Protein AF-0000000084664837 (afdb_homodimer)

Structure (mmCIF, N/CA/C/O backbone):
data_AF-0000000084664837-model_v1
#
loop_
_entity.id
_entity.type
_entity.pdbx_description
1 polymer 'Alpha/beta hydrolase fold-3 domain-containing protein'
#
loop_
_atom_site.group_PDB
_atom_site.id
_atom_site.type_symbol
_atom_site.label_atom_id
_atom_site.label_alt_id
_atom_site.label_comp_id
_atom_site.label_asym_id
_atom_site.label_entity_id
_atom_site.label_seq_id
_atom_site.pdbx_PDB_ins_code
_atom_site.Cartn_x
_atom_site.Cartn_y
_atom_site.Cartn_z
_atom_site.occupancy
_atom_site.B_iso_or_equiv
_atom_site.auth_seq_id
_atom_site.auth_comp_id
_atom_site.auth_asym_id
_atom_site.auth_atom_id
_atom_site.pdbx_PDB_model_num
ATOM 1 N N . MET A 1 1 ? -11.562 -1.416 -1.604 1 79.56 1 MET A N 1
ATOM 2 C CA . MET A 1 1 ? -10.641 -0.364 -1.179 1 79.56 1 MET A CA 1
ATOM 3 C C . MET A 1 1 ? -9.305 -0.483 -1.905 1 79.56 1 MET A C 1
ATOM 5 O O . MET A 1 1 ? -9.07 -1.454 -2.627 1 79.56 1 MET A O 1
ATOM 9 N N . ALA A 1 2 ? -8.406 0.578 -1.707 1 84.81 2 ALA A N 1
ATOM 10 C CA . ALA A 1 2 ? -7.18 0.646 -2.506 1 84.81 2 ALA A CA 1
ATOM 11 C C . ALA A 1 2 ? -6.316 -0.592 -2.291 1 84.81 2 ALA A C 1
ATOM 13 O O . ALA A 1 2 ? -5.957 -1.278 -3.25 1 84.81 2 ALA A O 1
ATOM 14 N N . HIS A 1 3 ? -6.07 -1 -1.095 1 93.5 3 HIS A N 1
ATOM 15 C CA . HIS A 1 3 ? -5.176 -2.115 -0.813 1 93.5 3 HIS A CA 1
ATOM 16 C C . HIS A 1 3 ? -5.625 -2.885 0.425 1 93.5 3 HIS A C 1
ATOM 18 O O . HIS A 1 3 ? -4.941 -3.809 0.87 1 93.5 3 HIS A O 1
ATOM 24 N N . LEU A 1 4 ? -6.758 -2.492 1.017 1 95.62 4 LEU A N 1
ATOM 25 C CA . LEU A 1 4 ? -7.348 -3.129 2.188 1 95.62 4 LEU A CA 1
ATOM 26 C C . LEU A 1 4 ? -8.68 -3.777 1.839 1 95.62 4 LEU A C 1
ATOM 28 O O . LEU A 1 4 ? -9.438 -3.248 1.022 1 95.62 4 LEU A O 1
ATOM 32 N N . THR A 1 5 ? -9 -4.887 2.523 1 95.56 5 THR A N 1
ATOM 33 C CA . THR A 1 5 ? -10.359 -5.402 2.451 1 95.56 5 THR A CA 1
ATOM 34 C C . THR A 1 5 ? -11.312 -4.539 3.277 1 95.56 5 THR A C 1
ATOM 36 O O . THR A 1 5 ? -10.875 -3.809 4.172 1 95.56 5 THR A O 1
ATOM 39 N N . ARG A 1 6 ? -12.594 -4.625 2.959 1 94.75 6 ARG A N 1
ATOM 40 C CA . ARG A 1 6 ? -13.609 -3.926 3.742 1 94.75 6 ARG A CA 1
ATOM 41 C C . ARG A 1 6 ? -13.57 -4.363 5.203 1 94.75 6 ARG A C 1
ATOM 43 O O . ARG A 1 6 ? -13.68 -3.531 6.105 1 94.75 6 ARG A O 1
ATOM 50 N N . ASP A 1 7 ? -13.359 -5.625 5.41 1 95.12 7 ASP A N 1
ATOM 51 C CA . ASP A 1 7 ? -13.312 -6.172 6.762 1 95.12 7 ASP A CA 1
ATOM 52 C C . ASP A 1 7 ? -12.141 -5.586 7.547 1 95.12 7 ASP A C 1
ATOM 54 O O . ASP A 1 7 ? -12.273 -5.277 8.734 1 95.12 7 ASP A O 1
ATOM 58 N N . GLU A 1 8 ? -11.008 -5.516 6.898 1 96.56 8 GLU A N 1
ATOM 59 C CA . GLU A 1 8 ? -9.844 -4.93 7.555 1 96.56 8 GLU A CA 1
ATOM 60 C C . GLU A 1 8 ? -10.125 -3.492 7.988 1 96.56 8 GLU A C 1
ATOM 62 O O . GLU A 1 8 ? -9.75 -3.09 9.094 1 96.56 8 GLU A O 1
ATOM 67 N N . VAL A 1 9 ? -10.789 -2.682 7.117 1 96.94 9 VAL A N 1
ATOM 68 C CA . VAL A 1 9 ? -11.109 -1.29 7.418 1 96.94 9 VAL A CA 1
ATOM 69 C C . VAL A 1 9 ? -12.062 -1.225 8.609 1 96.94 9 VAL A C 1
ATOM 71 O O . VAL A 1 9 ? -11.797 -0.515 9.586 1 96.94 9 VAL A O 1
ATOM 74 N N . LEU A 1 10 ? -13.102 -2.023 8.617 1 96.12 10 LEU A N 1
ATOM 75 C CA . LEU A 1 10 ? -14.117 -1.981 9.664 1 96.12 10 LEU A CA 1
ATOM 76 C C . LEU A 1 10 ? -13.547 -2.469 10.992 1 96.12 10 LEU A C 1
ATOM 78 O O . LEU A 1 10 ? -13.781 -1.854 12.031 1 96.12 10 LEU A O 1
ATOM 82 N N . LYS A 1 11 ? -12.75 -3.504 10.945 1 96.88 11 LYS A N 1
ATOM 83 C CA . LYS A 1 11 ? -12.172 -4.078 12.156 1 96.88 11 LYS A CA 1
ATOM 84 C C . LYS A 1 11 ? -11.18 -3.113 12.797 1 96.88 11 LYS A C 1
ATOM 86 O O . LYS A 1 11 ? -10.945 -3.172 14.008 1 96.88 11 LYS A O 1
ATOM 91 N N . SER A 1 12 ? -10.602 -2.211 11.984 1 97.75 12 SER A N 1
ATOM 92 C CA . SER A 1 12 ? -9.625 -1.259 12.508 1 97.75 12 SER A CA 1
ATOM 93 C C . SER A 1 12 ? -10.281 -0.284 13.484 1 97.75 12 SER A C 1
ATOM 95 O O . SER A 1 12 ? -9.594 0.411 14.234 1 97.75 12 SER A O 1
ATOM 97 N N . GLY A 1 13 ? -11.617 -0.186 13.508 1 97.19 13 GLY A N 1
ATOM 98 C CA . GLY A 1 13 ? -12.352 0.715 14.383 1 97.19 13 GLY A CA 1
ATOM 99 C C . GLY A 1 13 ? -12.57 0.148 15.773 1 97.19 13 GLY A C 1
ATOM 100 O O . GLY A 1 13 ? -13.125 0.821 16.641 1 97.19 13 GLY A O 1
ATOM 101 N N . GLU A 1 14 ? -12.156 -1.113 15.992 1 96.81 14 GLU A N 1
ATOM 102 C CA . GLU A 1 14 ? -12.242 -1.712 17.312 1 96.81 14 GLU A CA 1
ATOM 103 C C . GLU A 1 14 ? -11.141 -1.183 18.234 1 96.81 14 GLU A C 1
ATOM 105 O O . GLU A 1 14 ? -9.953 -1.329 17.938 1 96.81 14 GLU A O 1
ATOM 110 N N . VAL A 1 15 ? -11.508 -0.624 19.344 1 97.06 15 VAL A N 1
ATOM 111 C CA . VAL A 1 15 ? -10.578 0.088 20.219 1 97.06 15 VAL A CA 1
ATOM 112 C C . VAL A 1 15 ? -9.523 -0.877 20.75 1 97.06 15 VAL A C 1
ATOM 114 O O . VAL A 1 15 ? -9.844 -1.974 21.203 1 97.06 15 VAL A O 1
ATOM 117 N N . ALA A 1 16 ? -8.273 -0.553 20.625 1 97.81 16 ALA A N 1
ATOM 118 C CA . ALA A 1 16 ? -7.188 -1.319 21.234 1 97.81 16 ALA A CA 1
ATOM 119 C C . ALA A 1 16 ? -7.258 -1.252 22.75 1 97.81 16 ALA A C 1
ATOM 121 O O . ALA A 1 16 ? -7.441 -0.176 23.328 1 97.81 16 ALA A O 1
ATOM 122 N N . PRO A 1 17 ? -7.055 -2.346 23.391 1 97.56 17 PRO A N 1
ATOM 123 C CA . PRO A 1 17 ? -7.16 -2.357 24.844 1 97.56 17 PRO A CA 1
ATOM 124 C C . PRO A 1 17 ? -6.203 -1.373 25.516 1 97.56 17 PRO A C 1
ATOM 126 O O . PRO A 1 17 ? -6.586 -0.694 26.469 1 97.56 17 PRO A O 1
ATOM 129 N N . GLU A 1 18 ? -4.992 -1.292 25.031 1 97.88 18 GLU A N 1
ATOM 130 C CA . GLU A 1 18 ? -4.02 -0.384 25.625 1 97.88 18 GLU A CA 1
ATOM 131 C C . GLU A 1 18 ? -4.43 1.073 25.422 1 97.88 18 GLU A C 1
ATOM 133 O O . GLU A 1 18 ? -4.156 1.921 26.281 1 97.88 18 GLU A O 1
ATOM 138 N N . TYR A 1 19 ? -5.062 1.367 24.344 1 97.81 19 TYR A N 1
ATOM 139 C CA . TYR A 1 19 ? -5.535 2.723 24.094 1 97.81 19 TYR A CA 1
ATOM 140 C C . TYR A 1 19 ? -6.711 3.072 25 1 97.81 19 TYR A C 1
ATOM 142 O O . TYR A 1 19 ? -6.758 4.164 25.562 1 97.81 19 TYR A O 1
ATOM 150 N N . ARG A 1 20 ? -7.664 2.166 25.109 1 96.88 20 ARG A N 1
ATOM 151 C CA . ARG A 1 20 ? -8.797 2.367 26.016 1 96.88 20 ARG A CA 1
ATOM 152 C C . ARG A 1 20 ? -8.328 2.701 27.422 1 96.88 20 ARG A C 1
ATOM 154 O O . ARG A 1 20 ? -8.805 3.658 28.031 1 96.88 20 ARG A O 1
ATOM 161 N N . LYS A 1 21 ? -7.387 1.913 27.891 1 97.62 21 LYS A N 1
ATOM 162 C CA . LYS A 1 21 ? -6.852 2.143 29.219 1 97.62 21 LYS A CA 1
ATOM 163 C C . LYS A 1 21 ? -6.254 3.541 29.344 1 97.62 21 LYS A C 1
ATOM 165 O O . LYS A 1 21 ? -6.453 4.223 30.344 1 97.62 21 LYS A O 1
ATOM 170 N N . ALA A 1 22 ? -5.555 3.971 28.328 1 97.19 22 ALA A N 1
ATOM 171 C CA . ALA A 1 22 ? -4.859 5.254 28.359 1 97.19 22 ALA A CA 1
ATOM 172 C C . ALA A 1 22 ? -5.852 6.414 28.422 1 97.19 22 ALA A C 1
ATOM 174 O O . ALA A 1 22 ? -5.73 7.297 29.266 1 97.19 22 ALA A O 1
ATOM 175 N N . PHE A 1 23 ? -6.883 6.438 27.5 1 95 23 PHE A N 1
ATOM 176 C CA . PHE A 1 23 ? -7.746 7.609 27.438 1 95 23 PHE A CA 1
ATOM 177 C C . PHE A 1 23 ? -8.789 7.582 28.547 1 95 23 PHE A C 1
ATOM 179 O O . PHE A 1 23 ? -9.414 8.602 28.844 1 95 23 PHE A O 1
ATOM 186 N N . GLU A 1 24 ? -9.039 6.426 29.141 1 95 24 GLU A N 1
ATOM 187 C CA . GLU A 1 24 ? -9.883 6.383 30.328 1 95 24 GLU A CA 1
ATOM 188 C C . GLU A 1 24 ? -9.125 6.898 31.547 1 95 24 GLU A C 1
ATOM 190 O O . GLU A 1 24 ? -9.719 7.535 32.438 1 95 24 GLU A O 1
ATOM 195 N N . SER A 1 25 ? -7.844 6.648 31.656 1 95.62 25 SER A N 1
ATOM 196 C CA . SER A 1 25 ? -7.012 7.102 32.781 1 95.62 25 SER A CA 1
ATOM 197 C C . SER A 1 25 ? -6.738 8.594 32.688 1 95.62 25 SER A C 1
ATOM 199 O O . SER A 1 25 ? -6.684 9.289 33.688 1 95.62 25 SER A O 1
ATOM 201 N N . ARG A 1 26 ? -6.469 9.094 31.469 1 93.38 26 ARG A N 1
ATOM 202 C CA . ARG A 1 26 ? -6.238 10.516 31.219 1 93.38 26 ARG A CA 1
ATOM 203 C C . ARG A 1 26 ? -7.121 11.016 30.078 1 93.38 26 ARG A C 1
ATOM 205 O O . ARG A 1 26 ? -6.648 11.18 28.953 1 93.38 26 ARG A O 1
ATOM 212 N N . PRO A 1 27 ? -8.336 11.305 30.469 1 89.5 27 PRO A N 1
ATOM 213 C CA . PRO A 1 27 ? -9.258 11.758 29.422 1 89.5 27 PRO A CA 1
ATOM 214 C C . PRO A 1 27 ? -8.836 13.094 28.812 1 89.5 27 PRO A C 1
ATOM 216 O O . PRO A 1 27 ? -8.227 13.922 29.484 1 89.5 27 PRO A O 1
ATOM 219 N N . PHE A 1 28 ? -9.07 13.203 27.531 1 86.31 28 PHE A N 1
ATOM 220 C CA . PHE A 1 28 ? -8.883 14.453 26.812 1 86.31 28 PHE A CA 1
ATOM 221 C C . PHE A 1 28 ? -9.992 15.445 27.156 1 86.31 28 PHE A C 1
ATOM 223 O O . PHE A 1 28 ? -11.18 15.133 26.984 1 86.31 28 PHE A O 1
ATOM 230 N N . GLU A 1 29 ? -9.672 16.5 27.703 1 78.25 29 GLU A N 1
ATOM 231 C CA . GLU A 1 29 ? -10.68 17.516 28.047 1 78.25 29 GLU A CA 1
ATOM 232 C C . GLU A 1 29 ? -10.219 18.906 27.625 1 78.25 29 GLU A C 1
ATOM 234 O O . GLU A 1 29 ? -9.148 19.359 28.031 1 78.25 29 GLU A O 1
ATOM 239 N N . ILE A 1 30 ? -10.875 19.375 26.641 1 75.44 30 ILE A N 1
ATOM 240 C CA . ILE A 1 30 ? -10.68 20.781 26.312 1 75.44 30 ILE A CA 1
ATOM 241 C C . ILE A 1 30 ? -11.867 21.594 26.812 1 75.44 30 ILE A C 1
ATOM 243 O O . ILE A 1 30 ? -13.016 21.344 26.422 1 75.44 30 ILE A O 1
ATOM 247 N N . LYS A 1 31 ? -11.648 22.359 27.922 1 76.25 31 LYS A N 1
ATOM 248 C CA . LYS A 1 31 ? -12.703 23.156 28.547 1 76.25 31 LYS A CA 1
ATOM 249 C C . LYS A 1 31 ? -12.555 24.641 28.188 1 76.25 31 LYS A C 1
ATOM 251 O O . LYS A 1 31 ? -11.438 25.109 27.938 1 76.25 31 LYS A O 1
ATOM 256 N N . GLY A 1 32 ? -13.5 25.188 27.734 1 75.88 32 GLY A N 1
ATOM 257 C CA . GLY A 1 32 ? -13.484 26.625 27.531 1 75.88 32 GLY A CA 1
ATOM 258 C C . GLY A 1 32 ? -14.852 27.188 27.203 1 75.88 32 GLY A C 1
ATOM 259 O O . GLY A 1 32 ? -15.672 26.531 26.562 1 75.88 32 GLY A O 1
ATOM 260 N N . SER A 1 33 ? -15.117 28.344 27.75 1 80.69 33 SER A N 1
ATOM 261 C CA . SER A 1 33 ? -16.406 29.016 27.547 1 80.69 33 SER A CA 1
ATOM 262 C C . SER A 1 33 ? -16.453 29.703 26.188 1 80.69 33 SER A C 1
ATOM 264 O O . SER A 1 33 ? -17.547 30.047 25.719 1 80.69 33 SER A O 1
ATOM 266 N N . ASP A 1 34 ? -15.359 29.922 25.609 1 85.94 34 ASP A N 1
ATOM 267 C CA . ASP A 1 34 ? -15.281 30.5 24.281 1 85.94 34 ASP A CA 1
ATOM 268 C C . ASP A 1 34 ? -14.039 30 23.531 1 85.94 34 ASP A C 1
ATOM 270 O O . ASP A 1 34 ? -13.305 29.156 24.047 1 85.94 34 ASP A O 1
ATOM 274 N N . ILE A 1 35 ? -13.852 30.5 22.328 1 88.19 35 ILE A N 1
ATOM 275 C CA . ILE A 1 35 ? -12.82 30 21.438 1 88.19 35 ILE A CA 1
ATOM 276 C C . ILE A 1 35 ? -11.438 30.328 22 1 88.19 35 ILE A C 1
ATOM 278 O O . ILE A 1 35 ? -10.5 29.547 21.859 1 88.19 35 ILE A O 1
ATOM 282 N N . HIS A 1 36 ? -11.266 31.453 22.625 1 89.69 36 HIS A N 1
ATOM 283 C CA . HIS A 1 36 ? -9.977 31.859 23.172 1 89.69 36 HIS A CA 1
ATOM 284 C C . HIS A 1 36 ? -9.562 30.969 24.328 1 89.69 36 HIS A C 1
ATOM 286 O O . HIS A 1 36 ? -8.406 30.562 24.438 1 89.69 36 HIS A O 1
ATOM 292 N N . GLU A 1 37 ? -10.531 30.734 25.141 1 90.69 37 GLU A N 1
ATOM 293 C CA . GLU A 1 37 ? -10.266 29.844 26.25 1 90.69 37 GLU A CA 1
ATOM 294 C C . GLU A 1 37 ? -9.977 28.422 25.766 1 90.69 37 GLU A C 1
ATOM 296 O O . GLU A 1 37 ? -9.125 27.734 26.328 1 90.69 37 GLU A O 1
ATOM 301 N N . ALA A 1 38 ? -10.703 28.047 24.781 1 88.19 38 ALA A N 1
ATOM 302 C CA . ALA A 1 38 ? -10.469 26.719 24.203 1 88.19 38 ALA A CA 1
ATOM 303 C C . ALA A 1 38 ? -9.055 26.609 23.641 1 88.19 38 ALA A C 1
ATOM 305 O O . ALA A 1 38 ? -8.391 25.594 23.828 1 88.19 38 ALA A O 1
ATOM 306 N N . ARG A 1 39 ? -8.594 27.641 22.969 1 92.12 39 ARG A N 1
ATOM 307 C CA . ARG A 1 39 ? -7.242 27.688 22.406 1 92.12 39 ARG A CA 1
ATOM 308 C C . ARG A 1 39 ? -6.191 27.594 23.516 1 92.12 39 ARG A C 1
ATOM 310 O O . ARG A 1 39 ? -5.234 26.812 23.391 1 92.12 39 ARG A O 1
ATOM 317 N N . ALA A 1 40 ? -6.453 28.312 24.547 1 91.44 40 ALA A N 1
ATOM 318 C CA . ALA A 1 40 ? -5.5 28.344 25.656 1 91.44 40 ALA A CA 1
ATOM 319 C C . ALA A 1 40 ? -5.449 27 26.375 1 91.44 40 ALA A C 1
ATOM 321 O O . ALA A 1 40 ? -4.371 26.516 26.734 1 91.44 40 ALA A O 1
ATOM 322 N N . THR A 1 41 ? -6.602 26.469 26.625 1 91.19 41 THR A N 1
ATOM 323 C CA . THR A 1 41 ? -6.672 25.219 27.344 1 91.19 41 THR A CA 1
ATOM 324 C C . THR A 1 41 ? -6.059 24.078 26.531 1 91.19 41 THR A C 1
ATOM 326 O O . THR A 1 41 ? -5.363 23.219 27.062 1 91.19 41 THR A O 1
ATOM 329 N N . ARG A 1 42 ? -6.332 24.094 25.266 1 90.94 42 ARG A N 1
ATOM 330 C CA . ARG A 1 42 ? -5.73 23.078 24.391 1 90.94 42 ARG A CA 1
ATOM 331 C C . ARG A 1 42 ? -4.211 23.203 24.375 1 90.94 42 ARG A C 1
ATOM 333 O O . ARG A 1 42 ? -3.502 22.203 24.484 1 90.94 42 ARG A O 1
ATOM 340 N N . ALA A 1 43 ? -3.725 24.391 24.234 1 91.81 43 ALA A N 1
ATOM 341 C CA . ALA A 1 43 ? -2.285 24.641 24.219 1 91.81 43 ALA A CA 1
ATOM 342 C C . ALA A 1 43 ? -1.638 24.172 25.531 1 91.81 43 ALA A C 1
ATOM 344 O O . ALA A 1 43 ? -0.562 23.578 25.516 1 91.81 43 ALA A O 1
ATOM 345 N N . ALA A 1 44 ? -2.311 24.484 26.609 1 92.5 44 ALA A N 1
ATOM 346 C CA . ALA A 1 44 ? -1.793 24.094 27.922 1 92.5 44 ALA A CA 1
ATOM 347 C C . ALA A 1 44 ? -1.764 22.578 28.078 1 92.5 44 ALA A C 1
ATOM 349 O O . ALA A 1 44 ? -0.827 22.031 28.656 1 92.5 44 ALA A O 1
ATOM 350 N N . HIS A 1 45 ? -2.795 22.016 27.625 1 92.75 45 HIS A N 1
ATOM 351 C CA . HIS A 1 45 ? -2.869 20.547 27.672 1 92.75 45 HIS A CA 1
ATOM 352 C C . HIS A 1 45 ? -1.688 19.922 26.938 1 92.75 45 HIS A C 1
ATOM 354 O O . HIS A 1 45 ? -1.012 19.047 27.484 1 92.75 45 HIS A O 1
ATOM 360 N N . LEU A 1 46 ? -1.404 20.344 25.734 1 93.75 46 LEU A N 1
ATOM 361 C CA . LEU A 1 46 ? -0.322 19.781 24.938 1 93.75 46 LEU A CA 1
ATOM 362 C C . LEU A 1 46 ? 1.036 20.141 25.531 1 93.75 46 LEU A C 1
ATOM 364 O O . LEU A 1 46 ? 1.967 19.328 25.484 1 93.75 46 LEU A O 1
ATOM 368 N N . GLU A 1 47 ? 1.12 21.328 26.062 1 94.19 47 GLU A N 1
ATOM 369 C CA . GLU A 1 47 ? 2.365 21.734 26.703 1 94.19 47 GLU A CA 1
ATOM 370 C C . GLU A 1 47 ? 2.748 20.781 27.844 1 94.19 47 GLU A C 1
ATOM 372 O O . GLU A 1 47 ? 3.922 20.438 28 1 94.19 47 GLU A O 1
ATOM 377 N N . ARG A 1 48 ? 1.779 20.359 28.578 1 94.69 48 ARG A N 1
ATOM 378 C CA . ARG A 1 48 ? 2.018 19.469 29.719 1 94.69 48 ARG A CA 1
ATOM 379 C C . ARG A 1 48 ? 2.518 18.109 29.25 1 94.69 48 ARG A C 1
ATOM 381 O O . ARG A 1 48 ? 3.123 17.359 30.016 1 94.69 48 ARG A O 1
ATOM 388 N N . LEU A 1 49 ? 2.271 17.797 28 1 95.81 49 LEU A N 1
ATOM 389 C CA . LEU A 1 49 ? 2.615 16.469 27.484 1 95.81 49 LEU A CA 1
ATOM 390 C C . LEU A 1 49 ? 3.916 16.531 26.688 1 95.81 49 LEU A C 1
ATOM 392 O O . LEU A 1 49 ? 4.5 15.484 26.375 1 95.81 49 LEU A O 1
ATOM 396 N N . ARG A 1 50 ? 4.445 17.703 26.406 1 95.56 50 ARG A N 1
ATOM 397 C CA . ARG A 1 50 ? 5.547 17.891 25.469 1 95.56 50 ARG A CA 1
ATOM 398 C C . ARG A 1 50 ? 6.797 17.156 25.938 1 95.56 50 ARG A C 1
ATOM 400 O O . ARG A 1 50 ? 7.57 16.656 25.109 1 95.56 50 ARG A O 1
ATOM 407 N N . HIS A 1 51 ? 7.004 17.062 27.219 1 96.19 51 HIS A N 1
ATOM 408 C CA . HIS A 1 51 ? 8.195 16.422 27.75 1 96.19 51 HIS A CA 1
ATOM 409 C C . HIS A 1 51 ? 8.227 14.945 27.406 1 96.19 51 HIS A C 1
ATOM 411 O O . HIS A 1 51 ? 9.281 14.305 27.484 1 96.19 51 HIS A O 1
ATOM 417 N N . LEU A 1 52 ? 7.098 14.352 27 1 96.69 52 LEU A N 1
ATOM 418 C CA . LEU A 1 52 ? 7 12.938 26.672 1 96.69 52 LEU A CA 1
ATOM 419 C C . LEU A 1 52 ? 7.227 12.695 25.188 1 96.69 52 LEU A C 1
ATOM 421 O O . LEU A 1 52 ? 7.309 11.547 24.75 1 96.69 52 LEU A O 1
ATOM 425 N N . TYR A 1 53 ? 7.324 13.805 24.406 1 97 53 TYR A N 1
ATOM 426 C CA . TYR A 1 53 ? 7.566 13.664 22.984 1 97 53 TYR A CA 1
ATOM 427 C C . TYR A 1 53 ? 9 13.227 22.703 1 97 53 TYR A C 1
ATOM 429 O O . TYR A 1 53 ? 9.898 13.484 23.516 1 97 53 TYR A O 1
ATOM 437 N N . PRO A 1 54 ? 9.266 12.586 21.562 1 96.62 54 PRO A N 1
ATOM 438 C CA . PRO A 1 54 ? 10.633 12.188 21.219 1 96.62 54 PRO A CA 1
ATOM 439 C C . PRO A 1 54 ? 11.594 13.375 21.141 1 96.62 54 PRO A C 1
ATOM 441 O O . PRO A 1 54 ? 12.758 13.25 21.516 1 96.62 54 PRO A O 1
ATOM 444 N N . ILE A 1 55 ? 11.102 14.516 20.656 1 97.62 55 ILE A N 1
ATOM 445 C CA . ILE A 1 55 ? 11.844 15.766 20.672 1 97.62 55 ILE A CA 1
ATOM 446 C C . ILE A 1 55 ? 11.055 16.828 21.422 1 97.62 55 ILE A C 1
ATOM 448 O O . ILE A 1 55 ? 10.281 17.578 20.828 1 97.62 55 ILE A O 1
ATOM 452 N N . PRO A 1 56 ? 11.266 16.969 22.656 1 96.19 56 PRO A N 1
ATOM 453 C CA . PRO A 1 56 ? 10.391 17.734 23.547 1 96.19 56 PRO A CA 1
ATOM 454 C C . PRO A 1 56 ? 10.633 19.234 23.438 1 96.19 56 PRO A C 1
ATOM 456 O O . PRO A 1 56 ? 9.82 20.031 23.922 1 96.19 56 PRO A O 1
ATOM 459 N N . GLY A 1 57 ? 11.781 19.641 22.859 1 97.06 57 GLY A N 1
ATOM 460 C CA . GLY A 1 57 ? 12.133 21.047 22.766 1 97.06 57 GLY A CA 1
ATOM 461 C C . GLY A 1 57 ? 13.188 21.328 21.719 1 97.06 57 GLY A C 1
ATOM 462 O O . GLY A 1 57 ? 13.531 20.453 20.922 1 97.06 57 GLY A O 1
ATOM 463 N N . PRO A 1 58 ? 13.656 22.562 21.75 1 98 58 PRO A N 1
ATOM 464 C CA . PRO A 1 58 ? 14.672 22.938 20.766 1 98 58 PRO A CA 1
ATOM 465 C C . PRO A 1 58 ? 15.953 22.109 20.891 1 98 58 PRO A C 1
ATOM 467 O O . PRO A 1 58 ? 16.359 21.766 22.016 1 98 58 PRO A O 1
ATOM 470 N N . ILE A 1 59 ? 16.5 21.75 19.859 1 98.44 59 ILE A N 1
ATOM 471 C CA . ILE A 1 59 ? 17.766 21.047 19.766 1 98.44 59 ILE A CA 1
ATOM 472 C C . ILE A 1 59 ? 18.766 21.891 18.953 1 98.44 59 ILE A C 1
ATOM 474 O O . ILE A 1 59 ? 19.172 21.469 17.859 1 98.44 59 ILE A O 1
ATOM 478 N N . PRO A 1 60 ? 19.266 22.953 19.5 1 98.06 60 PRO A N 1
ATOM 479 C CA . PRO A 1 60 ? 20.031 23.969 18.75 1 98.06 60 PRO A CA 1
ATOM 480 C C . PRO A 1 60 ? 21.312 23.406 18.156 1 98.06 60 PRO A C 1
ATOM 482 O O . PRO A 1 60 ? 21.859 23.969 17.219 1 98.06 60 PRO A O 1
ATOM 485 N N . GLU A 1 61 ? 21.812 22.344 18.688 1 98 61 GLU A N 1
ATOM 486 C CA . GLU A 1 61 ? 23.016 21.719 18.125 1 98 61 GLU A CA 1
ATOM 487 C C . GLU A 1 61 ? 22.734 21.109 16.766 1 98 61 GLU A C 1
ATOM 489 O O . GLU A 1 61 ? 23.656 20.875 15.977 1 98 61 GLU A O 1
ATOM 494 N N . HIS A 1 62 ? 21.453 20.844 16.484 1 98.25 62 HIS A N 1
ATOM 495 C CA . HIS A 1 62 ? 21.109 20.141 15.25 1 98.25 62 HIS A CA 1
ATOM 496 C C . HIS A 1 62 ? 20.25 21 14.336 1 98.25 62 HIS A C 1
ATOM 498 O O . HIS A 1 62 ? 20.266 20.828 13.117 1 98.25 62 HIS A O 1
ATOM 504 N N . VAL A 1 63 ? 19.469 21.906 14.992 1 98.75 63 VAL A N 1
ATOM 505 C CA . VAL A 1 63 ? 18.453 22.625 14.227 1 98.75 63 VAL A CA 1
ATOM 506 C C . VAL A 1 63 ? 18.438 24.094 14.656 1 98.75 63 VAL A C 1
ATOM 508 O O . VAL A 1 63 ? 18.25 24.391 15.836 1 98.75 63 VAL A O 1
ATOM 511 N N . LYS A 1 64 ? 18.609 24.969 13.695 1 98.69 64 LYS A N 1
ATOM 512 C CA . LYS A 1 64 ? 18.422 26.406 13.906 1 98.69 64 LYS A CA 1
ATOM 513 C C . LYS A 1 64 ? 16.969 26.797 13.68 1 98.69 64 LYS A C 1
ATOM 515 O O . LYS A 1 64 ? 16.375 26.453 12.656 1 98.69 64 LYS A O 1
ATOM 520 N N . GLU A 1 65 ? 16.406 27.469 14.609 1 98.75 65 GLU A N 1
ATOM 521 C CA . GLU A 1 65 ? 15.016 27.906 14.516 1 98.75 65 GLU A CA 1
ATOM 522 C C . GLU A 1 65 ? 14.914 29.422 14.477 1 98.75 65 GLU A C 1
ATOM 524 O O . GLU A 1 65 ? 15.484 30.109 15.328 1 98.75 65 GLU A O 1
ATOM 529 N N . THR A 1 66 ? 14.242 29.984 13.492 1 98.69 66 THR A N 1
ATOM 530 C CA . THR A 1 66 ? 14.086 31.438 13.359 1 98.69 66 THR A CA 1
ATOM 531 C C . THR A 1 66 ? 12.641 31.797 13.008 1 98.69 66 THR A C 1
ATOM 533 O O . THR A 1 66 ? 11.938 31 12.383 1 98.69 66 THR A O 1
ATOM 536 N N . MET A 1 67 ? 12.234 32.969 13.43 1 98.69 67 MET A N 1
ATOM 537 C CA . MET A 1 67 ? 10.914 33.5 13.117 1 98.69 67 MET A CA 1
ATOM 538 C C . MET A 1 67 ? 10.969 34.438 11.922 1 98.69 67 MET A C 1
ATOM 540 O O . MET A 1 67 ? 11.914 35.219 11.789 1 98.69 67 MET A O 1
ATOM 544 N N . HIS A 1 68 ? 9.992 34.312 11.047 1 98.69 68 HIS A N 1
ATOM 545 C CA . HIS A 1 68 ? 9.867 35.219 9.898 1 98.69 68 HIS A CA 1
ATOM 546 C C . HIS A 1 68 ? 8.43 35.719 9.742 1 98.69 68 HIS A C 1
ATOM 548 O O . HIS A 1 68 ? 7.492 35.062 10.211 1 98.69 68 HIS A O 1
ATOM 554 N N . GLU A 1 69 ? 8.266 36.844 9.117 1 98.44 69 GLU A N 1
ATOM 555 C CA . GLU A 1 69 ? 6.973 37.406 8.719 1 98.44 69 GLU A CA 1
ATOM 556 C C . GLU A 1 69 ? 6.734 37.219 7.223 1 98.44 69 GLU A C 1
ATOM 558 O O . GLU A 1 69 ? 7.617 37.5 6.41 1 98.44 69 GLU A O 1
ATOM 563 N N . VAL A 1 70 ? 5.594 36.719 6.891 1 98.62 70 VAL A N 1
ATOM 564 C CA . VAL A 1 70 ? 5.23 36.438 5.508 1 98.62 70 VAL A CA 1
ATOM 565 C C . VAL A 1 70 ? 4.043 37.281 5.094 1 98.62 70 VAL A C 1
ATOM 567 O O . VAL A 1 70 ? 2.996 37.281 5.742 1 98.62 70 VAL A O 1
ATOM 570 N N . PRO A 1 71 ? 4.188 38.062 4.027 1 98.56 71 PRO A N 1
ATOM 571 C CA . PRO A 1 71 ? 3.029 38.812 3.533 1 98.56 71 PRO A CA 1
ATOM 572 C C . PRO A 1 71 ? 1.952 37.906 2.941 1 98.56 71 PRO A C 1
ATOM 574 O O . PRO A 1 71 ? 2.27 36.875 2.303 1 98.56 71 PRO A O 1
ATOM 577 N N . THR A 1 72 ? 0.691 38.219 3.115 1 98.31 72 THR A N 1
ATOM 578 C CA . THR A 1 72 ? -0.427 37.469 2.551 1 98.31 72 THR A CA 1
ATOM 579 C C . THR A 1 72 ? -1.108 38.281 1.443 1 98.31 72 THR A C 1
ATOM 581 O O . THR A 1 72 ? -0.892 39.5 1.319 1 98.31 72 THR A O 1
ATOM 584 N N . GLN A 1 73 ? -1.843 37.594 0.687 1 97.62 73 GLN A N 1
ATOM 585 C CA . GLN A 1 73 ? -2.434 38.188 -0.511 1 97.62 73 GLN A CA 1
ATOM 586 C C . GLN A 1 73 ? -3.43 39.281 -0.15 1 97.62 73 GLN A C 1
ATOM 588 O O . GLN A 1 73 ? -3.732 40.156 -0.974 1 97.62 73 GLN A O 1
ATOM 593 N N . ASP A 1 74 ? -3.975 39.312 1.041 1 97.62 74 ASP A N 1
ATOM 594 C CA . ASP A 1 74 ? -4.957 40.312 1.421 1 97.62 74 ASP A CA 1
ATOM 595 C C . ASP A 1 74 ? -4.289 41.5 2.137 1 97.62 74 ASP A C 1
ATOM 597 O O . ASP A 1 74 ? -4.969 42.344 2.719 1 97.62 74 ASP A O 1
ATOM 601 N N . GLY A 1 75 ? -2.963 41.531 2.174 1 97.62 75 GLY A N 1
ATOM 602 C CA . GLY A 1 75 ? -2.227 42.656 2.684 1 97.62 75 GLY A CA 1
ATOM 603 C C . GLY A 1 75 ? -1.792 42.5 4.129 1 97.62 75 GLY A C 1
ATOM 604 O O . GLY A 1 75 ? -1.068 43.344 4.664 1 97.62 75 GLY A O 1
ATOM 605 N N . ALA A 1 76 ? -2.17 41.438 4.75 1 98 76 ALA A N 1
ATOM 606 C CA . ALA A 1 76 ? -1.746 41.156 6.121 1 98 76 ALA A CA 1
ATOM 607 C C . ALA A 1 76 ? -0.385 40.469 6.145 1 98 76 ALA A C 1
ATOM 609 O O . ALA A 1 76 ? 0.322 40.438 5.133 1 98 76 ALA A O 1
ATOM 610 N N . THR A 1 77 ? 0.018 40.156 7.371 1 98.31 77 THR A N 1
ATOM 611 C CA . THR A 1 77 ? 1.227 39.375 7.582 1 98.31 77 THR A CA 1
ATOM 612 C C . THR A 1 77 ? 0.959 38.219 8.547 1 98.31 77 THR A C 1
ATOM 614 O O . THR A 1 77 ? 0.161 38.344 9.477 1 98.31 77 THR A O 1
ATOM 617 N N . ILE A 1 78 ? 1.591 37.125 8.312 1 98.75 78 ILE A N 1
ATOM 618 C CA . ILE A 1 78 ? 1.524 36 9.242 1 98.75 78 ILE A CA 1
ATOM 619 C C . ILE A 1 78 ? 2.936 35.594 9.641 1 98.75 78 ILE A C 1
ATOM 621 O O . ILE A 1 78 ? 3.914 35.969 9 1 98.75 78 ILE A O 1
ATOM 625 N N . ARG A 1 79 ? 3.031 34.781 10.656 1 98.62 79 ARG A N 1
ATOM 626 C CA . ARG A 1 79 ? 4.32 34.312 11.148 1 98.62 79 ARG A CA 1
ATOM 627 C C . ARG A 1 79 ? 4.594 32.906 10.688 1 98.62 79 ARG A C 1
ATOM 629 O O . ARG A 1 79 ? 3.668 32.094 10.578 1 98.62 79 ARG A O 1
ATOM 636 N N . VAL A 1 80 ? 5.824 32.688 10.406 1 98.88 80 VAL A N 1
ATOM 637 C CA . VAL A 1 80 ? 6.289 31.328 10.211 1 98.88 80 VAL A CA 1
ATOM 638 C C . VAL A 1 80 ? 7.555 31.078 11.031 1 98.88 80 VAL A C 1
ATOM 640 O O . VAL A 1 80 ? 8.305 32.031 11.312 1 98.88 80 VAL A O 1
ATOM 643 N N . LYS A 1 81 ? 7.703 29.906 11.477 1 98.88 81 LYS A N 1
ATOM 644 C CA . LYS A 1 81 ? 8.953 29.469 12.086 1 98.88 81 LYS A CA 1
ATOM 645 C C . LYS A 1 81 ? 9.734 28.562 11.133 1 98.88 81 LYS A C 1
ATOM 647 O O . LYS A 1 81 ? 9.18 27.625 10.57 1 98.88 81 LYS A O 1
ATOM 652 N N . VAL A 1 82 ? 10.977 28.875 10.945 1 98.88 82 VAL A N 1
ATOM 653 C CA . VAL A 1 82 ? 11.812 28.141 10.008 1 98.88 82 VAL A CA 1
ATOM 654 C C . VAL A 1 82 ? 12.82 27.281 10.781 1 98.88 82 VAL A C 1
ATOM 656 O O . VAL A 1 82 ? 13.414 27.75 11.75 1 98.88 82 VAL A O 1
ATOM 659 N N . TYR A 1 83 ? 12.961 26.047 10.445 1 98.88 83 TYR A N 1
ATOM 660 C CA . TYR A 1 83 ? 13.898 25.078 11.008 1 98.88 83 TYR A CA 1
ATOM 661 C C . TYR A 1 83 ? 14.953 24.688 9.984 1 98.88 83 TYR A C 1
ATOM 663 O O . TYR A 1 83 ? 14.625 24.141 8.922 1 98.88 83 TYR A O 1
ATOM 671 N N . GLN A 1 84 ? 16.141 24.938 10.281 1 98.62 84 GLN A N 1
ATOM 672 C CA . GLN A 1 84 ? 17.25 24.672 9.375 1 98.62 84 GLN A CA 1
ATOM 673 C C . GLN A 1 84 ? 18.266 23.719 10.023 1 98.62 84 GLN A C 1
ATOM 675 O O . GLN A 1 84 ? 18.594 23.875 11.195 1 98.62 84 GLN A O 1
ATOM 680 N N . PRO A 1 85 ? 18.719 22.766 9.258 1 98.19 85 PRO A N 1
ATOM 681 C CA . PRO A 1 85 ? 19.766 21.906 9.82 1 98.19 85 PRO A CA 1
ATOM 682 C C . PRO A 1 85 ? 21.078 22.656 10.039 1 98.19 85 PRO A C 1
ATOM 684 O O . PRO A 1 85 ? 21.578 23.312 9.125 1 98.19 85 PRO A O 1
ATOM 687 N N . VAL A 1 86 ? 21.609 22.484 11.203 1 97.19 86 VAL A N 1
ATOM 688 C CA . VAL A 1 86 ? 22.859 23.156 11.539 1 97.19 86 VAL A CA 1
ATOM 689 C C . VAL A 1 86 ? 24 22.562 10.695 1 97.19 86 VAL A C 1
ATOM 691 O O . VAL A 1 86 ? 24.938 23.281 10.336 1 97.19 86 VAL A O 1
ATOM 694 N N . SER A 1 87 ? 23.891 21.297 10.344 1 93.38 87 SER A N 1
ATOM 695 C CA . SER A 1 87 ? 24.906 20.609 9.547 1 93.38 87 SER A CA 1
ATOM 696 C C . SER A 1 87 ? 25 21.188 8.141 1 93.38 87 SER A C 1
ATOM 698 O O . SER A 1 87 ? 25.969 20.922 7.414 1 93.38 87 SER A O 1
ATOM 700 N N . GLY A 1 88 ? 24.078 22.016 7.762 1 88.69 88 GLY A N 1
ATOM 701 C CA . GLY A 1 88 ? 24.047 22.578 6.422 1 88.69 88 GLY A CA 1
ATOM 702 C C . GLY A 1 88 ? 23.344 21.688 5.414 1 88.69 88 GLY A C 1
ATOM 703 O O . GLY A 1 88 ? 22.844 20.609 5.77 1 88.69 88 GLY A O 1
ATOM 704 N N . ALA A 1 89 ? 23.297 22.234 4.227 1 88.44 89 ALA A N 1
ATOM 705 C CA . ALA A 1 89 ? 22.625 21.5 3.16 1 88.44 89 ALA A CA 1
ATOM 706 C C . ALA A 1 89 ? 23.438 20.297 2.707 1 88.44 89 ALA A C 1
ATOM 708 O O . ALA A 1 89 ? 24.672 20.375 2.602 1 88.44 89 ALA A O 1
ATOM 709 N N . PRO A 1 90 ? 22.797 19.156 2.547 1 89.94 90 PRO A N 1
ATOM 710 C CA . PRO A 1 90 ? 23.5 18.031 1.945 1 89.94 90 PRO A CA 1
ATOM 711 C C . PRO A 1 90 ? 23.844 18.25 0.475 1 89.94 90 PRO A C 1
ATOM 713 O O . PRO A 1 90 ? 23.516 19.297 -0.083 1 89.94 90 PRO A O 1
ATOM 716 N N . GLU A 1 91 ? 24.578 17.203 -0.049 1 88.5 91 GLU A N 1
ATOM 717 C CA . GLU A 1 91 ? 24.812 17.25 -1.49 1 88.5 91 GLU A CA 1
ATOM 718 C C . GLU A 1 91 ? 23.5 17.297 -2.26 1 88.5 91 GLU A C 1
ATOM 720 O O . GLU A 1 91 ? 22.578 16.516 -1.982 1 88.5 91 GLU A O 1
ATOM 725 N N . GLY A 1 92 ? 23.328 18.266 -3.117 1 91.12 92 GLY A N 1
ATOM 726 C CA . GLY A 1 92 ? 22.109 18.438 -3.893 1 91.12 92 GLY A CA 1
ATOM 727 C C . GLY A 1 92 ? 21.141 19.422 -3.279 1 91.12 92 GLY A C 1
ATOM 728 O O . GLY A 1 92 ? 20.172 19.828 -3.924 1 91.12 92 GLY A O 1
ATOM 729 N N . GLY A 1 93 ? 21.422 19.797 -1.992 1 96.25 93 GLY A N 1
ATOM 730 C CA . GLY A 1 93 ? 20.609 20.828 -1.346 1 96.25 93 GLY A CA 1
ATOM 731 C C . GLY A 1 93 ? 19.594 20.25 -0.384 1 96.25 93 GLY A C 1
ATOM 732 O O . GLY A 1 93 ? 19.406 19.031 -0.316 1 96.25 93 GLY A O 1
ATOM 733 N N . SER A 1 94 ? 18.969 21.062 0.368 1 98.19 94 SER A N 1
ATOM 734 C CA . SER A 1 94 ? 17.953 20.672 1.35 1 98.19 94 SER A CA 1
ATOM 735 C C . SER A 1 94 ? 16.547 20.766 0.764 1 98.19 94 SER A C 1
ATOM 737 O O . SER A 1 94 ? 16.156 21.797 0.248 1 98.19 94 SER A O 1
ATOM 739 N N . PRO A 1 95 ? 15.836 19.656 0.834 1 98.44 95 PRO A N 1
ATOM 740 C CA . PRO A 1 95 ? 14.43 19.797 0.449 1 98.44 95 PRO A CA 1
ATOM 741 C C . PRO A 1 95 ? 13.672 20.766 1.347 1 98.44 95 PRO A C 1
ATOM 743 O O . PRO A 1 95 ? 14.164 21.141 2.416 1 98.44 95 PRO A O 1
ATOM 746 N N . LEU A 1 96 ? 12.555 21.266 0.889 1 98.88 96 LEU A N 1
ATOM 747 C CA . LEU A 1 96 ? 11.688 22.188 1.623 1 98.88 96 LEU A CA 1
ATOM 748 C C . LEU A 1 96 ? 10.406 21.484 2.068 1 98.88 96 LEU A C 1
ATOM 750 O O . LEU A 1 96 ? 9.695 20.906 1.249 1 98.88 96 LEU A O 1
ATOM 754 N N . ILE A 1 97 ? 10.148 21.5 3.371 1 98.94 97 ILE A N 1
ATOM 755 C CA . ILE A 1 97 ? 8.945 20.891 3.924 1 98.94 97 ILE A CA 1
ATOM 756 C C . ILE A 1 97 ? 8.094 21.953 4.613 1 98.94 97 ILE A C 1
ATOM 758 O O . ILE A 1 97 ? 8.555 22.594 5.559 1 98.94 97 ILE A O 1
ATOM 762 N N . MET A 1 98 ? 6.891 22.156 4.094 1 98.94 98 MET A N 1
ATOM 763 C CA . MET A 1 98 ? 5.902 23.016 4.73 1 98.94 98 MET A CA 1
ATOM 764 C C . MET A 1 98 ? 5.012 22.219 5.68 1 98.94 98 MET A C 1
ATOM 766 O O . MET A 1 98 ? 4.488 21.172 5.309 1 98.94 98 MET A O 1
ATOM 770 N N . MET A 1 99 ? 4.848 22.734 6.867 1 98.94 99 MET A N 1
ATOM 771 C CA . MET A 1 99 ? 3.979 22.047 7.816 1 98.94 99 MET A CA 1
ATOM 772 C C . MET A 1 99 ? 2.828 22.953 8.258 1 98.94 99 MET A C 1
ATOM 774 O O . MET A 1 99 ? 3.025 24.141 8.492 1 98.94 99 MET A O 1
ATOM 778 N N . TYR A 1 100 ? 1.656 22.359 8.297 1 98.94 100 TYR A N 1
ATOM 779 C CA . TYR A 1 100 ? 0.437 23.047 8.711 1 98.94 100 TYR A CA 1
ATOM 780 C C . TYR A 1 100 ? -0.199 22.359 9.914 1 98.94 100 TYR A C 1
ATOM 782 O O . TYR A 1 100 ? -0.44 21.141 9.891 1 98.94 100 TYR A O 1
ATOM 790 N N . HIS A 1 101 ? -0.434 23.125 10.914 1 98.12 101 HIS A N 1
ATOM 791 C CA . HIS A 1 101 ? -0.854 22.531 12.18 1 98.12 101 HIS A CA 1
ATOM 792 C C . HIS A 1 101 ? -2.322 22.109 12.133 1 98.12 101 HIS A C 1
ATOM 794 O O . HIS A 1 101 ? -3.082 22.609 11.297 1 98.12 101 HIS A O 1
ATOM 800 N N . GLU A 1 102 ? -2.637 21.219 13.023 1 96.19 102 GLU A N 1
ATOM 801 C CA . GLU A 1 102 ? -3.996 20.734 13.25 1 96.19 102 GLU A CA 1
ATOM 802 C C . GLU A 1 102 ? -4.836 21.781 13.984 1 96.19 102 GLU A C 1
ATOM 804 O O . GLU A 1 102 ? -4.395 22.906 14.18 1 96.19 102 GLU A O 1
ATOM 809 N N . GLY A 1 103 ? -6.16 21.359 14.297 1 93.88 103 GLY A N 1
ATOM 810 C CA . GLY A 1 103 ? -6.961 22.234 15.148 1 93.88 103 GLY A CA 1
ATOM 811 C C . GLY A 1 103 ? -8.258 22.672 14.5 1 93.88 103 GLY A C 1
ATOM 812 O O . GLY A 1 103 ? -8.867 23.656 14.922 1 93.88 103 GLY A O 1
ATOM 813 N N . GLY A 1 104 ? -8.68 22.016 13.484 1 94.31 104 GLY A N 1
ATOM 814 C CA . GLY A 1 104 ? -9.953 22.312 12.852 1 94.31 104 GLY A CA 1
ATOM 815 C C . GLY A 1 104 ? -10.047 23.75 12.359 1 94.31 104 GLY A C 1
ATOM 816 O O . GLY A 1 104 ? -11.109 24.375 12.453 1 94.31 104 GLY A O 1
ATOM 817 N N . TRP A 1 105 ? -8.93 24.328 12.047 1 96.56 105 TRP A N 1
ATOM 818 C CA . TRP A 1 105 ? -8.805 25.672 11.492 1 96.56 105 TRP A CA 1
ATOM 819 C C . TRP A 1 105 ? -9.172 26.719 12.539 1 96.56 105 TRP A C 1
ATOM 821 O O . TRP A 1 105 ? -9.242 27.922 12.234 1 96.56 105 TRP A O 1
ATOM 831 N N . CYS A 1 106 ? -9.422 26.312 13.836 1 94.62 106 CYS A N 1
ATOM 832 C CA . CYS A 1 106 ? -9.922 27.25 14.828 1 94.62 106 CYS A CA 1
ATOM 833 C C . CYS A 1 106 ? -8.984 27.312 16.031 1 94.62 106 CYS A C 1
ATOM 835 O O . CYS A 1 106 ? -9.07 28.25 16.828 1 94.62 106 CYS A O 1
ATOM 837 N N . VAL A 1 107 ? -8.195 26.312 16.172 1 92.75 107 VAL A N 1
ATOM 838 C CA . VAL A 1 107 ? -7.223 26.297 17.266 1 92.75 107 VAL A CA 1
ATOM 839 C C . VAL A 1 107 ? -5.871 25.812 16.734 1 92.75 107 VAL A C 1
ATOM 841 O O . VAL A 1 107 ? -5.785 25.234 15.656 1 92.75 107 VAL A O 1
ATOM 844 N N . GLY A 1 108 ? -4.77 26.047 17.531 1 94.69 108 GLY A N 1
ATOM 845 C CA . GLY A 1 108 ? -3.426 25.625 17.172 1 94.69 108 GLY A CA 1
ATOM 846 C C . GLY A 1 108 ? -2.461 26.781 17 1 94.69 108 GLY A C 1
ATOM 847 O O . GLY A 1 108 ? -2.881 27.938 16.922 1 94.69 108 GLY A O 1
ATOM 848 N N . ASP A 1 109 ? -1.263 26.438 16.984 1 95.69 109 ASP A N 1
ATOM 849 C CA . ASP A 1 109 ? -0.202 27.438 16.828 1 95.69 109 ASP A CA 1
ATOM 850 C C . ASP A 1 109 ? 1.107 26.781 16.406 1 95.69 109 ASP A C 1
ATOM 852 O O . ASP A 1 109 ? 1.114 25.625 15.969 1 95.69 109 ASP A O 1
ATOM 856 N N . LEU A 1 110 ? 2.152 27.484 16.453 1 96.06 110 LEU A N 1
ATOM 857 C CA . LEU A 1 110 ? 3.438 27.062 15.906 1 96.06 110 LEU A CA 1
ATOM 858 C C . LEU A 1 110 ? 4.02 25.906 16.719 1 96.06 110 LEU A C 1
ATOM 860 O O . LEU A 1 110 ? 4.941 25.219 16.266 1 96.06 110 LEU A O 1
ATOM 864 N N . THR A 1 111 ? 3.521 25.672 17.875 1 95.69 111 THR A N 1
ATOM 865 C CA . THR A 1 111 ? 4.098 24.625 18.703 1 95.69 111 THR A CA 1
ATOM 866 C C . THR A 1 111 ? 3.646 23.25 18.219 1 95.69 111 THR A C 1
ATOM 868 O O . THR A 1 111 ? 4.281 22.234 18.531 1 95.69 111 THR A O 1
ATOM 871 N N . ASP A 1 112 ? 2.57 23.172 17.469 1 96.06 112 ASP A N 1
ATOM 872 C CA . ASP A 1 112 ? 1.956 21.906 17.094 1 96.06 112 ASP A CA 1
ATOM 873 C C . ASP A 1 112 ? 2.889 21.094 16.203 1 96.06 112 ASP A C 1
ATOM 875 O O . ASP A 1 112 ? 2.941 19.859 16.312 1 96.06 112 ASP A O 1
ATOM 879 N N . GLU A 1 113 ? 3.652 21.75 15.367 1 97.38 113 GLU A N 1
ATOM 880 C CA . GLU A 1 113 ? 4.469 21.016 14.406 1 97.38 113 GLU A CA 1
ATOM 881 C C . GLU A 1 113 ? 5.953 21.109 14.75 1 97.38 113 GLU A C 1
ATOM 883 O O . GLU A 1 113 ? 6.809 20.719 13.953 1 97.38 113 GLU A O 1
ATOM 888 N N . ASP A 1 114 ? 6.285 21.625 15.945 1 97.88 114 ASP A N 1
ATOM 889 C CA . ASP A 1 114 ? 7.672 21.766 16.375 1 97.88 114 ASP A CA 1
ATOM 890 C C . ASP A 1 114 ? 8.422 20.438 16.266 1 97.88 114 ASP A C 1
ATOM 892 O O . ASP A 1 114 ? 9.508 20.391 15.688 1 97.88 114 ASP A O 1
ATOM 896 N N . GLN A 1 115 ? 7.84 19.484 16.828 1 97.69 115 GLN A N 1
ATOM 897 C CA . GLN A 1 115 ? 8.5 18.188 16.875 1 97.69 115 GLN A CA 1
ATOM 898 C C . GLN A 1 115 ? 8.781 17.656 15.469 1 97.69 115 GLN A C 1
ATOM 900 O O . GLN A 1 115 ? 9.883 17.188 15.18 1 97.69 115 GLN A O 1
ATOM 905 N N . ASN A 1 116 ? 7.777 17.703 14.609 1 98.69 116 ASN A N 1
ATOM 906 C CA . ASN A 1 116 ? 7.957 17.219 13.242 1 98.69 116 ASN A CA 1
ATOM 907 C C . ASN A 1 116 ? 9.031 18 12.5 1 98.69 116 ASN A C 1
ATOM 909 O O . ASN A 1 116 ? 9.906 17.422 11.859 1 98.69 116 ASN A O 1
ATOM 913 N N . CYS A 1 117 ? 8.953 19.312 12.594 1 98.88 117 CYS A N 1
ATOM 914 C CA . CYS A 1 117 ? 9.898 20.172 11.883 1 98.88 117 CYS A CA 1
ATOM 915 C C . CYS A 1 117 ? 11.32 19.922 12.375 1 98.88 117 CYS A C 1
ATOM 917 O O . CYS A 1 117 ? 12.25 19.828 11.57 1 98.88 117 CYS A O 1
ATOM 919 N N . ARG A 1 118 ? 11.5 19.828 13.711 1 98.81 118 ARG A N 1
ATOM 920 C CA . ARG A 1 118 ? 12.812 19.516 14.266 1 98.81 118 ARG A CA 1
ATOM 921 C C . ARG A 1 118 ? 13.312 18.156 13.789 1 98.81 118 ARG A C 1
ATOM 923 O O . ARG A 1 118 ? 14.477 18.016 13.406 1 98.81 118 ARG A O 1
ATOM 930 N N . MET A 1 119 ? 12.438 17.172 13.781 1 98.81 119 MET A N 1
ATOM 931 C CA . MET A 1 119 ? 12.766 15.812 13.383 1 98.81 119 MET A CA 1
ATOM 932 C C . MET A 1 119 ? 13.188 15.766 11.914 1 98.81 119 MET A C 1
ATOM 934 O O . MET A 1 119 ? 14.227 15.203 11.578 1 98.81 119 MET A O 1
ATOM 938 N N . PHE A 1 120 ? 12.43 16.422 11.039 1 98.81 120 PHE A N 1
ATOM 939 C CA . PHE A 1 120 ? 12.727 16.406 9.609 1 98.81 120 PHE A CA 1
ATOM 940 C C . PHE A 1 120 ? 14.016 17.172 9.312 1 98.81 120 PHE A C 1
ATOM 942 O O . PHE A 1 120 ? 14.812 16.75 8.477 1 98.81 120 PHE A O 1
ATOM 949 N N . ALA A 1 121 ? 14.188 18.312 9.969 1 98.81 121 ALA A N 1
ATOM 950 C CA . ALA A 1 121 ? 15.422 19.078 9.773 1 98.81 121 ALA A CA 1
ATOM 951 C C . ALA A 1 121 ? 16.641 18.281 10.219 1 98.81 121 ALA A C 1
ATOM 953 O O . ALA A 1 121 ? 17.641 18.219 9.508 1 98.81 121 ALA A O 1
ATOM 954 N N . ARG A 1 122 ? 16.516 17.625 11.359 1 98.38 122 ARG A N 1
ATOM 955 C CA . ARG A 1 122 ? 17.625 16.875 11.93 1 98.38 122 ARG A CA 1
ATOM 956 C C . ARG A 1 122 ? 17.922 15.625 11.109 1 98.38 122 ARG A C 1
ATOM 958 O O . ARG A 1 122 ? 19.062 15.383 10.711 1 98.38 122 ARG A O 1
ATOM 965 N N . ASP A 1 123 ? 16.922 14.867 10.805 1 98 123 ASP A N 1
ATOM 966 C CA . ASP A 1 123 ? 17.125 13.5 10.336 1 98 123 ASP A CA 1
ATOM 967 C C . ASP A 1 123 ? 17.109 13.438 8.812 1 98 123 ASP A C 1
ATOM 969 O O . ASP A 1 123 ? 17.656 12.5 8.219 1 98 123 ASP A O 1
ATOM 973 N N . LEU A 1 124 ? 16.5 14.477 8.117 1 97.56 124 LEU A N 1
ATOM 974 C CA . LEU A 1 124 ? 16.391 14.438 6.66 1 97.56 124 LEU A CA 1
ATOM 975 C C . LEU A 1 124 ? 17.141 15.609 6.027 1 97.56 124 LEU A C 1
ATOM 977 O O . LEU A 1 124 ? 17.094 15.789 4.809 1 97.56 124 LEU A O 1
ATOM 981 N N . SER A 1 125 ? 17.703 16.422 6.852 1 97.94 125 SER A N 1
ATOM 982 C CA . SER A 1 125 ? 18.422 17.625 6.402 1 97.94 125 SER A CA 1
ATOM 983 C C . SER A 1 125 ? 17.516 18.531 5.57 1 97.94 125 SER A C 1
ATOM 985 O O . SER A 1 125 ? 17.938 19.078 4.559 1 97.94 125 SER A O 1
ATOM 987 N N . ALA A 1 126 ? 16.312 18.609 5.984 1 98.62 126 ALA A N 1
ATOM 988 C CA . ALA A 1 126 ? 15.328 19.469 5.305 1 98.62 126 ALA A CA 1
ATOM 989 C C . ALA A 1 126 ? 15.25 20.844 5.961 1 98.62 126 ALA A C 1
ATOM 991 O O . ALA A 1 126 ? 15.586 20.984 7.137 1 98.62 126 ALA A O 1
ATOM 992 N N . VAL A 1 127 ? 14.883 21.797 5.184 1 98.88 127 VAL A N 1
ATOM 993 C CA . VAL A 1 127 ? 14.398 23.062 5.734 1 98.88 127 VAL A CA 1
ATOM 994 C C . VAL A 1 127 ? 12.883 23.016 5.891 1 98.88 127 VAL A C 1
ATOM 996 O O . VAL A 1 127 ? 12.164 22.703 4.934 1 98.88 127 VAL A O 1
ATOM 999 N N . CYS A 1 128 ? 12.484 23.234 7.117 1 98.94 128 CYS A N 1
ATOM 1000 C CA . CYS A 1 128 ? 11.055 23.156 7.379 1 98.94 128 CYS A CA 1
ATOM 1001 C C . CYS A 1 128 ? 10.484 24.531 7.691 1 98.94 128 CYS A C 1
ATOM 1003 O O . CYS A 1 128 ? 11.141 25.344 8.344 1 98.94 128 CYS A O 1
ATOM 1005 N N . VAL A 1 129 ? 9.32 24.797 7.191 1 98.94 129 VAL A N 1
ATOM 1006 C CA . VAL A 1 129 ? 8.586 26.016 7.496 1 98.94 129 VAL A CA 1
ATOM 1007 C C . VAL A 1 129 ? 7.254 25.672 8.164 1 98.94 129 VAL A C 1
ATOM 1009 O O . VAL A 1 129 ? 6.41 25 7.562 1 98.94 129 VAL A O 1
ATOM 1012 N N . ASN A 1 130 ? 7.152 26.016 9.367 1 98.88 130 ASN A N 1
ATOM 1013 C CA . ASN A 1 130 ? 5.977 25.875 10.219 1 98.88 130 ASN A CA 1
ATOM 1014 C C . ASN A 1 130 ? 5.094 27.125 10.172 1 98.88 130 ASN A C 1
ATOM 1016 O O . ASN A 1 130 ? 5.512 28.188 10.609 1 98.88 130 ASN A O 1
ATOM 1020 N N . VAL A 1 131 ? 3.846 26.969 9.727 1 98.94 131 VAL A N 1
ATOM 1021 C CA . VAL A 1 131 ? 3.051 28.125 9.352 1 98.94 131 VAL A CA 1
ATOM 1022 C C . VAL A 1 131 ? 2.006 28.406 10.43 1 98.94 131 VAL A C 1
ATOM 1024 O O . VAL A 1 131 ? 1.266 27.5 10.828 1 98.94 131 VAL A O 1
ATOM 1027 N N . GLU A 1 132 ? 1.945 29.609 10.883 1 98.62 132 GLU A N 1
ATOM 1028 C CA . GLU A 1 132 ? 0.899 30.062 11.789 1 98.62 132 GLU A CA 1
ATOM 1029 C C . GLU A 1 132 ? -0.222 30.766 11.023 1 98.62 132 GLU A C 1
ATOM 1031 O O . GLU A 1 132 ? -0.423 31.969 11.18 1 98.62 132 GLU A O 1
ATOM 1036 N N . TYR A 1 133 ? -0.965 29.953 10.32 1 98.81 133 TYR A N 1
ATOM 1037 C CA . TYR A 1 133 ? -2.033 30.547 9.516 1 98.81 133 TYR A CA 1
ATOM 1038 C C . TYR A 1 133 ? -3.141 31.109 10.398 1 98.81 133 TYR A C 1
ATOM 1040 O O . TYR A 1 133 ? -3.27 30.719 11.562 1 98.81 133 TYR A O 1
ATOM 1048 N N . ARG A 1 134 ? -3.918 32.062 9.914 1 98.56 134 ARG A N 1
ATOM 1049 C CA . ARG A 1 134 ? -4.969 32.75 10.68 1 98.56 134 ARG A CA 1
ATOM 1050 C C . ARG A 1 134 ? -6.156 31.797 10.898 1 98.56 134 ARG A C 1
ATOM 1052 O O . ARG A 1 134 ? -6.441 30.953 10.062 1 98.56 134 ARG A O 1
ATOM 1059 N N . LEU A 1 135 ? -6.855 31.984 11.992 1 97.94 135 LEU A N 1
ATOM 1060 C CA . LEU A 1 135 ? -7.844 31 12.445 1 97.94 135 LEU A CA 1
ATOM 1061 C C . LEU A 1 135 ? -9.242 31.609 12.438 1 97.94 135 LEU A C 1
ATOM 1063 O O . LEU A 1 135 ? -9.398 32.844 12.562 1 97.94 135 LEU A O 1
ATOM 1067 N N . ALA A 1 136 ? -10.164 30.781 12.227 1 97.12 136 ALA A N 1
ATOM 1068 C CA . ALA A 1 136 ? -11.562 31.125 12.477 1 97.12 136 ALA A CA 1
ATOM 1069 C C . ALA A 1 136 ? -11.867 31.109 13.977 1 97.12 136 ALA A C 1
ATOM 1071 O O . ALA A 1 136 ? -11.203 30.406 14.742 1 97.12 136 ALA A O 1
ATOM 1072 N N . PRO A 1 137 ? -12.82 31.922 14.453 1 95.88 137 PRO A N 1
ATOM 1073 C CA . PRO A 1 137 ? -13.82 32.625 13.656 1 95.88 137 PRO A CA 1
ATOM 1074 C C . PRO A 1 137 ? -13.336 34.031 13.211 1 95.88 137 PRO A C 1
ATOM 1076 O O . PRO A 1 137 ? -13.992 34.656 12.398 1 95.88 137 PRO A O 1
ATOM 1079 N N . GLU A 1 138 ? -12.18 34.5 13.734 1 97.25 138 GLU A N 1
ATOM 1080 C CA . GLU A 1 138 ? -11.695 35.812 13.352 1 97.25 138 GLU A CA 1
ATOM 1081 C C . GLU A 1 138 ? -11.445 35.906 11.844 1 97.25 138 GLU A C 1
ATOM 1083 O O . GLU A 1 138 ? -11.688 36.938 11.227 1 97.25 138 GLU A O 1
ATOM 1088 N N . HIS A 1 139 ? -10.945 34.906 11.273 1 97.88 139 HIS A N 1
ATOM 1089 C CA . HIS A 1 139 ? -10.672 34.75 9.852 1 97.88 139 HIS A CA 1
ATOM 1090 C C . HIS A 1 139 ? -11.281 33.469 9.297 1 97.88 139 HIS A C 1
ATOM 1092 O O . HIS A 1 139 ? -10.664 32.406 9.359 1 97.88 139 HIS A O 1
ATOM 1098 N N . ARG A 1 140 ? -12.32 33.594 8.688 1 97.94 140 ARG A N 1
ATOM 1099 C CA . ARG A 1 140 ? -13.086 32.438 8.219 1 97.94 140 ARG A CA 1
ATOM 1100 C C . ARG A 1 140 ? -12.555 31.922 6.891 1 97.94 140 ARG A C 1
ATOM 1102 O O . ARG A 1 140 ? -11.664 32.531 6.293 1 97.94 140 ARG A O 1
ATOM 1109 N N . PHE A 1 141 ? -13.07 30.797 6.441 1 97.62 141 PHE A N 1
ATOM 1110 C CA . PHE A 1 141 ? -12.734 30.188 5.16 1 97.62 141 PHE A CA 1
ATOM 1111 C C . PHE A 1 141 ? -12.867 31.188 4.027 1 97.62 141 PHE A C 1
ATOM 1113 O O . PHE A 1 141 ? -13.82 31.969 3.994 1 97.62 141 PHE A O 1
ATOM 1120 N N . PRO A 1 142 ? -11.859 31.125 3.252 1 98.19 142 PRO A N 1
ATOM 1121 C CA . PRO A 1 142 ? -10.695 30.25 3.094 1 98.19 142 PRO A CA 1
ATOM 1122 C C . PRO A 1 142 ? -9.391 30.938 3.506 1 98.19 142 PRO A C 1
ATOM 1124 O O . PRO A 1 142 ? -8.32 30.594 2.99 1 98.19 142 PRO A O 1
ATOM 1127 N N . VAL A 1 143 ? -9.43 31.859 4.375 1 98.62 143 VAL A N 1
ATOM 1128 C CA . VAL A 1 143 ? -8.312 32.75 4.695 1 98.62 143 VAL A CA 1
ATOM 1129 C C . VAL A 1 143 ? -7.109 31.906 5.137 1 98.62 143 VAL A C 1
ATOM 1131 O O . VAL A 1 143 ? -5.992 32.125 4.664 1 98.62 143 VAL A O 1
ATOM 1134 N N . GLY A 1 144 ? -7.34 30.984 6.062 1 98.5 144 GLY A N 1
ATOM 1135 C CA . GLY A 1 144 ? -6.254 30.141 6.543 1 98.5 144 GLY A CA 1
ATOM 1136 C C . GLY A 1 144 ? -5.562 29.375 5.434 1 98.5 144 GLY A C 1
ATOM 1137 O O . GLY A 1 144 ? -4.336 29.25 5.434 1 98.5 144 GLY A O 1
ATOM 1138 N N . ILE A 1 145 ? -6.348 28.859 4.473 1 98.69 145 ILE A N 1
ATOM 1139 C CA . ILE A 1 145 ? -5.797 28.125 3.346 1 98.69 145 ILE A CA 1
ATOM 1140 C C . ILE A 1 145 ? -4.977 29.047 2.463 1 98.69 145 ILE A C 1
ATOM 1142 O O . ILE A 1 145 ? -3.871 28.703 2.039 1 98.69 145 ILE A O 1
ATOM 1146 N N . ASN A 1 146 ? -5.516 30.234 2.195 1 98.75 146 ASN A N 1
ATOM 1147 C CA . ASN A 1 146 ? -4.789 31.234 1.422 1 98.75 146 ASN A CA 1
ATOM 1148 C C . ASN A 1 146 ? -3.471 31.609 2.096 1 98.75 146 ASN A C 1
ATOM 1150 O O . ASN A 1 146 ? -2.453 31.781 1.424 1 98.75 146 ASN A O 1
ATOM 1154 N N . ASP A 1 147 ? -3.527 31.75 3.451 1 98.94 147 ASP A N 1
ATOM 1155 C CA . ASP A 1 147 ? -2.309 32.031 4.211 1 98.94 147 ASP A CA 1
ATOM 1156 C C . ASP A 1 147 ? -1.254 30.953 3.953 1 98.94 147 ASP A C 1
ATOM 1158 O O . ASP A 1 147 ? -0.078 31.266 3.756 1 98.94 147 ASP A O 1
ATOM 1162 N N . CYS A 1 148 ? -1.69 29.75 3.986 1 98.94 148 CYS A N 1
ATOM 1163 C CA . CYS A 1 148 ? -0.782 28.609 3.803 1 98.94 148 CYS A CA 1
ATOM 1164 C C . CYS A 1 148 ? -0.192 28.609 2.398 1 98.94 148 CYS A C 1
ATOM 1166 O O . CYS A 1 148 ? 0.992 28.328 2.219 1 98.94 148 CYS A O 1
ATOM 1168 N N . TRP A 1 149 ? -0.976 28.891 1.383 1 98.88 149 TRP A N 1
ATOM 1169 C CA . TRP A 1 149 ? -0.474 29.016 0.02 1 98.88 149 TRP A CA 1
ATOM 1170 C C . TRP A 1 149 ? 0.552 30.141 -0.072 1 98.88 149 TRP A C 1
ATOM 1172 O O . TRP A 1 149 ? 1.621 29.969 -0.661 1 98.88 149 TRP A O 1
ATOM 1182 N N . ASP A 1 150 ? 0.202 31.297 0.507 1 98.88 150 ASP A N 1
ATOM 1183 C CA . ASP A 1 150 ? 1.103 32.438 0.476 1 98.88 150 ASP A CA 1
ATOM 1184 C C . ASP A 1 150 ? 2.436 32.125 1.142 1 98.88 150 ASP A C 1
ATOM 1186 O O . ASP A 1 150 ? 3.496 32.5 0.648 1 98.88 150 ASP A O 1
ATOM 1190 N N . ALA A 1 151 ? 2.363 31.438 2.262 1 98.94 151 ALA A N 1
ATOM 1191 C CA . ALA A 1 151 ? 3.584 31.031 2.951 1 98.94 151 ALA A CA 1
ATOM 1192 C C . ALA A 1 151 ? 4.418 30.094 2.078 1 98.94 151 ALA A C 1
ATOM 1194 O O . ALA A 1 151 ? 5.648 30.172 2.068 1 98.94 151 ALA A O 1
ATOM 1195 N N . LEU A 1 152 ? 3.764 29.172 1.398 1 98.94 152 LEU A N 1
ATOM 1196 C CA . LEU A 1 152 ? 4.445 28.266 0.485 1 98.94 152 LEU A CA 1
ATOM 1197 C C . LEU A 1 152 ? 5.16 29.031 -0.618 1 98.94 152 LEU A C 1
ATOM 1199 O O . LEU A 1 152 ? 6.355 28.828 -0.846 1 98.94 152 LEU A O 1
ATOM 1203 N N . VAL A 1 153 ? 4.465 29.922 -1.271 1 98.81 153 VAL A N 1
ATOM 1204 C CA . VAL A 1 153 ? 5.02 30.703 -2.365 1 98.81 153 VAL A CA 1
ATOM 1205 C C . VAL A 1 153 ? 6.172 31.562 -1.849 1 98.81 153 VAL A C 1
ATOM 1207 O O . VAL A 1 153 ? 7.227 31.641 -2.482 1 98.81 153 VAL A O 1
ATOM 1210 N N . TRP A 1 154 ? 5.973 32.188 -0.706 1 98.88 154 TRP A N 1
ATOM 1211 C CA . TRP A 1 154 ? 7.02 33 -0.081 1 98.88 154 TRP A CA 1
ATOM 1212 C C . TRP A 1 154 ? 8.266 32.156 0.171 1 98.88 154 TRP A C 1
ATOM 1214 O O . TRP A 1 154 ? 9.383 32.594 -0.094 1 98.88 154 TRP A O 1
ATOM 1224 N N . SER A 1 155 ? 8.078 30.984 0.689 1 98.94 155 SER A N 1
ATOM 1225 C CA . SER A 1 155 ? 9.195 30.109 1.021 1 98.94 155 SER A CA 1
ATOM 1226 C C . SER A 1 155 ? 9.969 29.703 -0.228 1 98.94 155 SER A C 1
ATOM 1228 O O . SER A 1 155 ? 11.203 29.625 -0.2 1 98.94 155 SER A O 1
ATOM 1230 N N . ILE A 1 156 ? 9.266 29.391 -1.298 1 98.81 156 ILE A N 1
ATOM 1231 C CA . ILE A 1 156 ? 9.906 29.047 -2.562 1 98.81 156 ILE A CA 1
ATOM 1232 C C . ILE A 1 156 ? 10.703 30.234 -3.078 1 98.81 156 ILE A C 1
ATOM 1234 O O . ILE A 1 156 ? 11.875 30.094 -3.445 1 98.81 156 ILE A O 1
ATOM 1238 N N . LYS A 1 157 ? 10.109 31.406 -3.068 1 98.5 157 LYS A N 1
ATOM 1239 C CA . LYS A 1 157 ? 10.75 32.625 -3.564 1 98.5 157 LYS A CA 1
ATOM 1240 C C . LYS A 1 157 ? 11.992 32.969 -2.748 1 98.5 157 LYS A C 1
ATOM 1242 O O . LYS A 1 157 ? 12.977 33.5 -3.285 1 98.5 157 LYS A O 1
ATOM 1247 N N . ASN A 1 158 ? 11.945 32.656 -1.513 1 98.62 158 ASN A N 1
ATOM 1248 C CA . ASN A 1 158 ? 13.039 33.031 -0.609 1 98.62 158 ASN A CA 1
ATOM 1249 C C . ASN A 1 158 ? 13.883 31.797 -0.25 1 98.62 158 ASN A C 1
ATOM 1251 O O . ASN A 1 158 ? 14.5 31.75 0.814 1 98.62 158 ASN A O 1
ATOM 1255 N N . SER A 1 159 ? 13.828 30.781 -1.014 1 98.25 159 SER A N 1
ATOM 1256 C CA . SER A 1 159 ? 14.469 29.5 -0.696 1 98.25 159 SER A CA 1
ATOM 1257 C C . SER A 1 159 ? 15.969 29.672 -0.489 1 98.25 159 SER A C 1
ATOM 1259 O O . SER A 1 159 ? 16.562 29 0.355 1 98.25 159 SER A O 1
ATOM 1261 N N . ASP A 1 160 ? 16.625 30.609 -1.236 1 96.81 160 ASP A N 1
ATOM 1262 C CA . ASP A 1 160 ? 18.047 30.859 -1.066 1 96.81 160 ASP A CA 1
ATOM 1263 C C . ASP A 1 160 ? 18.359 31.344 0.345 1 96.81 160 ASP A C 1
ATOM 1265 O O . ASP A 1 160 ? 19.266 30.844 1.001 1 96.81 160 ASP A O 1
ATOM 1269 N N . MET A 1 161 ? 17.594 32.281 0.712 1 96.62 161 MET A N 1
ATOM 1270 C CA . MET A 1 161 ? 17.781 32.812 2.053 1 96.62 161 MET A CA 1
ATOM 1271 C C . MET A 1 161 ? 17.516 31.766 3.117 1 96.62 161 MET A C 1
ATOM 1273 O O . MET A 1 161 ? 18.188 31.734 4.152 1 96.62 161 MET A O 1
ATOM 1277 N N . LEU A 1 162 ? 16.625 30.875 2.867 1 98 162 LEU A N 1
ATOM 1278 C CA . LEU A 1 162 ? 16.234 29.844 3.824 1 98 162 LEU A CA 1
ATOM 1279 C C . LEU A 1 162 ? 17.203 28.656 3.779 1 98 162 LEU A C 1
ATOM 1281 O O . LEU A 1 162 ? 17.172 27.812 4.664 1 98 162 LEU A O 1
ATOM 1285 N N . GLY A 1 163 ? 18.016 28.609 2.742 1 97.44 163 GLY A N 1
ATOM 1286 C CA . GLY A 1 163 ? 18.891 27.469 2.576 1 97.44 163 GLY A CA 1
ATOM 1287 C C . GLY A 1 163 ? 18.172 26.219 2.082 1 97.44 163 GLY A C 1
ATOM 1288 O O . GLY A 1 163 ? 18.562 25.094 2.414 1 97.44 163 GLY A O 1
ATOM 1289 N N . ALA A 1 164 ? 17.141 26.391 1.379 1 98.31 164 ALA A N 1
ATOM 1290 C CA . ALA A 1 164 ? 16.328 25.281 0.872 1 98.31 164 ALA A CA 1
ATOM 1291 C C . ALA A 1 164 ? 16.5 25.125 -0.637 1 98.31 164 ALA A C 1
ATOM 1293 O O . ALA A 1 164 ? 16.797 26.109 -1.337 1 98.31 164 ALA A O 1
ATOM 1294 N N . THR A 1 165 ? 16.359 23.938 -1.071 1 98.31 165 THR A N 1
ATOM 1295 C CA . THR A 1 165 ? 16.359 23.609 -2.492 1 98.31 165 THR A CA 1
ATOM 1296 C C . THR A 1 165 ? 15.07 22.891 -2.873 1 98.31 165 THR A C 1
ATOM 1298 O O . THR A 1 165 ? 15.047 21.656 -2.992 1 98.31 165 THR A O 1
ATOM 1301 N N . PRO A 1 166 ? 14.016 23.672 -3.123 1 98.06 166 PRO A N 1
ATOM 1302 C CA . PRO A 1 166 ? 12.695 23.078 -3.357 1 98.06 166 PRO A CA 1
ATOM 1303 C C . PRO A 1 166 ? 12.695 22.094 -4.516 1 98.06 166 PRO A C 1
ATOM 1305 O O . PRO A 1 166 ? 11.891 21.156 -4.531 1 98.06 166 PRO A O 1
ATOM 1308 N N . SER A 1 167 ? 13.602 22.234 -5.465 1 96.25 167 SER A N 1
ATOM 1309 C CA . SER A 1 167 ? 13.641 21.328 -6.609 1 96.25 167 SER A CA 1
ATOM 1310 C C . SER A 1 167 ? 14.086 19.938 -6.199 1 96.25 167 SER A C 1
ATOM 1312 O O . SER A 1 167 ? 13.883 18.969 -6.938 1 96.25 167 SER A O 1
ATOM 1314 N N . ARG A 1 168 ? 14.688 19.797 -5.059 1 95.88 168 ARG A N 1
ATOM 1315 C CA . ARG A 1 168 ? 15.094 18.5 -4.516 1 95.88 168 ARG A CA 1
ATOM 1316 C C . ARG A 1 168 ? 13.898 17.75 -3.926 1 95.88 168 ARG A C 1
ATOM 1318 O O . ARG A 1 168 ? 13.906 16.531 -3.842 1 95.88 168 ARG A O 1
ATOM 1325 N N . GLY A 1 169 ? 13.008 18.5 -3.486 1 97.75 169 GLY A N 1
ATOM 1326 C CA . GLY A 1 169 ? 11.781 18.016 -2.871 1 97.75 169 GLY A CA 1
ATOM 1327 C C . GLY A 1 169 ? 10.977 19.109 -2.197 1 97.75 169 GLY A C 1
ATOM 1328 O O . GLY A 1 169 ? 11.523 19.922 -1.456 1 97.75 169 GLY A O 1
ATOM 1329 N N . LEU A 1 170 ? 9.766 19.156 -2.549 1 98.81 170 LEU A N 1
ATOM 1330 C CA . LEU A 1 170 ? 8.828 20.094 -1.937 1 98.81 170 LEU A CA 1
ATOM 1331 C C . LEU A 1 170 ? 7.625 19.359 -1.358 1 98.81 170 LEU A C 1
ATOM 1333 O O . LEU A 1 170 ? 6.773 18.875 -2.105 1 98.81 170 LEU A O 1
ATOM 1337 N N . ILE A 1 171 ? 7.637 19.281 -0.052 1 98.94 171 ILE A N 1
ATOM 1338 C CA . ILE A 1 171 ? 6.609 18.516 0.637 1 98.94 171 ILE A CA 1
ATOM 1339 C C . ILE A 1 171 ? 5.707 19.453 1.435 1 98.94 171 ILE A C 1
ATOM 1341 O O . ILE A 1 171 ? 6.188 20.406 2.059 1 98.94 171 ILE A O 1
ATOM 1345 N N . VAL A 1 172 ? 4.418 19.219 1.381 1 99 172 VAL A N 1
ATOM 1346 C CA . VAL A 1 172 ? 3.453 19.844 2.279 1 99 172 VAL A CA 1
ATOM 1347 C C . VAL A 1 172 ? 2.834 18.781 3.191 1 99 172 VAL A C 1
ATOM 1349 O O . VAL A 1 172 ? 2.59 17.656 2.764 1 99 172 VAL A O 1
ATOM 1352 N N . GLY A 1 173 ? 2.625 19.156 4.457 1 98.88 173 GLY A N 1
ATOM 1353 C CA . GLY A 1 173 ? 2.098 18.141 5.355 1 98.88 173 GLY A CA 1
ATOM 1354 C C . GLY A 1 173 ? 1.435 18.719 6.59 1 98.88 173 GLY A C 1
ATOM 1355 O O . GLY A 1 173 ? 1.563 19.906 6.867 1 98.88 173 GLY A O 1
ATOM 1356 N N . GLY A 1 174 ? 0.736 17.875 7.281 1 98.75 174 GLY A N 1
ATOM 1357 C CA . GLY A 1 174 ? 0.074 18.219 8.531 1 98.75 174 GLY A CA 1
ATOM 1358 C C . GLY A 1 174 ? -0.916 17.156 8.984 1 98.75 174 GLY A C 1
ATOM 1359 O O . GLY A 1 174 ? -1.097 16.141 8.312 1 98.75 174 GLY A O 1
ATOM 1360 N N . SER A 1 175 ? -1.474 17.375 10.156 1 98.5 175 SER A N 1
ATOM 1361 C CA . SER A 1 175 ? -2.463 16.469 10.727 1 98.5 175 SER A CA 1
ATOM 1362 C C . SER A 1 175 ? -3.848 17.109 10.75 1 98.5 175 SER A C 1
ATOM 1364 O O . SER A 1 175 ? -3.979 18.312 10.953 1 98.5 175 SER A O 1
ATOM 1366 N N . SER A 1 176 ? -4.844 16.281 10.578 1 97.56 176 SER A N 1
ATOM 1367 C CA . SER A 1 176 ? -6.23 16.719 10.688 1 97.56 176 SER A CA 1
ATOM 1368 C C . SER A 1 176 ? -6.512 17.875 9.742 1 97.56 176 SER A C 1
ATOM 1370 O O . SER A 1 176 ? -6.316 17.766 8.531 1 97.56 176 SER A O 1
ATOM 1372 N N . ALA A 1 177 ? -6.848 19.125 10.297 1 97.44 177 ALA A N 1
ATOM 1373 C CA . ALA A 1 177 ? -7.066 20.297 9.453 1 97.44 177 ALA A CA 1
ATOM 1374 C C . ALA A 1 177 ? -5.82 20.625 8.641 1 97.44 177 ALA A C 1
ATOM 1376 O O . ALA A 1 177 ? -5.914 21 7.469 1 97.44 177 ALA A O 1
ATOM 1377 N N . GLY A 1 178 ? -4.664 20.438 9.227 1 98.62 178 GLY A N 1
ATOM 1378 C CA . GLY A 1 178 ? -3.414 20.641 8.523 1 98.62 178 GLY A CA 1
ATOM 1379 C C . GLY A 1 178 ? -3.207 19.672 7.371 1 98.62 178 GLY A C 1
ATOM 1380 O O . GLY A 1 178 ? -2.66 20.047 6.332 1 98.62 178 GLY A O 1
ATOM 1381 N N . GLY A 1 179 ? -3.561 18.406 7.602 1 98.81 179 GLY A N 1
ATOM 1382 C CA . GLY A 1 179 ? -3.543 17.453 6.512 1 98.81 179 GLY A CA 1
ATOM 1383 C C . GLY A 1 179 ? -4.484 17.812 5.379 1 98.81 179 GLY A C 1
ATOM 1384 O O . GLY A 1 179 ? -4.156 17.625 4.207 1 98.81 179 GLY A O 1
ATOM 1385 N N . GLY A 1 180 ? -5.656 18.328 5.754 1 98.44 180 GLY A N 1
ATOM 1386 C CA . GLY A 1 180 ? -6.574 18.844 4.75 1 98.44 180 GLY A CA 1
ATOM 1387 C C . GLY A 1 180 ? -5.984 19.969 3.924 1 98.44 180 GLY A C 1
ATOM 1388 O O . GLY A 1 180 ? -6.125 19.984 2.699 1 98.44 180 GLY A O 1
ATOM 1389 N N . ILE A 1 181 ? -5.332 20.875 4.594 1 98.88 181 ILE A N 1
ATOM 1390 C CA . ILE A 1 181 ? -4.68 21.984 3.908 1 98.88 181 ILE A CA 1
ATOM 1391 C C . ILE A 1 181 ? -3.629 21.453 2.938 1 98.88 181 ILE A C 1
ATOM 1393 O O . ILE A 1 181 ? -3.549 21.891 1.79 1 98.88 181 ILE A O 1
ATOM 1397 N N . ALA A 1 182 ? -2.85 20.5 3.389 1 98.94 182 ALA A N 1
ATOM 1398 C CA . ALA A 1 182 ? -1.807 19.906 2.557 1 98.94 182 ALA A CA 1
ATOM 1399 C C . ALA A 1 182 ? -2.398 19.281 1.292 1 98.94 182 ALA A C 1
ATOM 1401 O O . ALA A 1 182 ? -1.869 19.469 0.194 1 98.94 182 ALA A O 1
ATOM 1402 N N . ALA A 1 183 ? -3.51 18.547 1.443 1 98.94 183 ALA A N 1
ATOM 1403 C CA . ALA A 1 183 ? -4.168 17.938 0.296 1 98.94 183 ALA A CA 1
ATOM 1404 C C . ALA A 1 183 ? -4.641 18.984 -0.701 1 98.94 183 ALA A C 1
ATOM 1406 O O . ALA A 1 183 ? -4.453 18.828 -1.91 1 98.94 183 ALA A O 1
ATOM 1407 N N . VAL A 1 184 ? -5.207 20.031 -0.191 1 98.88 184 VAL A N 1
ATOM 1408 C CA . VAL A 1 184 ? -5.707 21.125 -1.02 1 98.88 184 VAL A CA 1
ATOM 1409 C C . VAL A 1 184 ? -4.547 21.781 -1.775 1 98.88 184 VAL A C 1
ATOM 1411 O O . VAL A 1 184 ? -4.633 22 -2.986 1 98.88 184 VAL A O 1
ATOM 1414 N N . LEU A 1 185 ? -3.469 22.031 -1.062 1 98.94 185 LEU A N 1
ATOM 1415 C CA . LEU A 1 185 ? -2.332 22.719 -1.683 1 98.94 185 LEU A CA 1
ATOM 1416 C C . LEU A 1 185 ? -1.687 21.828 -2.742 1 98.94 185 LEU A C 1
ATOM 1418 O O . LEU A 1 185 ? -1.186 22.328 -3.754 1 98.94 185 LEU A O 1
ATOM 1422 N N . ALA A 1 186 ? -1.651 20.531 -2.518 1 98.88 186 ALA A N 1
ATOM 1423 C CA . ALA A 1 186 ? -1.112 19.609 -3.516 1 98.88 186 ALA A CA 1
ATOM 1424 C C . ALA A 1 186 ? -1.886 19.703 -4.828 1 98.88 186 ALA A C 1
ATOM 1426 O O . ALA A 1 186 ? -1.289 19.766 -5.906 1 98.88 186 ALA A O 1
ATOM 1427 N N . VAL A 1 187 ? -3.193 19.766 -4.758 1 98.81 187 VAL A N 1
ATOM 1428 C CA . VAL A 1 187 ? -4.027 19.891 -5.949 1 98.81 187 VAL A CA 1
ATOM 1429 C C . VAL A 1 187 ? -3.842 21.266 -6.582 1 98.81 187 VAL A C 1
ATOM 1431 O O . VAL A 1 187 ? -3.715 21.375 -7.801 1 98.81 187 VAL A O 1
ATOM 1434 N N . MET A 1 188 ? -3.799 22.281 -5.742 1 98.69 188 MET A N 1
ATOM 1435 C CA . MET A 1 188 ? -3.607 23.641 -6.227 1 98.69 188 MET A CA 1
ATOM 1436 C C . MET A 1 188 ? -2.283 23.781 -6.973 1 98.69 188 MET A C 1
ATOM 1438 O O . MET A 1 188 ? -2.199 24.484 -7.977 1 98.69 188 MET A O 1
ATOM 1442 N N . SER A 1 189 ? -1.246 23.188 -6.418 1 98.81 189 SER A N 1
ATOM 1443 C CA . SER A 1 189 ? 0.059 23.203 -7.07 1 98.81 189 SER A CA 1
ATOM 1444 C C . SER A 1 189 ? -0.043 22.719 -8.516 1 98.81 189 SER A C 1
ATOM 1446 O O . SER A 1 189 ? 0.499 23.344 -9.422 1 98.81 189 SER A O 1
ATOM 1448 N N . ARG A 1 190 ? -0.705 21.609 -8.727 1 98.12 190 ARG A N 1
ATOM 1449 C CA . ARG A 1 190 ? -0.929 21.078 -10.062 1 98.12 190 ARG A CA 1
ATOM 1450 C C . ARG A 1 190 ? -1.744 22.047 -10.914 1 98.12 190 ARG A C 1
ATOM 1452 O O . ARG A 1 190 ? -1.342 22.391 -12.023 1 98.12 190 ARG A O 1
ATOM 1459 N N . ASP A 1 191 ? -2.814 22.547 -10.383 1 98.38 191 ASP A N 1
ATOM 1460 C CA . ASP A 1 191 ? -3.77 23.359 -11.133 1 98.38 191 ASP A CA 1
ATOM 1461 C C . ASP A 1 191 ? -3.152 24.688 -11.539 1 98.38 191 ASP A C 1
ATOM 1463 O O . ASP A 1 191 ? -3.449 25.219 -12.609 1 98.38 191 ASP A O 1
ATOM 1467 N N . ARG A 1 192 ? -2.326 25.25 -10.633 1 98.12 192 ARG A N 1
ATOM 1468 C CA . ARG A 1 192 ? -1.786 26.594 -10.859 1 98.12 192 ARG A CA 1
ATOM 1469 C C . ARG A 1 192 ? -0.411 26.516 -11.516 1 98.12 192 ARG A C 1
ATOM 1471 O O . ARG A 1 192 ? 0.211 27.547 -11.781 1 98.12 192 ARG A O 1
ATOM 1478 N N . GLY A 1 193 ? 0.049 25.375 -11.766 1 98.25 193 GLY A N 1
ATOM 1479 C CA . GLY A 1 193 ? 1.345 25.219 -12.406 1 98.25 193 GLY A CA 1
ATOM 1480 C C . GLY A 1 193 ? 2.494 25.734 -11.57 1 98.25 193 GLY A C 1
ATOM 1481 O O . GLY A 1 193 ? 3.355 26.469 -12.078 1 98.25 193 GLY A O 1
ATOM 1482 N N . LEU A 1 194 ? 2.414 25.453 -10.234 1 98.5 194 LEU A N 1
ATOM 1483 C CA . LEU A 1 194 ? 3.482 25.875 -9.336 1 98.5 194 LEU A CA 1
ATOM 1484 C C . LEU A 1 194 ? 4.824 25.312 -9.781 1 98.5 194 LEU A C 1
ATOM 1486 O O . LEU A 1 194 ? 4.918 24.141 -10.156 1 98.5 194 LEU A O 1
ATOM 1490 N N . GLU A 1 195 ? 5.879 26.156 -9.719 1 97.88 195 GLU A N 1
ATOM 1491 C CA . GLU A 1 195 ? 7.234 25.75 -10.078 1 97.88 195 GLU A CA 1
ATOM 1492 C C . GLU A 1 195 ? 8.234 26.172 -9 1 97.88 195 GLU A C 1
ATOM 1494 O O . GLU A 1 195 ? 8.383 27.359 -8.703 1 97.88 195 GLU A O 1
ATOM 1499 N N . PRO A 1 196 ? 9.031 25.234 -8.547 1 98.25 196 PRO A N 1
ATOM 1500 C CA . PRO A 1 196 ? 8.82 23.797 -8.719 1 98.25 196 PRO A CA 1
ATOM 1501 C C . PRO A 1 196 ? 7.516 23.312 -8.094 1 98.25 196 PRO A C 1
ATOM 1503 O O . PRO A 1 196 ? 6.965 23.984 -7.211 1 98.25 196 PRO A O 1
ATOM 1506 N N . PRO A 1 197 ? 6.977 22.219 -8.555 1 98.62 197 PRO A N 1
ATOM 1507 C CA . PRO A 1 197 ? 5.719 21.703 -8 1 98.62 197 PRO A CA 1
ATOM 1508 C C . PRO A 1 197 ? 5.895 21.078 -6.621 1 98.62 197 PRO A C 1
ATOM 1510 O O . PRO A 1 197 ? 7.012 20.719 -6.246 1 98.62 197 PRO A O 1
ATOM 1513 N N . ILE A 1 198 ? 4.805 21 -5.914 1 98.88 198 ILE A N 1
ATOM 1514 C CA . ILE A 1 198 ? 4.77 20.109 -4.762 1 98.88 198 ILE A CA 1
ATOM 1515 C C . ILE A 1 198 ? 4.977 18.672 -5.219 1 98.88 198 ILE A C 1
ATOM 1517 O O . ILE A 1 198 ? 4.289 18.203 -6.125 1 98.88 198 ILE A O 1
ATOM 1521 N N . THR A 1 199 ? 5.957 17.953 -4.559 1 98.44 199 THR A N 1
ATOM 1522 C CA . THR A 1 199 ? 6.309 16.609 -5 1 98.44 199 THR A CA 1
ATOM 1523 C C . THR A 1 199 ? 5.781 15.57 -4.016 1 98.44 199 THR A C 1
ATOM 1525 O O . THR A 1 199 ? 5.734 14.383 -4.328 1 98.44 199 THR A O 1
ATOM 1528 N N . GLY A 1 200 ? 5.418 15.961 -2.807 1 98.75 200 GLY A N 1
ATOM 1529 C CA . GLY A 1 200 ? 4.926 15.055 -1.785 1 98.75 200 GLY A CA 1
ATOM 1530 C C . GLY A 1 200 ? 3.918 15.695 -0.851 1 98.75 200 GLY A C 1
ATOM 1531 O O . GLY A 1 200 ? 4.027 16.875 -0.53 1 98.75 200 GLY A O 1
ATOM 1532 N N . GLN A 1 201 ? 2.965 14.992 -0.39 1 98.94 201 GLN A N 1
ATOM 1533 C CA . GLN A 1 201 ? 2.01 15.414 0.627 1 98.94 201 GLN A CA 1
ATOM 1534 C C . GLN A 1 201 ? 1.945 14.414 1.775 1 98.94 201 GLN A C 1
ATOM 1536 O O . GLN A 1 201 ? 1.79 13.211 1.549 1 98.94 201 GLN A O 1
ATOM 1541 N N . TYR A 1 202 ? 2.236 14.891 2.967 1 98.94 202 TYR A N 1
ATOM 1542 C CA . TYR A 1 202 ? 2.096 14.125 4.199 1 98.94 202 TYR A CA 1
ATOM 1543 C C . TYR A 1 202 ? 0.73 14.352 4.832 1 98.94 202 TYR A C 1
ATOM 1545 O O . TYR A 1 202 ? 0.443 15.453 5.32 1 98.94 202 TYR A O 1
ATOM 1553 N N . LEU A 1 203 ? -0.13 13.32 4.836 1 98.94 203 LEU A N 1
ATOM 1554 C CA . LEU A 1 203 ? -1.523 13.414 5.258 1 98.94 203 LEU A CA 1
ATOM 1555 C C . LEU A 1 203 ? -1.778 12.578 6.5 1 98.94 203 LEU A C 1
ATOM 1557 O O . LEU A 1 203 ? -2.111 11.391 6.398 1 98.94 203 LEU A O 1
ATOM 1561 N N . SER A 1 204 ? -1.671 13.203 7.641 1 98.81 204 SER A N 1
ATOM 1562 C CA . SER A 1 204 ? -1.918 12.555 8.922 1 98.81 204 SER A CA 1
ATOM 1563 C C . SER A 1 204 ? -3.336 12.82 9.414 1 98.81 204 SER A C 1
ATOM 1565 O O . SER A 1 204 ? -3.688 13.969 9.711 1 98.81 204 SER A O 1
ATOM 1567 N N . VAL A 1 205 ? -4.215 11.805 9.469 1 98.56 205 VAL A N 1
ATOM 1568 C CA . VAL A 1 205 ? -5.609 11.859 9.891 1 98.56 205 VAL A CA 1
ATOM 1569 C C . VAL A 1 205 ? -6.301 13.055 9.234 1 98.56 205 VAL A C 1
ATOM 1571 O O . VAL A 1 205 ? -6.977 13.828 9.914 1 98.56 205 VAL A O 1
ATOM 1574 N N . PRO A 1 206 ? -6.191 13.188 7.945 1 98.5 206 PRO A N 1
ATOM 1575 C CA . PRO A 1 206 ? -6.562 14.422 7.246 1 98.5 206 PRO A CA 1
ATOM 1576 C C . PRO A 1 206 ? -8.07 14.594 7.125 1 98.5 206 PRO A C 1
ATOM 1578 O O . PRO A 1 206 ? -8.812 13.609 7.094 1 98.5 206 PRO A O 1
ATOM 1581 N N . VAL A 1 207 ? -8.516 15.797 7.074 1 96.31 207 VAL A N 1
ATOM 1582 C CA . VAL A 1 207 ? -9.867 16.156 6.652 1 96.31 207 VAL A CA 1
ATOM 1583 C C . VAL A 1 207 ? -9.906 16.312 5.133 1 96.31 207 VAL A C 1
ATOM 1585 O O . VAL A 1 207 ? -9.289 17.219 4.582 1 96.31 207 VAL A O 1
ATOM 1588 N N . ILE A 1 208 ? -1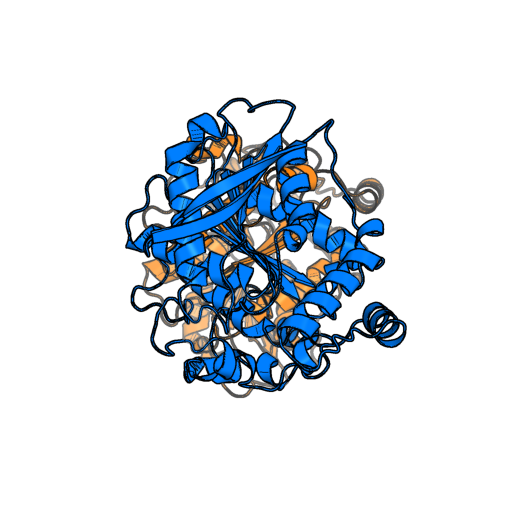0.648 15.445 4.445 1 95.75 208 ILE A N 1
ATOM 1589 C CA . ILE A 1 208 ? -10.484 15.336 3.002 1 95.75 208 ILE A CA 1
ATOM 1590 C C . ILE A 1 208 ? -11.836 15.539 2.316 1 95.75 208 ILE A C 1
ATOM 1592 O O . ILE A 1 208 ? -11.898 16.062 1.199 1 95.75 208 ILE A O 1
ATOM 1596 N N . MET A 1 209 ? -12.883 15.086 2.926 1 96.19 209 MET A N 1
ATOM 1597 C CA . MET A 1 209 ? -14.18 15.016 2.262 1 96.19 209 MET A CA 1
ATOM 1598 C C . MET A 1 209 ? -15.305 15.328 3.24 1 96.19 209 MET A C 1
ATOM 1600 O O . MET A 1 209 ? -15.562 14.555 4.168 1 96.19 209 MET A O 1
ATOM 1604 N N . PRO A 1 210 ? -16 16.484 2.998 1 93.19 210 PRO A N 1
ATOM 1605 C CA . PRO A 1 210 ? -17.156 16.766 3.852 1 93.19 210 PRO A CA 1
ATOM 1606 C C . PRO A 1 210 ? -18.266 15.719 3.697 1 93.19 210 PRO A C 1
ATOM 1608 O O . PRO A 1 210 ? -18.516 15.242 2.59 1 93.19 210 PRO A O 1
ATOM 1611 N N . GLU A 1 211 ? -18.891 15.422 4.777 1 91.69 211 GLU A N 1
ATOM 1612 C CA . GLU A 1 211 ? -19.922 14.391 4.812 1 91.69 211 GLU A CA 1
ATOM 1613 C C . GLU A 1 211 ? -21.031 14.688 3.814 1 91.69 211 GLU A C 1
ATOM 1615 O O . GLU A 1 211 ? -21.578 13.773 3.188 1 91.69 211 GLU A O 1
ATOM 1620 N N . GLU A 1 212 ? -21.375 15.93 3.623 1 92.12 212 GLU A N 1
ATOM 1621 C CA . GLU A 1 212 ? -22.5 16.328 2.777 1 92.12 212 GLU A CA 1
ATOM 1622 C C . GLU A 1 212 ? -22.172 16.125 1.3 1 92.12 212 GLU A C 1
ATOM 1624 O O . GLU A 1 212 ? -23.062 16.188 0.45 1 92.12 212 GLU A O 1
ATOM 1629 N N . ASN A 1 213 ? -20.906 15.914 1.004 1 96.38 213 ASN A N 1
ATOM 1630 C CA . ASN A 1 213 ? -20.484 15.828 -0.392 1 96.38 213 ASN A CA 1
ATOM 1631 C C . ASN A 1 213 ? -20.125 14.398 -0.779 1 96.38 213 ASN A C 1
ATOM 1633 O O . ASN A 1 213 ? -19.594 14.164 -1.866 1 96.38 213 ASN A O 1
ATOM 1637 N N . VAL A 1 214 ? -20.359 13.406 0.101 1 97.25 214 VAL A N 1
ATOM 1638 C CA . VAL A 1 214 ? -20.016 12.023 -0.205 1 97.25 214 VAL A CA 1
ATOM 1639 C C . VAL A 1 214 ? -20.828 11.547 -1.408 1 97.25 214 VAL A C 1
ATOM 1641 O O . VAL A 1 214 ? -22.062 11.586 -1.39 1 97.25 214 VAL A O 1
ATOM 1644 N N . PRO A 1 215 ? -20.141 11.188 -2.471 1 97.25 215 PRO A N 1
ATOM 1645 C CA . PRO A 1 215 ? -20.906 10.648 -3.604 1 97.25 215 PRO A CA 1
ATOM 1646 C C . PRO A 1 215 ? -21.797 9.477 -3.207 1 97.25 215 PRO A C 1
ATOM 1648 O O . PRO A 1 215 ? -21.391 8.617 -2.426 1 97.25 215 PRO A O 1
ATOM 1651 N N . PRO A 1 216 ? -22.984 9.422 -3.729 1 97 216 PRO A N 1
ATOM 1652 C CA . PRO A 1 216 ? -23.953 8.391 -3.334 1 97 216 PRO A CA 1
ATOM 1653 C C . PRO A 1 216 ? -23.391 6.977 -3.494 1 97 216 PRO A C 1
ATOM 1655 O O . PRO A 1 216 ? -23.625 6.113 -2.643 1 97 216 PRO A O 1
ATOM 1658 N N . HIS A 1 217 ? -22.656 6.734 -4.496 1 95.06 217 HIS A N 1
ATOM 1659 C CA . HIS A 1 217 ? -22.172 5.391 -4.777 1 95.06 217 HIS A CA 1
ATOM 1660 C C . HIS A 1 217 ? -21.078 4.988 -3.793 1 95.06 217 HIS A C 1
ATOM 1662 O O . HIS A 1 217 ? -20.719 3.812 -3.711 1 95.06 217 HIS A O 1
ATOM 1668 N N . LEU A 1 218 ? -20.531 5.906 -3 1 96.19 218 LEU A N 1
ATOM 1669 C CA . LEU A 1 218 ? -19.484 5.617 -2.023 1 96.19 218 LEU A CA 1
ATOM 1670 C C . LEU A 1 218 ? -20.031 5.688 -0.602 1 96.19 218 LEU A C 1
ATOM 1672 O O . LEU A 1 218 ? -19.312 5.418 0.362 1 96.19 218 LEU A O 1
ATOM 1676 N N . ALA A 1 219 ? -21.312 6.059 -0.435 1 95.94 219 ALA A N 1
ATOM 1677 C CA . ALA A 1 219 ? -21.922 6.293 0.871 1 95.94 219 ALA A CA 1
ATOM 1678 C C . ALA A 1 219 ? -21.781 5.066 1.768 1 95.94 219 ALA A C 1
ATOM 1680 O O . ALA A 1 219 ? -21.531 5.191 2.971 1 95.94 219 ALA A O 1
ATOM 1681 N N . HIS A 1 220 ? -21.891 3.875 1.174 1 94.12 220 HIS A N 1
ATOM 1682 C CA . HIS A 1 220 ? -21.828 2.639 1.946 1 94.12 220 HIS A CA 1
ATOM 1683 C C . HIS A 1 220 ? -20.438 2.4 2.5 1 94.12 220 HIS A C 1
ATOM 1685 O O . HIS A 1 220 ? -20.25 1.606 3.428 1 94.12 220 HIS A O 1
ATOM 1691 N N . LEU A 1 221 ? -19.391 3.043 1.95 1 95.81 221 LEU A N 1
ATOM 1692 C CA . LEU A 1 221 ? -18.016 2.887 2.387 1 95.81 221 LEU A CA 1
ATOM 1693 C C . LEU A 1 221 ? -17.625 3.986 3.373 1 95.81 221 LEU A C 1
ATOM 1695 O O . LEU A 1 221 ? -16.578 3.91 4.012 1 95.81 221 LEU A O 1
ATOM 1699 N N . TYR A 1 222 ? -18.406 5.059 3.426 1 95.81 222 TYR A N 1
ATOM 1700 C CA . TYR A 1 222 ? -18.172 6.215 4.281 1 95.81 222 TYR A CA 1
ATOM 1701 C C . TYR A 1 222 ? -18.969 6.098 5.578 1 95.81 222 TYR A C 1
ATOM 1703 O O . TYR A 1 222 ? -19.938 6.816 5.785 1 95.81 222 TYR A O 1
ATOM 1711 N N . GLN A 1 223 ? -18.5 5.27 6.547 1 94.88 223 GLN A N 1
ATOM 1712 C CA . GLN A 1 223 ? -19.312 4.926 7.707 1 94.88 223 GLN A CA 1
ATOM 1713 C C . GLN A 1 223 ? -18.688 5.441 9 1 94.88 223 GLN A C 1
ATOM 1715 O O . GLN A 1 223 ? -19.375 5.602 10.008 1 94.88 223 GLN A O 1
ATOM 1720 N N . SER A 1 224 ? -17.422 5.707 8.953 1 95.5 224 SER A N 1
ATOM 1721 C CA . SER A 1 224 ? -16.703 5.98 10.188 1 95.5 224 SER A CA 1
ATOM 1722 C C . SER A 1 224 ? -17.125 7.32 10.789 1 95.5 224 SER A C 1
ATOM 1724 O O . SER A 1 224 ? -17.031 7.52 12 1 95.5 224 SER A O 1
ATOM 1726 N N . ARG A 1 225 ? -17.562 8.297 9.961 1 92.81 225 ARG A N 1
ATOM 1727 C CA . ARG A 1 225 ? -17.938 9.625 10.438 1 92.81 225 ARG A CA 1
ATOM 1728 C C . ARG A 1 225 ? -18.969 9.539 11.555 1 92.81 225 ARG A C 1
ATOM 1730 O O . ARG A 1 225 ? -18.859 10.242 12.562 1 92.81 225 ARG A O 1
ATOM 1737 N N . ARG A 1 226 ? -19.906 8.664 11.43 1 89.12 226 ARG A N 1
ATOM 1738 C CA . ARG A 1 226 ? -20.969 8.516 12.422 1 89.12 226 ARG A CA 1
ATOM 1739 C C . ARG A 1 226 ? -20.781 7.234 13.234 1 89.12 226 ARG A C 1
ATOM 1741 O O . ARG A 1 226 ? -21.156 7.176 14.406 1 89.12 226 ARG A O 1
ATOM 1748 N N . GLY A 1 227 ? -20.156 6.277 12.641 1 90.62 227 GLY A N 1
ATOM 1749 C CA . GLY A 1 227 ? -20.016 4.973 13.273 1 90.62 227 GLY A CA 1
ATOM 1750 C C . GLY A 1 227 ? -18.938 4.93 14.336 1 90.62 227 GLY A C 1
ATOM 1751 O O . GLY A 1 227 ? -19.047 4.176 15.305 1 90.62 227 GLY A O 1
ATOM 1752 N N . ASN A 1 228 ? -17.828 5.602 14.102 1 92.38 228 ASN A N 1
ATOM 1753 C CA . ASN A 1 228 ? -16.75 5.637 15.07 1 92.38 228 ASN A CA 1
ATOM 1754 C C . ASN A 1 228 ? -17 6.66 16.172 1 92.38 228 ASN A C 1
ATOM 1756 O O . ASN A 1 228 ? -16.25 7.629 16.312 1 92.38 228 ASN A O 1
ATOM 1760 N N . SER A 1 229 ? -17.953 6.492 16.984 1 84.94 229 SER A N 1
ATOM 1761 C CA . SER A 1 229 ? -18.438 7.453 17.969 1 84.94 229 SER A CA 1
ATOM 1762 C C . SER A 1 229 ? -17.625 7.383 19.25 1 84.94 229 SER A C 1
ATOM 1764 O O . SER A 1 229 ? -17.781 8.227 20.141 1 84.94 229 SER A O 1
ATOM 1766 N N . ASN A 1 230 ? -16.656 6.469 19.359 1 85.06 230 ASN A N 1
ATOM 1767 C CA . ASN A 1 230 ? -15.914 6.266 20.594 1 85.06 230 ASN A CA 1
ATOM 1768 C C . ASN A 1 230 ? -14.57 6.98 20.562 1 85.06 230 ASN A C 1
ATOM 1770 O O . ASN A 1 230 ? -13.758 6.828 21.484 1 85.06 230 ASN A O 1
ATOM 1774 N N . ASP A 1 231 ? -14.266 7.703 19.547 1 91.94 231 ASP A N 1
ATOM 1775 C CA . ASP A 1 231 ? -13.016 8.461 19.516 1 91.94 231 ASP A CA 1
ATOM 1776 C C . ASP A 1 231 ? -12.984 9.523 20.609 1 91.94 231 ASP A C 1
ATOM 1778 O O . ASP A 1 231 ? -13.883 10.359 20.703 1 91.94 231 ASP A O 1
ATOM 1782 N N . PRO A 1 232 ? -11.984 9.516 21.375 1 90.94 232 PRO A N 1
ATOM 1783 C CA . PRO A 1 232 ? -11.984 10.375 22.562 1 90.94 232 PRO A CA 1
ATOM 1784 C C . PRO A 1 232 ? -11.781 11.852 22.219 1 90.94 232 PRO A C 1
ATOM 1786 O O . PRO A 1 232 ? -12.039 12.719 23.062 1 90.94 232 PRO A O 1
ATOM 1789 N N . ILE A 1 233 ? -11.328 12.148 21.094 1 89.62 233 ILE A N 1
ATOM 1790 C CA . ILE A 1 233 ? -11 13.531 20.75 1 89.62 233 ILE A CA 1
ATOM 1791 C C . ILE A 1 233 ? -12.141 14.148 19.938 1 89.62 233 ILE A C 1
ATOM 1793 O O . ILE A 1 233 ? -12.68 15.188 20.312 1 89.62 233 ILE A O 1
ATOM 1797 N N . ILE A 1 234 ? -12.625 13.5 18.906 1 85.69 234 ILE A N 1
ATOM 1798 C CA . ILE A 1 234 ? -13.602 14.055 17.969 1 85.69 234 ILE A CA 1
ATOM 1799 C C . ILE A 1 234 ? -15.008 13.922 18.547 1 85.69 234 ILE A C 1
ATOM 1801 O O . ILE A 1 234 ? -15.891 14.711 18.219 1 85.69 234 ILE A O 1
ATOM 1805 N N . LYS A 1 235 ? -15.234 12.906 19.375 1 76.12 235 LYS A N 1
ATOM 1806 C CA . LYS A 1 235 ? -16.562 12.719 19.953 1 76.12 235 LYS A CA 1
ATOM 1807 C C . LYS A 1 235 ? -17.062 14 20.609 1 76.12 235 LYS A C 1
ATOM 1809 O O . LYS A 1 235 ? -18.266 14.203 20.75 1 76.12 235 LYS A O 1
ATOM 1814 N N . GLU A 1 236 ? -16.188 14.75 20.875 1 65.31 236 GLU A N 1
ATOM 1815 C CA . GLU A 1 236 ? -16.531 15.992 21.578 1 65.31 236 GLU A CA 1
ATOM 1816 C C . GLU A 1 236 ? -16.969 17.078 20.594 1 65.31 236 GLU A C 1
ATOM 1818 O O . GLU A 1 236 ? -17.562 18.078 20.984 1 65.31 236 GLU A O 1
ATOM 1823 N N . LEU A 1 237 ? -16.734 16.703 19.375 1 71.56 237 LEU A N 1
ATOM 1824 C CA . LEU A 1 237 ? -17.094 17.688 18.344 1 71.56 237 LEU A CA 1
ATOM 1825 C C . LEU A 1 237 ? -18.469 17.359 17.75 1 71.56 237 LEU A C 1
ATOM 1827 O O . LEU A 1 237 ? -18.641 16.312 17.125 1 71.56 237 LEU A O 1
ATOM 1831 N N . LYS A 1 238 ? -19.469 18.203 18.125 1 67.75 238 LYS A N 1
ATOM 1832 C CA . LYS A 1 238 ? -20.797 18.016 17.578 1 67.75 238 LYS A CA 1
ATOM 1833 C C . LYS A 1 238 ? -20.797 18.188 16.062 1 67.75 238 LYS A C 1
ATOM 1835 O O . LYS A 1 238 ? -20.109 19.078 15.539 1 67.75 238 LYS A O 1
ATOM 1840 N N . PRO A 1 239 ? -21.469 17.312 15.406 1 71.88 239 PRO A N 1
ATOM 1841 C CA . PRO A 1 239 ? -21.578 17.469 13.953 1 71.88 239 PRO A CA 1
ATOM 1842 C C . PRO A 1 239 ? -21.984 18.891 13.547 1 71.88 239 PRO A C 1
ATOM 1844 O O . PRO A 1 239 ? -22.906 19.469 14.133 1 71.88 239 PRO A O 1
ATOM 1847 N N . GLY A 1 240 ? -21.203 19.5 12.719 1 78.06 240 GLY A N 1
ATOM 1848 C CA . GLY A 1 240 ? -21.594 20.797 12.18 1 78.06 240 GLY A CA 1
ATOM 1849 C C . GLY A 1 240 ? -20.984 21.953 12.945 1 78.06 240 GLY A C 1
ATOM 1850 O O . GLY A 1 240 ? -21 23.094 12.461 1 78.06 240 GLY A O 1
ATOM 1851 N N . MET A 1 241 ? -20.5 21.719 14.117 1 79.12 241 MET A N 1
ATOM 1852 C CA . MET A 1 241 ? -19.984 22.797 14.953 1 79.12 241 MET A CA 1
ATOM 1853 C C . MET A 1 241 ? -18.797 23.5 14.289 1 79.12 241 MET A C 1
ATOM 1855 O O . MET A 1 241 ? -18.734 24.734 14.273 1 79.12 241 MET A O 1
ATOM 1859 N N . LEU A 1 242 ? -17.906 22.75 13.781 1 85.5 242 LEU A N 1
ATOM 1860 C CA . LEU A 1 242 ? -16.719 23.312 13.125 1 85.5 242 LEU A CA 1
ATOM 1861 C C . LEU A 1 242 ? -17.125 24.094 11.875 1 85.5 242 LEU A C 1
ATOM 1863 O O . LEU A 1 242 ? -16.609 25.188 11.633 1 85.5 242 LEU A O 1
ATOM 1867 N N . GLU A 1 243 ? -18.031 23.562 11.156 1 89.44 243 GLU A N 1
ATOM 1868 C CA . GLU A 1 243 ? -18.484 24.203 9.93 1 89.44 243 GLU A CA 1
ATOM 1869 C C . GLU A 1 243 ? -19.156 25.547 10.219 1 89.44 243 GLU A C 1
ATOM 1871 O O . GLU A 1 243 ? -19.016 26.5 9.453 1 89.44 243 GLU A O 1
ATOM 1876 N N . ALA A 1 244 ? -19.875 25.516 11.312 1 88.88 244 ALA A N 1
ATOM 1877 C CA . ALA A 1 244 ? -20.578 26.734 11.68 1 88.88 244 ALA A CA 1
ATOM 1878 C C . ALA A 1 244 ? -19.578 27.859 12.008 1 88.88 244 ALA A C 1
ATOM 1880 O O . ALA A 1 244 ? -19.844 29.031 11.719 1 88.88 244 ALA A O 1
ATOM 1881 N N . VAL A 1 245 ? -18.484 27.516 12.57 1 91.62 245 VAL A N 1
ATOM 1882 C CA . VAL A 1 245 ? -17.484 28.5 12.992 1 91.62 245 VAL A CA 1
ATOM 1883 C C . VAL A 1 245 ? -16.578 28.844 11.82 1 91.62 245 VAL A C 1
ATOM 1885 O O . VAL A 1 245 ? -16.266 30.016 11.586 1 91.62 245 VAL A O 1
ATOM 1888 N N . TYR A 1 246 ? -16.141 27.875 11.062 1 94.81 246 TYR A N 1
ATOM 1889 C CA . TYR A 1 246 ? -15.172 28.016 9.977 1 94.81 246 TYR A CA 1
ATOM 1890 C C . TYR A 1 246 ? -15.82 28.562 8.727 1 94.81 246 TYR A C 1
ATOM 1892 O O . TYR A 1 246 ? -15.203 29.328 7.98 1 94.81 246 TYR A O 1
ATOM 1900 N N . GLY A 1 247 ? -17.078 28.25 8.461 1 96 247 GLY A N 1
ATOM 1901 C CA . GLY A 1 247 ? -17.891 28.766 7.371 1 96 247 GLY A CA 1
ATOM 1902 C C . GLY A 1 247 ? -17.344 28.406 6 1 96 247 GLY A C 1
ATOM 1903 O O . GLY A 1 247 ? -17.156 29.266 5.148 1 96 247 GLY A O 1
ATOM 1904 N N . PRO A 1 248 ? -17.125 27.125 5.777 1 96.25 248 PRO A N 1
ATOM 1905 C CA . PRO A 1 248 ? -16.609 26.734 4.461 1 96.25 248 PRO A CA 1
ATOM 1906 C C . PRO A 1 248 ? -17.656 26.844 3.359 1 96.25 248 PRO A C 1
ATOM 1908 O O . PRO A 1 248 ? -18.859 26.75 3.635 1 96.25 248 PRO A O 1
ATOM 1911 N N . ASP A 1 249 ? -17.266 27.188 2.117 1 96.31 249 ASP A N 1
ATOM 1912 C CA . ASP A 1 249 ? -18.094 27.031 0.925 1 96.31 249 ASP A CA 1
ATOM 1913 C C . ASP A 1 249 ? -18.188 25.562 0.516 1 96.31 249 ASP A C 1
ATOM 1915 O O . ASP A 1 249 ? -17.219 24.969 0.06 1 96.31 249 ASP A O 1
ATOM 1919 N N . PRO A 1 250 ? -19.344 25.031 0.675 1 93.81 250 PRO A N 1
ATOM 1920 C CA . PRO A 1 250 ? -19.484 23.594 0.468 1 93.81 250 PRO A CA 1
ATOM 1921 C C . PRO A 1 250 ? -19.109 23.156 -0.948 1 93.81 250 PRO A C 1
ATOM 1923 O O . PRO A 1 250 ? -18.812 21.984 -1.178 1 93.81 250 PRO A O 1
ATOM 1926 N N . LYS A 1 251 ? -19.031 24 -1.845 1 94.38 251 LYS A N 1
ATOM 1927 C CA . LYS A 1 251 ? -18.781 23.641 -3.236 1 94.38 251 LYS A CA 1
ATOM 1928 C C . LYS A 1 251 ? -17.344 23.938 -3.631 1 94.38 251 LYS A C 1
ATOM 1930 O O . LYS A 1 251 ? -16.906 23.594 -4.73 1 94.38 251 LYS A O 1
ATOM 1935 N N . SER A 1 252 ? -16.656 24.594 -2.752 1 97 252 SER A N 1
ATOM 1936 C CA . SER A 1 252 ? -15.281 25 -3.068 1 97 252 SER A CA 1
ATOM 1937 C C . SER A 1 252 ? -14.336 23.812 -3.027 1 97 252 SER A C 1
ATOM 1939 O O . SER A 1 252 ? -14.328 23.031 -2.064 1 97 252 SER A O 1
ATOM 1941 N N . PRO A 1 253 ? -13.453 23.656 -4.059 1 96.44 253 PRO A N 1
ATOM 1942 C CA . PRO A 1 253 ? -12.438 22.609 -4 1 96.44 253 PRO A CA 1
ATOM 1943 C C . PRO A 1 253 ? -11.438 22.812 -2.861 1 96.44 253 PRO A C 1
ATOM 1945 O O . PRO A 1 253 ? -10.703 21.891 -2.504 1 96.44 253 PRO A O 1
ATOM 1948 N N . LEU A 1 254 ? -11.398 24 -2.287 1 97.88 254 LEU A N 1
ATOM 1949 C CA . LEU A 1 254 ? -10.539 24.25 -1.139 1 97.88 254 LEU A CA 1
ATOM 1950 C C . LEU A 1 254 ? -11.094 23.594 0.118 1 97.88 254 LEU A C 1
ATOM 1952 O O . LEU A 1 254 ? -10.375 23.438 1.106 1 97.88 254 LEU A O 1
ATOM 1956 N N . TRP A 1 255 ? -12.383 23.281 0.095 1 97.19 255 TRP A N 1
ATOM 1957 C CA . TRP A 1 255 ? -13.055 22.609 1.205 1 97.19 255 TRP A CA 1
ATOM 1958 C C . TRP A 1 255 ? -13.203 21.125 0.937 1 97.19 255 TRP A C 1
ATOM 1960 O O . TRP A 1 255 ? -13.219 20.312 1.871 1 97.19 255 TRP A O 1
ATOM 1970 N N . ASP A 1 256 ? -13.258 20.734 -0.308 1 97.56 256 ASP A N 1
ATOM 1971 C CA . ASP A 1 256 ? -13.547 19.375 -0.743 1 97.56 256 ASP A CA 1
ATOM 1972 C C . ASP A 1 256 ? -12.547 18.906 -1.799 1 97.56 256 ASP A C 1
ATOM 1974 O O . ASP A 1 256 ? -12.898 18.75 -2.971 1 97.56 256 ASP A O 1
ATOM 1978 N N . PRO A 1 257 ? -11.336 18.594 -1.332 1 98 257 PRO A N 1
ATOM 1979 C CA . PRO A 1 257 ? -10.336 18.156 -2.311 1 98 257 PRO A CA 1
ATOM 1980 C C . PRO A 1 257 ? -10.625 16.766 -2.883 1 98 257 PRO A C 1
ATOM 1982 O O . PRO A 1 257 ? -10.117 16.422 -3.947 1 98 257 PRO A O 1
ATOM 1985 N N . PHE A 1 258 ? -11.438 15.953 -2.273 1 98.44 258 PHE A N 1
ATOM 1986 C CA . PHE A 1 258 ? -11.781 14.625 -2.766 1 98.44 258 PHE A CA 1
ATOM 1987 C C . PHE A 1 258 ? -12.523 14.711 -4.094 1 98.44 258 PHE A C 1
ATOM 1989 O O . PHE A 1 258 ? -12.219 13.969 -5.031 1 98.44 258 PHE A O 1
ATOM 1996 N N . ASN A 1 259 ? -13.492 15.633 -4.129 1 98.38 259 ASN A N 1
ATOM 1997 C CA . ASN A 1 259 ? -14.352 15.734 -5.305 1 98.38 259 ASN A CA 1
ATOM 1998 C C . ASN A 1 259 ? -13.859 16.812 -6.266 1 98.38 259 ASN A C 1
ATOM 2000 O O . ASN A 1 259 ? -14.656 17.406 -6.996 1 98.38 259 ASN A O 1
ATOM 2004 N N . HIS A 1 260 ? -12.578 17.094 -6.227 1 98.25 260 HIS A N 1
ATOM 2005 C CA . HIS A 1 260 ? -12.047 18.109 -7.133 1 98.25 260 HIS A CA 1
ATOM 2006 C C . HIS A 1 260 ? -12.5 17.844 -8.57 1 98.25 260 HIS A C 1
ATOM 2008 O O . HIS A 1 260 ? -12.406 16.719 -9.062 1 98.25 260 HIS A O 1
ATOM 2014 N N . PRO A 1 261 ? -12.984 18.828 -9.297 1 97.12 261 PRO A N 1
ATOM 2015 C CA . PRO A 1 261 ? -13.617 18.625 -10.602 1 97.12 261 PRO A CA 1
ATOM 2016 C C . PRO A 1 261 ? -12.641 18.125 -11.656 1 97.12 261 PRO A C 1
ATOM 2018 O O . PRO A 1 261 ? -13.047 17.438 -12.594 1 97.12 261 PRO A O 1
ATOM 2021 N N . ASP A 1 262 ? -11.375 18.406 -11.484 1 97.75 262 ASP A N 1
ATOM 2022 C CA . ASP A 1 262 ? -10.406 18.031 -12.516 1 97.75 262 ASP A CA 1
ATOM 2023 C C . ASP A 1 262 ? -9.68 16.734 -12.141 1 97.75 262 ASP A C 1
ATOM 2025 O O . ASP A 1 262 ? -8.641 16.422 -12.719 1 97.75 262 ASP A O 1
ATOM 2029 N N . GLY A 1 263 ? -10.117 16.109 -11.18 1 98 263 GLY A N 1
ATOM 2030 C CA . GLY A 1 263 ? -9.508 14.852 -10.773 1 98 263 GLY A CA 1
ATOM 2031 C C . GLY A 1 263 ? -8.164 15.023 -10.086 1 98 263 GLY A C 1
ATOM 2032 O O . GLY A 1 263 ? -7.867 16.094 -9.562 1 98 263 GLY A O 1
ATOM 2033 N N . HIS A 1 264 ? -7.328 13.891 -10.055 1 98.62 264 HIS A N 1
ATOM 2034 C CA . HIS A 1 264 ? -6.141 13.93 -9.203 1 98.62 264 HIS A CA 1
ATOM 2035 C C . HIS A 1 264 ? -4.902 13.477 -9.969 1 98.62 264 HIS A C 1
ATOM 2037 O O . HIS A 1 264 ? -3.83 13.312 -9.383 1 98.62 264 HIS A O 1
ATOM 2043 N N . LYS A 1 265 ? -5.078 13.188 -11.32 1 98.12 265 LYS A N 1
ATOM 2044 C CA . LYS A 1 265 ? -3.893 12.867 -12.109 1 98.12 265 LYS A CA 1
ATOM 2045 C C . LYS A 1 265 ? -2.836 13.961 -11.992 1 98.12 265 LYS A C 1
ATOM 2047 O O . LYS A 1 265 ? -3.154 15.148 -12.078 1 98.12 265 LYS A O 1
ATOM 2052 N N . GLY A 1 266 ? -1.622 13.57 -11.695 1 97.81 266 GLY A N 1
ATOM 2053 C CA . GLY A 1 266 ? -0.522 14.523 -11.688 1 97.81 266 GLY A CA 1
ATOM 2054 C C . GLY A 1 266 ? -0.317 15.188 -10.336 1 97.81 266 GLY A C 1
ATOM 2055 O O . GLY A 1 266 ? 0.609 15.977 -10.164 1 97.81 266 GLY A O 1
ATOM 2056 N N . VAL A 1 267 ? -1.143 14.875 -9.367 1 98.31 267 VAL A N 1
ATOM 2057 C CA . VAL A 1 267 ? -0.964 15.422 -8.023 1 98.31 267 VAL A CA 1
ATOM 2058 C C . VAL A 1 267 ? 0.203 14.727 -7.332 1 98.31 267 VAL A C 1
ATOM 2060 O O . VAL A 1 267 ? 0.62 13.641 -7.742 1 98.31 267 VAL A O 1
ATOM 2063 N N . ALA A 1 268 ? 0.779 15.328 -6.344 1 98.5 268 ALA A N 1
ATOM 2064 C CA . ALA A 1 268 ? 1.962 14.875 -5.617 1 98.5 268 ALA A CA 1
ATOM 2065 C C . ALA A 1 268 ? 1.73 13.5 -5 1 98.5 268 ALA A C 1
ATOM 2067 O O . ALA A 1 268 ? 0.603 13.156 -4.637 1 98.5 268 ALA A O 1
ATOM 2068 N N . ASN A 1 269 ? 2.85 12.695 -4.875 1 98.56 269 ASN A N 1
ATOM 2069 C CA . ASN A 1 269 ? 2.789 11.461 -4.102 1 98.56 269 ASN A CA 1
ATOM 2070 C C . ASN A 1 269 ? 2.324 11.719 -2.672 1 98.56 269 ASN A C 1
ATOM 2072 O O . ASN A 1 269 ? 2.512 12.812 -2.141 1 98.56 269 ASN A O 1
ATOM 2076 N N . ALA A 1 270 ? 1.698 10.695 -2.078 1 98.81 270 ALA A N 1
ATOM 2077 C CA . ALA A 1 270 ? 1.062 10.953 -0.789 1 98.81 270 ALA A CA 1
ATOM 2078 C C . ALA A 1 270 ? 1.441 9.891 0.234 1 98.81 270 ALA A C 1
ATOM 2080 O O . ALA A 1 270 ? 1.474 8.695 -0.087 1 98.81 270 ALA A O 1
ATOM 2081 N N . PHE A 1 271 ? 1.815 10.312 1.394 1 98.88 271 PHE A N 1
ATOM 2082 C CA . PHE A 1 271 ? 1.993 9.453 2.555 1 98.88 271 PHE A CA 1
ATOM 2083 C C . PHE A 1 271 ? 0.86 9.648 3.555 1 98.88 271 PHE A C 1
ATOM 2085 O O . PHE A 1 271 ? 0.661 10.75 4.066 1 98.88 271 PHE A O 1
ATOM 2092 N N . PHE A 1 272 ? 0.085 8.531 3.83 1 98.88 272 PHE A N 1
ATOM 2093 C CA . PHE A 1 272 ? -1.053 8.57 4.742 1 98.88 272 PHE A CA 1
ATOM 2094 C C . PHE A 1 272 ? -0.705 7.902 6.066 1 98.88 272 PHE A C 1
ATOM 2096 O O . PHE A 1 272 ? -0.127 6.812 6.09 1 98.88 272 PHE A O 1
ATOM 2103 N N . GLN A 1 273 ? -0.999 8.531 7.141 1 98.88 273 GLN A N 1
ATOM 2104 C CA . GLN A 1 273 ? -1.163 7.887 8.445 1 98.88 273 GLN A CA 1
ATOM 2105 C C . GLN A 1 273 ? -2.607 7.984 8.922 1 98.88 273 GLN A C 1
ATOM 2107 O O . GLN A 1 273 ? -3.107 9.078 9.195 1 98.88 273 GLN A O 1
ATOM 2112 N N . VAL A 1 274 ? -3.27 6.859 9 1 98.75 274 VAL A N 1
ATOM 2113 C CA . VAL A 1 274 ? -4.695 6.773 9.289 1 98.75 274 VAL A CA 1
ATOM 2114 C C . VAL A 1 274 ? -4.918 5.965 10.562 1 98.75 274 VAL A C 1
ATOM 2116 O O . VAL A 1 274 ? -4.23 4.973 10.805 1 98.75 274 VAL A O 1
ATOM 2119 N N . VAL A 1 275 ? -5.816 6.426 11.414 1 98.69 275 VAL A N 1
ATOM 2120 C CA . VAL A 1 275 ? -6.09 5.742 12.672 1 98.69 275 VAL A CA 1
ATOM 2121 C C . VAL A 1 275 ? -7.484 5.129 12.633 1 98.69 275 VAL A C 1
ATOM 2123 O O . VAL A 1 275 ? -8.43 5.746 12.141 1 98.69 275 VAL A O 1
ATOM 2126 N N . GLY A 1 276 ? -7.625 3.904 13.125 1 98.31 276 GLY A N 1
ATOM 2127 C CA . GLY A 1 276 ? -8.789 3.055 12.914 1 98.31 276 GLY A CA 1
ATOM 2128 C C . GLY A 1 276 ? -10.047 3.598 13.562 1 98.31 276 GLY A C 1
ATOM 2129 O O . GLY A 1 276 ? -11.133 3.496 13 1 98.31 276 GLY A O 1
ATOM 2130 N N . LEU A 1 277 ? -9.945 4.227 14.703 1 97.44 277 LEU A N 1
ATOM 2131 C CA . LEU A 1 277 ? -11.086 4.664 15.5 1 97.44 277 LEU A CA 1
ATOM 2132 C C . LEU A 1 277 ? -11.5 6.082 15.109 1 97.44 277 LEU A C 1
ATOM 2134 O O . LEU A 1 277 ? -12.453 6.625 15.672 1 97.44 277 LEU A O 1
ATOM 2138 N N . ASP A 1 278 ? -10.797 6.684 14.172 1 97.19 278 ASP A N 1
ATOM 2139 C CA . ASP A 1 278 ? -11 8.07 13.758 1 97.19 278 ASP A CA 1
ATOM 2140 C C . ASP A 1 278 ? -12.281 8.211 12.938 1 97.19 278 ASP A C 1
ATOM 2142 O O . ASP A 1 278 ? -12.477 7.512 11.945 1 97.19 278 ASP A O 1
ATOM 2146 N N . PRO A 1 279 ? -13.203 9.141 13.297 1 95.69 279 PRO A N 1
ATOM 2147 C CA . PRO A 1 279 ? -14.336 9.43 12.43 1 95.69 279 PRO A CA 1
ATOM 2148 C C . PRO A 1 279 ? -13.914 9.836 11.016 1 95.69 279 PRO A C 1
ATOM 2150 O O . PRO A 1 279 ? -14.695 9.695 10.07 1 95.69 279 PRO A O 1
ATOM 2153 N N . LEU A 1 280 ? -12.656 10.273 10.836 1 96.25 280 LEU A N 1
ATOM 2154 C CA . LEU A 1 280 ? -12.148 10.711 9.539 1 96.25 280 LEU A CA 1
ATOM 2155 C C . LEU A 1 280 ? -11.523 9.547 8.781 1 96.25 280 LEU A C 1
ATOM 2157 O O . LEU A 1 280 ? -10.953 9.734 7.699 1 96.25 280 LEU A O 1
ATOM 2161 N N . ARG A 1 281 ? -11.562 8.297 9.312 1 97.69 281 ARG A N 1
ATOM 2162 C CA . ARG A 1 281 ? -10.859 7.145 8.758 1 97.69 281 ARG A CA 1
ATOM 2163 C C . ARG A 1 281 ? -11.266 6.902 7.309 1 97.69 281 ARG A C 1
ATOM 2165 O O . ARG A 1 281 ? -10.414 6.82 6.426 1 97.69 281 ARG A O 1
ATOM 2172 N N . ASP A 1 282 ? -12.578 6.812 7.043 1 97.69 282 ASP A N 1
ATOM 2173 C CA . ASP A 1 282 ? -13.047 6.34 5.742 1 97.69 282 ASP A CA 1
ATOM 2174 C C . ASP A 1 282 ? -12.734 7.352 4.645 1 97.69 282 ASP A C 1
ATOM 2176 O O . ASP A 1 282 ? -12.43 6.973 3.512 1 97.69 282 ASP A O 1
ATOM 2180 N N . GLU A 1 283 ? -12.82 8.648 4.926 1 97.38 283 GLU A N 1
ATOM 2181 C CA . GLU A 1 283 ? -12.484 9.633 3.898 1 97.38 283 GLU A CA 1
ATOM 2182 C C . GLU A 1 283 ? -11.008 9.539 3.51 1 97.38 283 GLU A C 1
ATOM 2184 O O . GLU A 1 283 ? -10.656 9.766 2.352 1 97.38 283 GLU A O 1
ATOM 2189 N N . ALA A 1 284 ? -10.117 9.227 4.492 1 98.44 284 ALA A N 1
ATOM 2190 C CA . ALA A 1 284 ? -8.711 9.031 4.172 1 98.44 284 ALA A CA 1
ATOM 2191 C C . ALA A 1 284 ? -8.508 7.773 3.332 1 98.44 284 ALA A C 1
ATOM 2193 O O . ALA A 1 284 ? -7.754 7.789 2.354 1 98.44 284 ALA A O 1
ATOM 2194 N N . VAL A 1 285 ? -9.172 6.664 3.68 1 98.25 285 VAL A N 1
ATOM 2195 C CA . VAL A 1 285 ? -9.086 5.406 2.941 1 98.25 285 VAL A CA 1
ATOM 2196 C C . VAL A 1 285 ? -9.578 5.617 1.511 1 98.25 285 VAL A C 1
ATOM 2198 O O . VAL A 1 285 ? -8.938 5.168 0.557 1 98.25 285 VAL A O 1
ATOM 2201 N N . LEU A 1 286 ? -10.656 6.312 1.357 1 98.19 286 LEU A N 1
ATOM 2202 C CA . LEU A 1 286 ? -11.234 6.57 0.043 1 98.19 286 LEU A CA 1
ATOM 2203 C C . LEU A 1 286 ? -10.336 7.492 -0.776 1 98.19 286 LEU A C 1
ATOM 2205 O O . LEU A 1 286 ? -10.234 7.344 -1.996 1 98.19 286 LEU A O 1
ATOM 2209 N N . TYR A 1 287 ? -9.727 8.469 -0.058 1 98.69 287 TYR A N 1
ATOM 2210 C CA . TYR A 1 287 ? -8.828 9.359 -0.785 1 98.69 287 TYR A CA 1
ATOM 2211 C C . TYR A 1 287 ? -7.598 8.609 -1.277 1 98.69 287 TYR A C 1
ATOM 2213 O O . TYR A 1 287 ? -7.105 8.867 -2.379 1 98.69 287 TYR A O 1
ATOM 2221 N N . ASP A 1 288 ? -7.055 7.699 -0.48 1 98.44 288 ASP A N 1
ATOM 2222 C CA . ASP A 1 288 ? -5.977 6.82 -0.921 1 98.44 288 ASP A CA 1
ATOM 2223 C C . ASP A 1 288 ? -6.363 6.078 -2.199 1 98.44 288 ASP A C 1
ATOM 2225 O O . ASP A 1 288 ? -5.598 6.055 -3.164 1 98.44 288 ASP A O 1
ATOM 2229 N N . TRP A 1 289 ? -7.531 5.5 -2.18 1 97.94 289 TRP A N 1
ATOM 2230 C CA . TRP A 1 289 ? -8.062 4.785 -3.336 1 97.94 289 TRP A CA 1
ATOM 2231 C C . TRP A 1 289 ? -8.125 5.695 -4.559 1 97.94 289 TRP A C 1
ATOM 2233 O O . TRP A 1 289 ? -7.676 5.316 -5.645 1 97.94 289 TRP A O 1
ATOM 2243 N N . LYS A 1 290 ? -8.641 6.852 -4.402 1 97.88 290 LYS A N 1
ATOM 2244 C CA . LYS A 1 290 ? -8.812 7.801 -5.5 1 97.88 290 LYS A CA 1
ATOM 2245 C C . LYS A 1 290 ? -7.465 8.188 -6.105 1 97.88 290 LYS A C 1
ATOM 2247 O O . LYS A 1 290 ? -7.32 8.25 -7.328 1 97.88 290 LYS A O 1
ATOM 2252 N N . LEU A 1 291 ? -6.508 8.5 -5.246 1 98.56 291 LEU A N 1
ATOM 2253 C CA . LEU A 1 291 ? -5.176 8.875 -5.707 1 98.56 291 LEU A CA 1
ATOM 2254 C C . LEU A 1 291 ? -4.523 7.723 -6.469 1 98.56 291 LEU A C 1
ATOM 2256 O O . LEU A 1 291 ? -3.98 7.926 -7.559 1 98.56 291 LEU A O 1
ATOM 2260 N N . ARG A 1 292 ? -4.609 6.547 -5.973 1 97.94 292 ARG A N 1
ATOM 2261 C CA . ARG A 1 292 ? -4 5.387 -6.613 1 97.94 292 ARG A CA 1
ATOM 2262 C C . ARG A 1 292 ? -4.621 5.129 -7.984 1 97.94 292 ARG A C 1
ATOM 2264 O O . ARG A 1 292 ? -3.908 4.875 -8.961 1 97.94 292 ARG A O 1
ATOM 2271 N N . LYS A 1 293 ? -5.918 5.195 -8.055 1 97.12 293 LYS A N 1
ATOM 2272 C CA . LYS A 1 293 ? -6.605 4.992 -9.328 1 97.12 293 LYS A CA 1
ATOM 2273 C C . LYS A 1 293 ? -6.164 6.023 -10.359 1 97.12 293 LYS A C 1
ATOM 2275 O O . LYS A 1 293 ? -6.242 5.773 -11.562 1 97.12 293 LYS A O 1
ATOM 2280 N N . SER A 1 294 ? -5.668 7.145 -9.836 1 98 294 SER A N 1
ATOM 2281 C CA . SER A 1 294 ? -5.234 8.227 -10.719 1 98 294 SER A CA 1
ATOM 2282 C C . SER A 1 294 ? -3.752 8.102 -11.055 1 98 294 SER A C 1
ATOM 2284 O O . SER A 1 294 ? -3.178 8.984 -11.688 1 98 294 SER A O 1
ATOM 2286 N N . GLY A 1 295 ? -3.1 7.043 -10.641 1 97.5 295 GLY A N 1
ATOM 2287 C CA . GLY A 1 295 ? -1.696 6.809 -10.945 1 97.5 295 GLY A CA 1
ATOM 2288 C C . GLY A 1 295 ? -0.754 7.492 -9.969 1 97.5 295 GLY A C 1
ATOM 2289 O O . GLY A 1 295 ? 0.448 7.59 -10.227 1 97.5 295 GLY A O 1
ATOM 2290 N N . VAL A 1 296 ? -1.283 8.055 -8.867 1 98.06 296 VAL A N 1
ATOM 2291 C CA . VAL A 1 296 ? -0.478 8.672 -7.816 1 98.06 296 VAL A CA 1
ATOM 2292 C C . VAL A 1 296 ? 0.03 7.602 -6.855 1 98.06 296 VAL A C 1
ATOM 2294 O O . VAL A 1 296 ? -0.739 6.754 -6.398 1 98.06 296 VAL A O 1
ATOM 2297 N N . LEU A 1 297 ? 1.329 7.609 -6.609 1 98.06 297 LEU A N 1
ATOM 2298 C CA . LEU A 1 297 ? 1.881 6.652 -5.652 1 98.06 297 LEU A CA 1
ATOM 2299 C C . LEU A 1 297 ? 1.545 7.059 -4.223 1 98.06 297 LEU A C 1
ATOM 2301 O O . LEU A 1 297 ? 1.591 8.242 -3.883 1 98.06 297 LEU A O 1
ATOM 2305 N N . THR A 1 298 ? 1.115 6.105 -3.451 1 98.38 298 THR A N 1
ATOM 2306 C CA . THR A 1 298 ? 0.784 6.379 -2.057 1 98.38 298 THR A CA 1
ATOM 2307 C C . THR A 1 298 ? 1.464 5.371 -1.132 1 98.38 298 THR A C 1
ATOM 2309 O O . THR A 1 298 ? 1.683 4.219 -1.512 1 98.38 298 THR A O 1
ATOM 2312 N N . ARG A 1 299 ? 1.945 5.816 -0.062 1 98.31 299 ARG A N 1
ATOM 2313 C CA . ARG A 1 299 ? 2.285 5.02 1.113 1 98.31 299 ARG A CA 1
ATOM 2314 C C . ARG A 1 299 ? 1.24 5.188 2.211 1 98.31 299 ARG A C 1
ATOM 2316 O O . ARG A 1 299 ? 0.783 6.301 2.475 1 98.31 299 ARG A O 1
ATOM 2323 N N . PHE A 1 300 ? 0.721 4.07 2.789 1 98.38 300 PHE A N 1
ATOM 2324 C CA . PHE A 1 300 ? -0.447 4.09 3.662 1 98.38 300 PHE A CA 1
ATOM 2325 C C . PHE A 1 300 ? -0.197 3.266 4.922 1 98.38 300 PHE A C 1
ATOM 2327 O O . PHE A 1 300 ? 0.113 2.076 4.84 1 98.38 300 PHE A O 1
ATOM 2334 N N . GLU A 1 301 ? -0.239 3.912 6.082 1 98.5 301 GLU A N 1
ATOM 2335 C CA . GLU A 1 301 ? -0.138 3.246 7.379 1 98.5 301 GLU A CA 1
ATOM 2336 C C . GLU A 1 301 ? -1.444 3.355 8.156 1 98.5 301 GLU A C 1
ATOM 2338 O O . GLU A 1 301 ? -2 4.449 8.297 1 98.5 301 GLU A O 1
ATOM 2343 N N . LEU A 1 302 ? -1.956 2.205 8.609 1 98.38 302 LEU A N 1
ATOM 2344 C CA . LEU A 1 302 ? -3.176 2.146 9.406 1 98.38 302 LEU A CA 1
ATOM 2345 C C . LEU A 1 302 ? -2.871 1.723 10.836 1 98.38 302 LEU A C 1
ATOM 2347 O O . LEU A 1 302 ? -2.25 0.681 11.062 1 98.38 302 LEU A O 1
ATOM 2351 N N . TYR A 1 303 ? -3.189 2.49 11.781 1 98.75 303 TYR A N 1
ATOM 2352 C CA . TYR A 1 303 ? -3.053 2.178 13.203 1 98.75 303 TYR A CA 1
ATOM 2353 C C . TYR A 1 303 ? -4.387 1.742 13.797 1 98.75 303 TYR A C 1
ATOM 2355 O O . TYR A 1 303 ? -5.141 2.566 14.32 1 98.75 303 TYR A O 1
ATOM 2363 N N . SER A 1 304 ? -4.605 0.459 13.703 1 98.25 304 SER A N 1
ATOM 2364 C CA . SER A 1 304 ? -5.875 -0.128 14.117 1 98.25 304 SER A CA 1
ATOM 2365 C C . SER A 1 304 ? -6.109 0.057 15.617 1 98.25 304 SER A C 1
ATOM 2367 O O . SER A 1 304 ? -5.195 -0.133 16.422 1 98.25 304 SER A O 1
ATOM 2369 N N . GLY A 1 305 ? -7.293 0.456 15.93 1 98.06 305 GLY A N 1
ATOM 2370 C CA . GLY A 1 305 ? -7.727 0.521 17.312 1 98.06 305 GLY A CA 1
ATOM 2371 C C . GLY A 1 305 ? -7.375 1.833 18 1 98.06 305 GLY A C 1
ATOM 2372 O O . GLY A 1 305 ? -7.699 2.039 19.172 1 98.06 305 GLY A O 1
ATOM 2373 N N . TYR A 1 306 ? -6.734 2.75 17.312 1 98.44 306 TYR A N 1
ATOM 2374 C CA . TYR A 1 306 ? -6.336 4.027 17.891 1 98.44 306 TYR A CA 1
ATOM 2375 C C . TYR A 1 306 ? -7.125 5.176 17.281 1 98.44 306 TYR A C 1
ATOM 2377 O O . TYR A 1 306 ? -7.723 5.027 16.219 1 98.44 306 TYR A O 1
ATOM 2385 N N . GLY A 1 307 ? -7.176 6.297 18 1 97.56 307 GLY A N 1
ATOM 2386 C CA . GLY A 1 307 ? -8.078 7.371 17.609 1 97.56 307 GLY A CA 1
ATOM 2387 C C . GLY A 1 307 ? -7.359 8.609 17.125 1 97.56 307 GLY A C 1
ATOM 2388 O O . GLY A 1 307 ? -6.129 8.617 17.016 1 97.56 307 GLY A O 1
ATOM 2389 N N . HIS A 1 308 ? -8.164 9.633 16.797 1 97.12 308 HIS A N 1
ATOM 2390 C CA . HIS A 1 308 ? -7.707 10.891 16.219 1 97.12 308 HIS A CA 1
ATOM 2391 C C . HIS A 1 308 ? -6.648 11.555 17.094 1 97.12 308 HIS A C 1
ATOM 2393 O O . HIS A 1 308 ? -6.84 11.711 18.297 1 97.12 308 HIS A O 1
ATOM 2399 N N . MET A 1 309 ? -5.418 11.812 16.547 1 97.06 309 MET A N 1
ATOM 2400 C CA . MET A 1 309 ? -4.32 12.531 17.188 1 97.06 309 MET A CA 1
ATOM 2401 C C . MET A 1 309 ? -3.85 11.789 18.438 1 97.06 309 MET A C 1
ATOM 2403 O O . MET A 1 309 ? -3.314 12.398 19.359 1 97.06 309 MET A O 1
ATOM 2407 N N . PHE A 1 310 ? -4.008 10.484 18.578 1 97.94 310 PHE A N 1
ATOM 2408 C CA . PHE A 1 310 ? -3.656 9.742 19.781 1 97.94 310 PHE A CA 1
ATOM 2409 C C . PHE A 1 310 ? -2.188 9.938 20.125 1 97.94 310 PHE A C 1
ATOM 2411 O O . PHE A 1 310 ? -1.827 10.016 21.312 1 97.94 310 PHE A O 1
ATOM 2418 N N . TRP A 1 311 ? -1.251 10.094 19.188 1 97.94 311 TRP A N 1
ATOM 2419 C CA . TRP A 1 311 ? 0.188 10.109 19.422 1 97.94 311 TRP A CA 1
ATOM 2420 C C . TRP A 1 311 ? 0.611 11.406 20.109 1 97.94 311 TRP A C 1
ATOM 2422 O O . TRP A 1 311 ? 1.651 11.461 20.766 1 97.94 311 TRP A O 1
ATOM 2432 N N . THR A 1 312 ? -0.2 12.477 19.922 1 96.5 312 THR A N 1
ATOM 2433 C CA . THR A 1 312 ? 0.11 13.75 20.562 1 96.5 312 THR A CA 1
ATOM 2434 C C . THR A 1 312 ? -0.507 13.812 21.953 1 96.5 312 THR A C 1
ATOM 2436 O O . THR A 1 312 ? 0.022 14.484 22.844 1 96.5 312 THR A O 1
ATOM 2439 N N . ASN A 1 313 ? -1.59 13.125 22.172 1 96.44 313 ASN A N 1
ATOM 2440 C CA . ASN A 1 313 ? -2.346 13.25 23.422 1 96.44 313 ASN A CA 1
ATOM 2441 C C . ASN A 1 313 ? -1.996 12.133 24.406 1 96.44 313 ASN A C 1
ATOM 2443 O O . ASN A 1 313 ? -2.176 12.289 25.609 1 96.44 313 ASN A O 1
ATOM 2447 N N . TRP A 1 314 ? -1.542 11.055 23.969 1 97.88 314 TRP A N 1
ATOM 2448 C CA . TRP A 1 314 ? -1.046 9.945 24.781 1 97.88 314 TRP A CA 1
ATOM 2449 C C . TRP A 1 314 ? 0.311 9.469 24.281 1 97.88 314 TRP A C 1
ATOM 2451 O O . TRP A 1 314 ? 0.452 8.312 23.859 1 97.88 314 TRP A O 1
ATOM 2461 N N . PRO A 1 315 ? 1.303 10.359 24.359 1 97.75 315 PRO A N 1
ATOM 2462 C CA . PRO A 1 315 ? 2.615 10.109 23.75 1 97.75 315 PRO A CA 1
ATOM 2463 C C . PRO A 1 315 ? 3.389 9 24.469 1 97.75 315 PRO A C 1
ATOM 2465 O O . PRO A 1 315 ? 4.402 8.523 23.953 1 97.75 315 PRO A O 1
ATOM 2468 N N . GLU A 1 316 ? 2.936 8.562 25.625 1 96.44 316 GLU A N 1
ATOM 2469 C CA . GLU A 1 316 ? 3.623 7.535 26.391 1 96.44 316 GLU A CA 1
ATOM 2470 C C . GLU A 1 316 ? 3.381 6.145 25.812 1 96.44 316 GLU A C 1
ATOM 2472 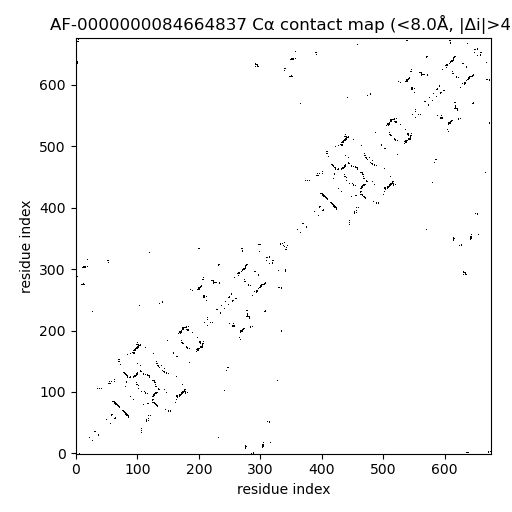O O . GLU A 1 316 ? 4.066 5.188 26.172 1 96.44 316 GLU A O 1
ATOM 2477 N N . LEU A 1 317 ? 2.396 6.031 24.969 1 98.12 317 LEU A N 1
ATOM 2478 C CA . LEU A 1 317 ? 2.076 4.734 24.375 1 98.12 317 LEU A CA 1
ATOM 2479 C C . LEU A 1 317 ? 3.172 4.289 23.422 1 98.12 317 LEU A C 1
ATOM 2481 O O . LEU A 1 317 ? 3.725 5.105 22.672 1 98.12 317 LEU A O 1
ATOM 2485 N N . GLU A 1 318 ? 3.453 2.994 23.422 1 98.06 318 GLU A N 1
ATOM 2486 C CA . GLU A 1 318 ? 4.395 2.434 22.453 1 98.06 318 GLU A CA 1
ATOM 2487 C C . GLU A 1 318 ? 3.961 2.729 21.016 1 98.06 318 GLU A C 1
ATOM 2489 O O . GLU A 1 318 ? 4.793 3.031 20.172 1 98.06 318 GLU A O 1
ATOM 2494 N N . LYS A 1 319 ? 2.66 2.645 20.766 1 98.62 319 LYS A N 1
ATOM 2495 C CA . LYS A 1 319 ? 2.129 2.898 19.438 1 98.62 319 LYS A CA 1
ATOM 2496 C C . LYS A 1 319 ? 2.338 4.352 19.031 1 98.62 319 LYS A C 1
ATOM 2498 O O . LYS A 1 319 ? 2.494 4.656 17.844 1 98.62 319 LYS A O 1
ATOM 2503 N N . SER A 1 320 ? 2.359 5.262 20.031 1 98.62 320 SER A N 1
ATOM 2504 C CA . SER A 1 320 ? 2.646 6.66 19.734 1 98.62 320 SER A CA 1
ATOM 2505 C C . SER A 1 320 ? 4.082 6.84 19.25 1 98.62 320 SER A C 1
ATOM 2507 O O . SER A 1 320 ? 4.34 7.582 18.297 1 98.62 320 SER A O 1
ATOM 2509 N N . THR A 1 321 ? 4.984 6.156 19.938 1 98.06 321 THR A N 1
ATOM 2510 C CA . THR A 1 321 ? 6.375 6.172 19.5 1 98.06 321 THR A CA 1
ATOM 2511 C C . THR A 1 321 ? 6.5 5.629 18.078 1 98.06 321 THR A C 1
ATOM 2513 O O . THR A 1 321 ? 7.18 6.223 17.234 1 98.06 321 THR A O 1
ATOM 2516 N N . LYS A 1 322 ? 5.844 4.52 17.828 1 98.44 322 LYS A N 1
ATOM 2517 C CA . LYS A 1 322 ? 5.863 3.918 16.5 1 98.44 322 LYS A CA 1
ATOM 2518 C C . LYS A 1 322 ? 5.289 4.875 15.453 1 98.44 322 LYS A C 1
ATOM 2520 O O . LYS A 1 322 ? 5.809 4.969 14.336 1 98.44 322 LYS A O 1
ATOM 2525 N N . PHE A 1 323 ? 4.211 5.523 15.797 1 98.81 323 PHE A N 1
ATOM 2526 C CA . PHE A 1 323 ? 3.59 6.488 14.898 1 98.81 323 PHE A CA 1
ATOM 2527 C C . PHE A 1 323 ? 4.594 7.543 14.453 1 98.81 323 PHE A C 1
ATOM 2529 O O . PHE A 1 323 ? 4.719 7.824 13.258 1 98.81 323 PHE A O 1
ATOM 2536 N N . VAL A 1 324 ? 5.328 8.094 15.375 1 98.69 324 VAL A N 1
ATOM 2537 C CA . VAL A 1 324 ? 6.289 9.156 15.094 1 98.69 324 VAL A CA 1
ATOM 2538 C C . VAL A 1 324 ? 7.441 8.602 14.258 1 98.69 324 VAL A C 1
ATOM 2540 O O . VAL A 1 324 ? 7.895 9.234 13.305 1 98.69 324 VAL A O 1
ATOM 2543 N N . GLN A 1 325 ? 7.914 7.438 14.617 1 98.5 325 GLN A N 1
ATOM 2544 C CA . GLN A 1 325 ? 8.961 6.789 13.828 1 98.5 325 GLN A CA 1
ATOM 2545 C C . GLN A 1 325 ? 8.508 6.562 12.391 1 98.5 325 GLN A C 1
ATOM 2547 O O . GLN A 1 325 ? 9.273 6.801 11.453 1 98.5 325 GLN A O 1
ATOM 2552 N N . ASP A 1 326 ? 7.289 6.109 12.273 1 98.75 326 ASP A N 1
ATOM 2553 C CA . ASP A 1 326 ? 6.73 5.871 10.945 1 98.75 326 ASP A CA 1
ATOM 2554 C C . ASP A 1 326 ? 6.582 7.176 10.172 1 98.75 326 ASP A C 1
ATOM 2556 O O . ASP A 1 326 ? 6.707 7.195 8.945 1 98.75 326 ASP A O 1
ATOM 2560 N N . THR A 1 327 ? 6.273 8.289 10.883 1 98.88 327 THR A N 1
ATOM 2561 C CA . THR A 1 327 ? 6.203 9.602 10.242 1 98.88 327 THR A CA 1
ATOM 2562 C C . THR A 1 327 ? 7.516 9.93 9.531 1 98.88 327 THR A C 1
ATOM 2564 O O . THR A 1 327 ? 7.512 10.336 8.367 1 98.88 327 THR A O 1
ATOM 2567 N N . LEU A 1 328 ? 8.586 9.719 10.227 1 98.75 328 LEU A N 1
ATOM 2568 C CA . LEU A 1 328 ? 9.898 10 9.648 1 98.75 328 LEU A CA 1
ATOM 2569 C C . LEU A 1 328 ? 10.148 9.133 8.422 1 98.75 328 LEU A C 1
ATOM 2571 O O . LEU A 1 328 ? 10.586 9.625 7.379 1 98.75 328 LEU A O 1
ATOM 2575 N N . VAL A 1 329 ? 9.82 7.859 8.508 1 98.44 329 VAL A N 1
ATOM 2576 C CA . VAL A 1 329 ? 10.047 6.926 7.41 1 98.44 329 VAL A CA 1
ATOM 2577 C C . VAL A 1 329 ? 9.188 7.312 6.211 1 98.44 329 VAL A C 1
ATOM 2579 O O . VAL A 1 329 ? 9.656 7.297 5.07 1 98.44 329 VAL A O 1
ATOM 2582 N N . GLY A 1 330 ? 7.93 7.617 6.453 1 98.75 330 GLY A N 1
ATOM 2583 C CA . GLY A 1 330 ? 7.023 7.996 5.379 1 98.75 330 GLY A CA 1
ATOM 2584 C C . GLY A 1 330 ? 7.434 9.281 4.676 1 98.75 330 GLY A C 1
ATOM 2585 O O . GLY A 1 330 ? 7.352 9.367 3.449 1 98.75 330 GLY A O 1
ATOM 2586 N N . VAL A 1 331 ? 7.863 10.266 5.445 1 98.81 331 VAL A N 1
ATOM 2587 C CA . VAL A 1 331 ? 8.273 11.523 4.84 1 98.81 331 VAL A CA 1
ATOM 2588 C C . VAL A 1 331 ? 9.594 11.336 4.09 1 98.81 331 VAL A C 1
ATOM 2590 O O . VAL A 1 331 ? 9.805 11.93 3.031 1 98.81 331 VAL A O 1
ATOM 2593 N N . LYS A 1 332 ? 10.492 10.539 4.629 1 98.19 332 LYS A N 1
ATOM 2594 C CA . LYS A 1 332 ? 11.688 10.164 3.883 1 98.19 332 LYS A CA 1
ATOM 2595 C C . LYS A 1 332 ? 11.328 9.547 2.537 1 98.19 332 LYS A C 1
ATOM 2597 O O . LYS A 1 332 ? 11.938 9.859 1.517 1 98.19 332 LYS A O 1
ATOM 2602 N N . TRP A 1 333 ? 10.367 8.633 2.566 1 98.06 333 TRP A N 1
ATOM 2603 C CA . TRP A 1 333 ? 9.906 7.992 1.341 1 98.06 333 TRP A CA 1
ATOM 2604 C C . TRP A 1 333 ? 9.438 9.031 0.325 1 98.06 333 TRP A C 1
ATOM 2606 O O . TRP A 1 333 ? 9.719 8.906 -0.87 1 98.06 333 TRP A O 1
ATOM 2616 N N . LEU A 1 334 ? 8.734 10.086 0.753 1 98.44 334 LEU A N 1
ATOM 2617 C CA . LEU A 1 334 ? 8.242 11.141 -0.133 1 98.44 334 LEU A CA 1
ATOM 2618 C C . LEU A 1 334 ? 9.406 11.867 -0.804 1 98.44 334 LEU A C 1
ATOM 2620 O O . LEU A 1 334 ? 9.227 12.5 -1.846 1 98.44 334 LEU A O 1
ATOM 2624 N N . LEU A 1 335 ? 10.578 11.844 -0.198 1 97 335 LEU A N 1
ATOM 2625 C CA . LEU A 1 335 ? 11.727 12.586 -0.708 1 97 335 LEU A CA 1
ATOM 2626 C C . LEU A 1 335 ? 12.57 11.719 -1.64 1 97 335 LEU A C 1
ATOM 2628 O O . LEU A 1 335 ? 13.484 12.211 -2.299 1 97 335 LEU A O 1
ATOM 2632 N N . GLU A 1 336 ? 12.242 10.43 -1.626 1 92.88 336 GLU A N 1
ATOM 2633 C CA . GLU A 1 336 ? 12.992 9.547 -2.516 1 92.88 336 GLU A CA 1
ATOM 2634 C C . GLU A 1 336 ? 12.516 9.688 -3.959 1 92.88 336 GLU A C 1
ATOM 2636 O O . GLU A 1 336 ? 11.328 9.898 -4.211 1 92.88 336 GLU A O 1
ATOM 2641 N N . LYS A 1 337 ? 13.453 9.703 -4.801 1 74.88 337 LYS A N 1
ATOM 2642 C CA . LYS A 1 337 ? 13.117 9.836 -6.219 1 74.88 337 LYS A CA 1
ATOM 2643 C C . LYS A 1 337 ? 12.531 8.539 -6.766 1 74.88 337 LYS A C 1
ATOM 2645 O O . LYS A 1 337 ? 13.047 7.453 -6.492 1 74.88 337 LYS A O 1
ATOM 2650 N N . SER A 1 338 ? 11.203 8.648 -7.043 1 62.19 338 SER A N 1
ATOM 2651 C CA . SER A 1 338 ? 10.547 7.488 -7.637 1 62.19 338 SER A CA 1
ATOM 2652 C C . SER A 1 338 ? 10.984 7.293 -9.086 1 62.19 338 SER A C 1
ATOM 2654 O O . SER A 1 338 ? 11.344 8.258 -9.766 1 62.19 338 SER A O 1
ATOM 2656 N N . MET B 1 1 ? 10.477 3.729 -4.832 1 81 1 MET B N 1
ATOM 2657 C CA . MET B 1 1 ? 9.633 2.553 -5 1 81 1 MET B CA 1
ATOM 2658 C C . MET B 1 1 ? 8.156 2.906 -4.801 1 81 1 MET B C 1
ATOM 2660 O O . MET B 1 1 ? 7.836 4.039 -4.438 1 81 1 MET B O 1
ATOM 2664 N N . ALA B 1 2 ? 7.234 1.889 -5.062 1 85.38 2 ALA B N 1
ATOM 2665 C CA . ALA B 1 2 ? 5.805 2.189 -5.07 1 85.38 2 ALA B CA 1
ATOM 2666 C C . ALA B 1 2 ? 5.344 2.684 -3.701 1 85.38 2 ALA B C 1
ATOM 2668 O O . ALA B 1 2 ? 4.77 3.77 -3.588 1 85.38 2 ALA B O 1
ATOM 2669 N N . HIS B 1 3 ? 5.68 2.023 -2.639 1 94 3 HIS B N 1
ATOM 2670 C CA . HIS B 1 3 ? 5.195 2.381 -1.311 1 94 3 HIS B CA 1
ATOM 2671 C C . HIS B 1 3 ? 6.223 2.045 -0.238 1 94 3 HIS B C 1
ATOM 2673 O O . HIS B 1 3 ? 5.949 2.184 0.957 1 94 3 HIS B O 1
ATOM 2679 N N . LEU B 1 4 ? 7.398 1.547 -0.639 1 95.88 4 LEU B N 1
ATOM 2680 C CA . LEU B 1 4 ? 8.508 1.205 0.245 1 95.88 4 LEU B CA 1
ATOM 2681 C C . LEU B 1 4 ? 9.695 2.129 0.008 1 95.88 4 LEU B C 1
ATOM 2683 O O . LEU B 1 4 ? 9.969 2.518 -1.131 1 95.88 4 LEU B O 1
ATOM 2687 N N . THR B 1 5 ? 10.453 2.412 1.086 1 95.62 5 THR B N 1
ATOM 2688 C CA . THR B 1 5 ? 11.742 3.057 0.896 1 95.62 5 THR B CA 1
ATOM 2689 C C . THR B 1 5 ? 12.773 2.064 0.352 1 95.62 5 THR B C 1
ATOM 2691 O O . THR B 1 5 ? 12.594 0.851 0.478 1 95.62 5 THR B O 1
ATOM 2694 N N . ARG B 1 6 ? 13.812 2.584 -0.26 1 94.81 6 ARG B N 1
ATOM 2695 C CA . ARG B 1 6 ? 14.906 1.742 -0.734 1 94.81 6 ARG B CA 1
ATOM 2696 C C . ARG B 1 6 ? 15.523 0.951 0.414 1 94.81 6 ARG B C 1
ATOM 2698 O O . ARG B 1 6 ? 15.828 -0.234 0.264 1 94.81 6 ARG B O 1
ATOM 2705 N N . ASP B 1 7 ? 15.648 1.593 1.533 1 95.19 7 ASP B N 1
ATOM 2706 C CA . ASP B 1 7 ? 16.234 0.951 2.707 1 95.19 7 ASP B CA 1
ATOM 2707 C C . ASP B 1 7 ? 15.383 -0.226 3.172 1 95.19 7 ASP B C 1
ATOM 2709 O O . ASP B 1 7 ? 15.906 -1.271 3.553 1 95.19 7 ASP B O 1
ATOM 2713 N N . GLU B 1 8 ? 14.094 -0.008 3.201 1 96.62 8 GLU B N 1
ATOM 2714 C CA . GLU B 1 8 ? 13.195 -1.088 3.592 1 96.62 8 GLU B CA 1
ATOM 2715 C C . GLU B 1 8 ? 13.344 -2.295 2.672 1 96.62 8 GLU B C 1
ATOM 2717 O O . GLU B 1 8 ? 13.375 -3.438 3.137 1 96.62 8 GLU B O 1
ATOM 2722 N N . VAL B 1 9 ? 13.461 -2.068 1.327 1 97 9 VAL B N 1
ATOM 2723 C CA . VAL B 1 9 ? 13.609 -3.141 0.35 1 97 9 VAL B CA 1
ATOM 2724 C C . VAL B 1 9 ? 14.922 -3.885 0.594 1 97 9 VAL B C 1
ATOM 2726 O O . VAL B 1 9 ? 14.93 -5.113 0.716 1 97 9 VAL B O 1
ATOM 2729 N N . LEU B 1 10 ? 16.016 -3.162 0.774 1 96.06 10 LEU B N 1
ATOM 2730 C CA . LEU B 1 10 ? 17.328 -3.77 0.932 1 96.06 10 LEU B CA 1
ATOM 2731 C C . LEU B 1 10 ? 17.422 -4.531 2.25 1 96.06 10 LEU B C 1
ATOM 2733 O O . LEU B 1 10 ? 17.922 -5.656 2.289 1 96.06 10 LEU B O 1
ATOM 2737 N N . LYS B 1 11 ? 16.859 -3.969 3.297 1 96.88 11 LYS B N 1
ATOM 2738 C CA . LYS B 1 11 ? 16.922 -4.59 4.617 1 96.88 11 LYS B CA 1
ATOM 2739 C C . LYS B 1 11 ? 16.094 -5.875 4.656 1 96.88 11 LYS B C 1
ATOM 2741 O O . LYS B 1 11 ? 16.359 -6.766 5.461 1 96.88 11 LYS B O 1
ATOM 2746 N N . SER B 1 12 ? 15.102 -5.973 3.773 1 97.81 12 SER B N 1
ATOM 2747 C CA . SER B 1 12 ? 14.258 -7.16 3.748 1 97.81 12 SER B CA 1
ATOM 2748 C C . SER B 1 12 ? 15.047 -8.391 3.316 1 97.81 12 SER B C 1
ATOM 2750 O O . SER B 1 12 ? 14.586 -9.523 3.494 1 97.81 12 SER B O 1
ATOM 2752 N N . GLY B 1 13 ? 16.234 -8.234 2.738 1 97.12 13 GLY B N 1
ATOM 2753 C CA . GLY B 1 13 ? 17.062 -9.328 2.277 1 97.12 13 GLY B CA 1
ATOM 2754 C C . GLY B 1 13 ? 17.906 -9.938 3.381 1 97.12 13 GLY B C 1
ATOM 2755 O O . GLY B 1 13 ? 18.625 -10.922 3.154 1 97.12 13 GLY B O 1
ATOM 2756 N N . GLU B 1 14 ? 17.859 -9.344 4.586 1 96.81 14 GLU B N 1
ATOM 2757 C CA . GLU B 1 14 ? 18.562 -9.914 5.734 1 96.81 14 GLU B CA 1
ATOM 2758 C C . GLU B 1 14 ? 17.828 -11.133 6.281 1 96.81 14 GLU B C 1
ATOM 2760 O O . GLU B 1 14 ? 16.672 -11.039 6.68 1 96.81 14 GLU B O 1
ATOM 2765 N N . VAL B 1 15 ? 18.5 -12.242 6.344 1 97.06 15 VAL B N 1
ATOM 2766 C CA . VAL B 1 15 ? 17.875 -13.516 6.676 1 97.06 15 VAL B CA 1
ATOM 2767 C C . VAL B 1 15 ? 17.297 -13.461 8.086 1 97.06 15 VAL B C 1
ATOM 2769 O O . VAL B 1 15 ? 17.984 -13.023 9.023 1 97.06 15 VAL B O 1
ATOM 2772 N N . ALA B 1 16 ? 16.062 -13.82 8.273 1 97.81 16 ALA B N 1
ATOM 2773 C CA . ALA B 1 16 ? 15.469 -13.961 9.602 1 97.81 16 ALA B CA 1
ATOM 2774 C C . ALA B 1 16 ? 16.109 -15.102 10.367 1 97.81 16 ALA B C 1
ATOM 2776 O O . ALA B 1 16 ? 16.312 -16.203 9.828 1 97.81 16 ALA B O 1
ATOM 2777 N N . PRO B 1 17 ? 16.375 -14.883 11.609 1 97.56 17 PRO B N 1
ATOM 2778 C CA . PRO B 1 17 ? 17.047 -15.93 12.391 1 97.56 17 PRO B CA 1
ATOM 2779 C C . PRO B 1 17 ? 16.266 -17.234 12.414 1 97.56 17 PRO B C 1
ATOM 2781 O O . PRO B 1 17 ? 16.859 -18.312 12.297 1 97.56 17 PRO B O 1
ATOM 2784 N N . GLU B 1 18 ? 14.977 -17.156 12.562 1 97.88 18 GLU B N 1
ATOM 2785 C CA . GLU B 1 18 ? 14.164 -18.359 12.617 1 97.88 18 GLU B CA 1
ATOM 2786 C C . GLU B 1 18 ? 14.188 -19.094 11.281 1 97.88 18 GLU B C 1
ATOM 2788 O O . GLU B 1 18 ? 14.117 -20.328 11.242 1 97.88 18 GLU B O 1
ATOM 2793 N N . TYR B 1 19 ? 14.281 -18.391 10.211 1 97.81 19 TYR B N 1
ATOM 2794 C CA . TYR B 1 19 ? 14.352 -19 8.891 1 97.81 19 TYR B CA 1
ATOM 2795 C C . TYR B 1 19 ? 15.703 -19.688 8.68 1 97.81 19 TYR B C 1
ATOM 2797 O O . TYR B 1 19 ? 15.766 -20.812 8.18 1 97.81 19 TYR B O 1
ATOM 2805 N N . ARG B 1 20 ? 16.766 -19 9.031 1 96.81 20 ARG B N 1
ATOM 2806 C CA . ARG B 1 20 ? 18.109 -19.578 8.938 1 96.81 20 ARG B CA 1
ATOM 2807 C C . ARG B 1 20 ? 18.172 -20.922 9.664 1 96.81 20 ARG B C 1
ATOM 2809 O O . ARG B 1 20 ? 18.656 -21.906 9.117 1 96.81 20 ARG B O 1
ATOM 2816 N N . LYS B 1 21 ? 17.641 -20.922 10.875 1 97.62 21 LYS B N 1
ATOM 2817 C CA . LYS B 1 21 ? 17.641 -22.141 11.656 1 97.62 21 LYS B CA 1
ATOM 2818 C C . LYS B 1 21 ? 16.891 -23.266 10.938 1 97.62 21 LYS B C 1
ATOM 2820 O O . LYS B 1 21 ? 17.328 -24.406 10.922 1 97.62 21 LYS B O 1
ATOM 2825 N N . ALA B 1 22 ? 15.789 -22.922 10.328 1 97.19 22 ALA B N 1
ATOM 2826 C CA . ALA B 1 22 ? 14.93 -23.906 9.68 1 97.19 22 ALA B CA 1
ATOM 2827 C C . ALA B 1 22 ? 15.633 -24.531 8.477 1 97.19 22 ALA B C 1
ATOM 2829 O O . ALA B 1 22 ? 15.695 -25.766 8.352 1 97.19 22 ALA B O 1
ATOM 2830 N N . PHE B 1 23 ? 16.203 -23.688 7.531 1 95 23 PHE B N 1
ATOM 2831 C CA . PHE B 1 23 ? 16.734 -24.25 6.297 1 95 23 PHE B CA 1
ATOM 2832 C C . PHE B 1 23 ? 18.109 -24.859 6.531 1 95 23 PHE B C 1
ATOM 2834 O O . PHE B 1 23 ? 18.609 -25.625 5.703 1 95 23 PHE B O 1
ATOM 2841 N N . GLU B 1 24 ? 18.781 -24.484 7.613 1 94.94 24 GLU B N 1
ATOM 2842 C CA . GLU B 1 24 ? 20.016 -25.188 7.98 1 94.94 24 GLU B CA 1
ATOM 2843 C C . GLU B 1 24 ? 19.719 -26.547 8.578 1 94.94 24 GLU B C 1
ATOM 2845 O O . GLU B 1 24 ? 20.469 -27.516 8.367 1 94.94 24 GLU B O 1
ATOM 2850 N N . SER B 1 25 ? 18.641 -26.703 9.328 1 95.62 25 SER B N 1
ATOM 2851 C CA . SER B 1 25 ? 18.25 -27.969 9.945 1 95.62 25 SER B CA 1
ATOM 2852 C C . SER B 1 25 ? 17.688 -28.938 8.906 1 95.62 25 SER B C 1
ATOM 2854 O O . SER B 1 25 ? 17.906 -30.141 8.992 1 95.62 25 SER B O 1
ATOM 2856 N N . ARG B 1 26 ? 16.891 -28.422 7.953 1 93.31 26 ARG B N 1
ATOM 2857 C CA . ARG B 1 26 ? 16.312 -29.203 6.863 1 93.31 26 ARG B CA 1
ATOM 2858 C C . ARG B 1 26 ? 16.578 -28.531 5.516 1 93.31 26 ARG B C 1
ATOM 2860 O O . ARG B 1 26 ? 15.688 -27.906 4.953 1 93.31 26 ARG B O 1
ATOM 2867 N N . PRO B 1 27 ? 17.766 -28.797 5.059 1 89.44 27 PRO B N 1
ATOM 2868 C CA . PRO B 1 27 ? 18.109 -28.156 3.785 1 89.44 27 PRO B CA 1
ATOM 2869 C C . PRO B 1 27 ? 17.25 -28.656 2.627 1 89.44 27 PRO B C 1
ATOM 2871 O O . PRO B 1 27 ? 16.812 -29.812 2.629 1 89.44 27 PRO B O 1
ATOM 2874 N N . PHE B 1 28 ? 16.938 -27.734 1.74 1 85.94 28 PHE B N 1
ATOM 2875 C CA . PHE B 1 28 ? 16.266 -28.062 0.492 1 85.94 28 PHE B CA 1
ATOM 2876 C C . PHE B 1 28 ? 17.219 -28.766 -0.476 1 85.94 28 PHE B C 1
ATOM 2878 O O . PHE B 1 28 ? 18.281 -28.219 -0.807 1 85.94 28 PHE B O 1
ATOM 2885 N N . GLU B 1 29 ? 16.969 -29.922 -0.809 1 78 29 GLU B N 1
ATOM 2886 C CA . GLU B 1 29 ? 17.812 -30.656 -1.739 1 78 29 GLU B CA 1
ATOM 2887 C C . GLU B 1 29 ? 16.984 -31.359 -2.812 1 78 29 GLU B C 1
ATOM 2889 O O . GLU B 1 29 ? 16.109 -32.156 -2.5 1 78 29 GLU B O 1
ATOM 2894 N N . ILE B 1 30 ? 17.094 -30.812 -3.963 1 75.19 30 ILE B N 1
ATOM 2895 C CA . ILE B 1 30 ? 16.516 -31.531 -5.098 1 75.19 30 ILE B CA 1
ATOM 2896 C C . ILE B 1 30 ? 17.641 -32.219 -5.887 1 75.19 30 ILE B C 1
ATOM 2898 O O . ILE B 1 30 ? 18.547 -31.547 -6.383 1 75.19 30 ILE B O 1
ATOM 2902 N N . LYS B 1 31 ? 17.781 -33.562 -5.723 1 75.81 31 LYS B N 1
ATOM 2903 C CA . LYS B 1 31 ? 18.812 -34.344 -6.379 1 75.81 31 LYS B CA 1
ATOM 2904 C C . LYS B 1 31 ? 18.266 -35.062 -7.594 1 75.81 31 LYS B C 1
ATOM 2906 O O . LYS B 1 31 ? 17.094 -35.438 -7.621 1 75.81 31 LYS B O 1
ATOM 2911 N N . GLY B 1 32 ? 18.797 -34.906 -8.625 1 76.56 32 GLY B N 1
ATOM 2912 C CA . GLY B 1 32 ? 18.453 -35.719 -9.781 1 76.56 32 GLY B CA 1
ATOM 2913 C C . GLY B 1 32 ? 19.453 -35.594 -10.922 1 76.56 32 GLY B C 1
ATOM 2914 O O . GLY B 1 32 ? 20.031 -34.531 -11.117 1 76.56 32 GLY B O 1
ATOM 2915 N N . SER B 1 33 ? 19.703 -36.688 -11.57 1 80.62 33 SER B N 1
ATOM 2916 C CA . SER B 1 33 ? 20.656 -36.75 -12.672 1 80.62 33 SER B CA 1
ATOM 2917 C C . SER B 1 33 ? 20.047 -36.188 -13.953 1 80.62 33 SER B C 1
ATOM 2919 O O . SER B 1 33 ? 20.781 -35.875 -14.898 1 80.62 33 SER B O 1
ATOM 2921 N N . ASP B 1 34 ? 18.797 -36.125 -14.023 1 85.81 34 ASP B N 1
ATOM 2922 C CA . ASP B 1 34 ? 18.078 -35.562 -15.164 1 85.81 34 ASP B CA 1
ATOM 2923 C C . ASP B 1 34 ? 16.766 -34.906 -14.727 1 85.81 34 ASP B C 1
ATOM 2925 O O . ASP B 1 34 ? 16.469 -34.875 -13.531 1 85.81 34 ASP B O 1
ATOM 2929 N N . ILE B 1 35 ? 16.031 -34.406 -15.688 1 88.12 35 ILE B N 1
ATOM 2930 C CA . ILE B 1 35 ? 14.852 -33.594 -15.406 1 88.12 35 ILE B CA 1
ATOM 2931 C C . ILE B 1 35 ? 13.766 -34.5 -14.797 1 88.12 35 ILE B C 1
ATOM 2933 O O . ILE B 1 35 ? 13 -34.031 -13.938 1 88.12 35 ILE B O 1
ATOM 2937 N N . HIS B 1 36 ? 13.648 -35.719 -15.211 1 89.75 36 HIS B N 1
ATOM 2938 C CA . HIS B 1 36 ? 12.625 -36.625 -14.703 1 89.75 36 HIS B CA 1
ATOM 2939 C C . HIS B 1 36 ? 12.875 -36.938 -13.234 1 89.75 36 HIS B C 1
ATOM 2941 O O . HIS B 1 36 ? 11.938 -36.969 -12.43 1 89.75 36 HIS B O 1
ATOM 2947 N N . GLU B 1 37 ? 14.109 -37.219 -12.992 1 90.69 37 GLU B N 1
ATOM 2948 C CA . GLU B 1 37 ? 14.469 -37.5 -11.609 1 90.69 37 GLU B CA 1
ATOM 2949 C C . GLU B 1 37 ? 14.281 -36.25 -10.727 1 90.69 37 GLU B C 1
ATOM 2951 O O . GLU B 1 37 ? 13.859 -36.375 -9.578 1 90.69 37 GLU B O 1
ATOM 2956 N N . ALA B 1 38 ? 14.625 -35.156 -11.297 1 88.19 38 ALA B N 1
ATOM 2957 C CA . ALA B 1 38 ? 14.43 -33.906 -10.555 1 88.19 38 ALA B CA 1
ATOM 2958 C C . ALA B 1 38 ? 12.961 -33.688 -10.227 1 88.19 38 ALA B C 1
ATOM 2960 O O . ALA B 1 38 ? 12.617 -33.281 -9.109 1 88.19 38 ALA B O 1
ATOM 2961 N N . ARG B 1 39 ? 12.078 -33.969 -11.18 1 92.25 39 ARG B N 1
ATOM 2962 C CA . ARG B 1 39 ? 10.641 -33.812 -11 1 92.25 39 ARG B CA 1
ATOM 2963 C C . ARG B 1 39 ? 10.141 -34.75 -9.898 1 92.25 39 ARG B C 1
ATOM 2965 O O . ARG B 1 39 ? 9.375 -34.344 -9.023 1 92.25 39 ARG B O 1
ATOM 2972 N N . ALA B 1 40 ? 10.641 -35.938 -9.945 1 91.44 40 ALA B N 1
ATOM 2973 C CA . ALA B 1 40 ? 10.211 -36.938 -8.977 1 91.44 40 ALA B CA 1
ATOM 2974 C C . ALA B 1 40 ? 10.688 -36.594 -7.574 1 91.44 40 ALA B C 1
ATOM 2976 O O . ALA B 1 40 ? 9.945 -36.75 -6.602 1 91.44 40 ALA B O 1
ATOM 2977 N N . THR B 1 41 ? 11.922 -36.219 -7.508 1 91.25 41 THR B N 1
ATOM 2978 C CA . THR B 1 41 ? 12.508 -35.906 -6.207 1 91.25 41 THR B CA 1
ATOM 2979 C C . THR B 1 41 ? 11.836 -34.688 -5.594 1 91.25 41 THR B C 1
ATOM 2981 O O . THR B 1 41 ? 11.57 -34.656 -4.391 1 91.25 41 THR B O 1
ATOM 2984 N N . ARG B 1 42 ? 11.594 -33.719 -6.41 1 91.06 42 ARG B N 1
ATOM 2985 C CA . ARG B 1 42 ? 10.891 -32.531 -5.926 1 91.06 42 ARG B CA 1
ATOM 2986 C C . ARG B 1 42 ? 9.492 -32.875 -5.426 1 91.06 42 ARG B C 1
ATOM 2988 O O . ARG B 1 42 ? 9.078 -32.438 -4.355 1 91.06 42 ARG B O 1
ATOM 2995 N N . ALA B 1 43 ? 8.773 -33.625 -6.18 1 91.94 43 ALA B N 1
ATOM 2996 C CA . ALA B 1 43 ? 7.426 -34.062 -5.809 1 91.94 43 ALA B CA 1
ATOM 2997 C C . ALA B 1 43 ? 7.438 -34.812 -4.496 1 91.94 43 ALA B C 1
ATOM 2999 O O . ALA B 1 43 ? 6.574 -34.625 -3.639 1 91.94 43 ALA B O 1
ATOM 3000 N N . ALA B 1 44 ? 8.414 -35.719 -4.375 1 92.5 44 ALA B N 1
ATOM 3001 C CA . ALA B 1 44 ? 8.531 -36.5 -3.158 1 92.5 44 ALA B CA 1
ATOM 3002 C C . ALA B 1 44 ? 8.844 -35.625 -1.951 1 92.5 44 ALA B C 1
ATOM 3004 O O . ALA B 1 44 ? 8.328 -35.875 -0.856 1 92.5 44 ALA B O 1
ATOM 3005 N N . HIS B 1 45 ? 9.711 -34.75 -2.182 1 92.81 45 HIS B N 1
ATOM 3006 C CA . HIS B 1 45 ? 10.062 -33.812 -1.124 1 92.81 45 HIS B CA 1
ATOM 3007 C C . HIS B 1 45 ? 8.828 -33.062 -0.608 1 92.81 45 HIS B C 1
ATOM 3009 O O . HIS B 1 45 ? 8.594 -33.031 0.601 1 92.81 45 HIS B O 1
ATOM 3015 N N . LEU B 1 46 ? 8.023 -32.531 -1.483 1 93.81 46 LEU B N 1
ATOM 3016 C CA . LEU B 1 46 ? 6.836 -31.766 -1.095 1 93.81 46 LEU B CA 1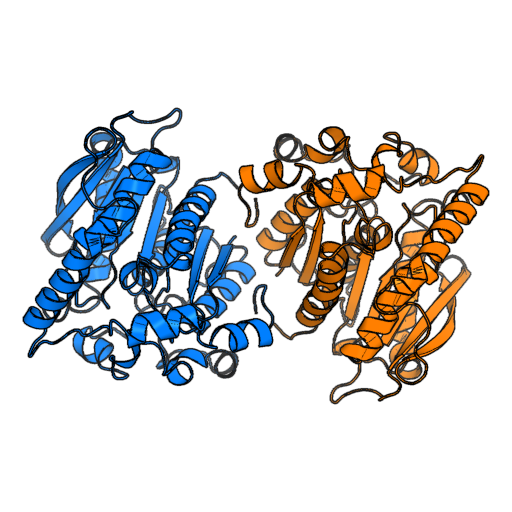
ATOM 3017 C C . LEU B 1 46 ? 5.781 -32.688 -0.485 1 93.81 46 LEU B C 1
ATOM 3019 O O . LEU B 1 46 ? 5.07 -32.281 0.443 1 93.81 46 LEU B O 1
ATOM 3023 N N . GLU B 1 47 ? 5.691 -33.875 -1.028 1 94.25 47 GLU B N 1
ATOM 3024 C CA . GLU B 1 47 ? 4.742 -34.844 -0.49 1 94.25 47 GLU B CA 1
ATOM 3025 C C . GLU B 1 47 ? 5.008 -35.094 0.987 1 94.25 47 GLU B C 1
ATOM 3027 O O . GLU B 1 47 ? 4.074 -35.219 1.783 1 94.25 47 GLU B O 1
ATOM 3032 N N . ARG B 1 48 ? 6.254 -35.188 1.344 1 94.69 48 ARG B N 1
ATOM 3033 C CA . ARG B 1 48 ? 6.641 -35.469 2.721 1 94.69 48 ARG B CA 1
ATOM 3034 C C . ARG B 1 48 ? 6.254 -34.344 3.65 1 94.69 48 ARG B C 1
ATOM 3036 O O . ARG B 1 48 ? 6.137 -34.531 4.863 1 94.69 48 ARG B O 1
ATOM 3043 N N . LEU B 1 49 ? 6.047 -33.188 3.08 1 95.88 49 LEU B N 1
ATOM 3044 C CA . LEU B 1 49 ? 5.777 -32 3.895 1 95.88 49 LEU B CA 1
ATOM 3045 C C . LEU B 1 49 ? 4.285 -31.688 3.92 1 95.88 49 LEU B C 1
ATOM 3047 O O . LEU B 1 49 ? 3.826 -30.875 4.738 1 95.88 49 LEU B O 1
ATOM 3051 N N . ARG B 1 50 ? 3.471 -32.344 3.109 1 95.5 50 ARG B N 1
ATOM 3052 C CA . ARG B 1 50 ? 2.076 -31.984 2.873 1 95.5 50 ARG B CA 1
ATOM 3053 C C . ARG B 1 50 ? 1.264 -32.062 4.164 1 95.5 50 ARG B C 1
ATOM 3055 O O . ARG B 1 50 ? 0.337 -31.281 4.367 1 95.5 50 ARG B O 1
ATOM 3062 N N . HIS B 1 51 ? 1.604 -33 5.02 1 96.19 51 HIS B N 1
ATOM 3063 C CA . HIS B 1 51 ? 0.854 -33.188 6.258 1 96.19 51 HIS B CA 1
ATOM 3064 C C . HIS B 1 51 ? 0.967 -31.969 7.164 1 96.19 51 HIS B C 1
ATOM 3066 O O . HIS B 1 51 ? 0.171 -31.797 8.094 1 96.19 51 HIS B O 1
ATOM 3072 N N . LEU B 1 52 ? 1.938 -31.078 6.922 1 96.69 52 LEU B N 1
ATOM 3073 C CA . LEU B 1 52 ? 2.164 -29.891 7.746 1 96.69 52 LEU B CA 1
ATOM 3074 C C . LEU B 1 52 ? 1.422 -28.688 7.18 1 96.69 52 LEU B C 1
ATOM 3076 O O . LEU B 1 52 ? 1.383 -27.625 7.809 1 96.69 52 LEU B O 1
ATOM 3080 N N . TYR B 1 53 ? 0.822 -28.875 5.977 1 97 53 TYR B N 1
ATOM 3081 C CA . TYR B 1 53 ? 0.07 -27.766 5.379 1 97 53 TYR B CA 1
ATOM 3082 C C . TYR B 1 53 ? -1.249 -27.547 6.109 1 97 53 TYR B C 1
ATOM 3084 O O . TYR B 1 53 ? -1.789 -28.484 6.723 1 97 53 TYR B O 1
ATOM 3092 N N . PRO B 1 54 ? -1.809 -26.344 6.051 1 96.56 54 PRO B N 1
ATOM 3093 C CA . PRO B 1 54 ? -3.104 -26.078 6.68 1 96.56 54 PRO B CA 1
ATOM 3094 C C . PRO B 1 54 ? -4.215 -26.984 6.152 1 96.56 54 PRO B C 1
ATOM 3096 O O . PRO B 1 54 ? -5.098 -27.391 6.91 1 96.56 54 PRO B O 1
ATOM 3099 N N . ILE B 1 55 ? -4.172 -27.281 4.852 1 97.62 55 ILE B N 1
ATOM 3100 C CA . ILE B 1 55 ? -5.07 -28.25 4.223 1 97.62 55 ILE B CA 1
ATOM 3101 C C . ILE B 1 55 ? -4.258 -29.359 3.557 1 97.62 55 ILE B C 1
ATOM 3103 O O . ILE B 1 55 ? -3.922 -29.266 2.373 1 97.62 55 ILE B O 1
ATOM 3107 N N . PRO B 1 56 ? -3.996 -30.391 4.238 1 96.12 56 PRO B N 1
ATOM 3108 C CA . PRO B 1 56 ? -3 -31.375 3.816 1 96.12 56 PRO B CA 1
ATOM 3109 C C . PRO B 1 56 ? -3.533 -32.344 2.758 1 96.12 56 PRO B C 1
ATOM 3111 O O . PRO B 1 56 ? -2.76 -33.062 2.133 1 96.12 56 PRO B O 1
ATOM 3114 N N . GLY B 1 57 ? -4.867 -32.375 2.582 1 97.12 57 GLY B N 1
ATOM 3115 C CA . GLY B 1 57 ? -5.477 -33.312 1.634 1 97.12 57 GLY B CA 1
ATOM 3116 C C . GLY B 1 57 ? -6.891 -32.906 1.251 1 97.12 57 GLY B C 1
ATOM 3117 O O . GLY B 1 57 ? -7.352 -31.812 1.589 1 97.12 57 GLY B O 1
ATOM 3118 N N . PRO B 1 58 ? -7.527 -33.812 0.555 1 98 58 PRO B N 1
ATOM 3119 C CA . PRO B 1 58 ? -8.898 -33.531 0.132 1 98 58 PRO B CA 1
ATOM 3120 C C . PRO B 1 58 ? -9.852 -33.312 1.31 1 98 58 PRO B C 1
ATOM 3122 O O . PRO B 1 58 ? -9.719 -33.969 2.342 1 98 58 PRO B O 1
ATOM 3125 N N . ILE B 1 59 ? -10.672 -32.438 1.199 1 98.44 59 ILE B N 1
ATOM 3126 C CA . ILE B 1 59 ? -11.727 -32.125 2.164 1 98.44 59 ILE B CA 1
ATOM 3127 C C . ILE B 1 59 ? -13.094 -32.281 1.493 1 98.44 59 ILE B C 1
ATOM 3129 O O . ILE B 1 59 ? -13.82 -31.281 1.352 1 98.44 59 ILE B O 1
ATOM 3133 N N . PRO B 1 60 ? -13.523 -33.469 1.21 1 98 60 PRO B N 1
ATOM 3134 C CA . PRO B 1 60 ? -14.695 -33.719 0.362 1 98 60 PRO B CA 1
ATOM 3135 C C . PRO B 1 60 ? -15.984 -33.156 0.945 1 98 60 PRO B C 1
ATOM 3137 O O . PRO B 1 60 ? -16.953 -32.938 0.213 1 98 60 PRO B O 1
ATOM 3140 N N . GLU B 1 61 ? -16.031 -32.938 2.213 1 98 61 GLU B N 1
ATOM 3141 C CA . GLU B 1 61 ? -17.219 -32.344 2.824 1 98 61 GLU B CA 1
ATOM 3142 C C . GLU B 1 61 ? -17.391 -30.891 2.408 1 98 61 GLU B C 1
ATOM 3144 O O . GLU B 1 61 ? -18.484 -30.328 2.496 1 98 61 GLU B O 1
ATOM 3149 N N . HIS B 1 62 ? -16.281 -30.281 1.931 1 98.25 62 HIS B N 1
ATOM 3150 C CA . HIS B 1 62 ? -16.328 -28.844 1.634 1 98.25 62 HIS B CA 1
ATOM 3151 C C . HIS B 1 62 ? -16.062 -28.578 0.156 1 98.25 62 HIS B C 1
ATOM 3153 O O . HIS B 1 62 ? -16.531 -27.578 -0.393 1 98.25 62 HIS B O 1
ATOM 3159 N N . VAL B 1 63 ? -15.273 -29.5 -0.455 1 98.75 63 VAL B N 1
ATOM 3160 C CA . VAL B 1 63 ? -14.797 -29.234 -1.809 1 98.75 63 VAL B CA 1
ATOM 3161 C C . VAL B 1 63 ? -14.883 -30.516 -2.646 1 98.75 63 VAL B C 1
ATOM 3163 O O . VAL B 1 63 ? -14.305 -31.531 -2.283 1 98.75 63 VAL B O 1
ATOM 3166 N N . LYS B 1 64 ? -15.586 -30.422 -3.756 1 98.69 64 LYS B N 1
ATOM 3167 C CA . LYS B 1 64 ? -15.594 -31.469 -4.762 1 98.69 64 LYS B CA 1
ATOM 3168 C C . LYS B 1 64 ? -14.445 -31.297 -5.754 1 98.69 64 LYS B C 1
ATOM 3170 O O . LYS B 1 64 ? -14.25 -30.203 -6.293 1 98.69 64 LYS B O 1
ATOM 3175 N N . GLU B 1 65 ? -13.695 -32.312 -5.945 1 98.75 65 GLU B N 1
ATOM 3176 C CA . GLU B 1 65 ? -12.555 -32.281 -6.859 1 98.75 65 GLU B CA 1
ATOM 3177 C C . GLU B 1 65 ? -12.758 -33.219 -8.031 1 98.75 65 GLU B C 1
ATOM 3179 O O . GLU B 1 65 ? -13.062 -34.406 -7.84 1 98.75 65 GLU B O 1
ATOM 3184 N N . THR B 1 66 ? -12.641 -32.75 -9.258 1 98.69 66 THR B N 1
ATOM 3185 C CA . THR B 1 66 ? -12.82 -33.562 -10.453 1 98.69 66 THR B CA 1
ATOM 3186 C C . THR B 1 66 ? -11.719 -33.281 -11.469 1 98.69 66 THR B C 1
ATOM 3188 O O . THR B 1 66 ? -11.18 -32.188 -11.516 1 98.69 66 THR B O 1
ATOM 3191 N N . MET B 1 67 ? -11.406 -34.281 -12.258 1 98.69 67 MET B N 1
ATOM 3192 C CA . MET B 1 67 ? -10.43 -34.156 -13.336 1 98.69 67 MET B CA 1
ATOM 3193 C C . MET B 1 67 ? -11.125 -33.906 -14.672 1 98.69 67 MET B C 1
ATOM 3195 O O . MET B 1 67 ? -12.172 -34.5 -14.945 1 98.69 67 MET B O 1
ATOM 3199 N N . HIS B 1 68 ? -10.555 -33.031 -15.469 1 98.69 68 HIS B N 1
ATOM 3200 C CA . HIS B 1 68 ? -11.055 -32.75 -16.812 1 98.69 68 HIS B CA 1
ATOM 3201 C C . HIS B 1 68 ? -9.906 -32.688 -17.828 1 98.69 68 HIS B C 1
ATOM 3203 O O . HIS B 1 68 ? -8.758 -32.438 -17.453 1 98.69 68 HIS B O 1
ATOM 3209 N N . GLU B 1 69 ? -10.211 -32.938 -19.062 1 98.44 69 GLU B N 1
ATOM 3210 C CA . GLU B 1 69 ? -9.297 -32.781 -20.188 1 98.44 69 GLU B CA 1
ATOM 3211 C C . GLU B 1 69 ? -9.633 -31.516 -20.984 1 98.44 69 GLU B C 1
ATOM 3213 O O . GLU B 1 69 ? -10.805 -31.266 -21.297 1 98.44 69 GLU B O 1
ATOM 3218 N N . VAL B 1 70 ? -8.656 -30.734 -21.25 1 98.62 70 VAL B N 1
ATOM 3219 C CA . VAL B 1 70 ? -8.812 -29.469 -21.953 1 98.62 70 VAL B CA 1
ATOM 3220 C C . VAL B 1 70 ? -8.062 -29.5 -23.281 1 98.62 70 VAL B C 1
ATOM 3222 O O . VAL B 1 70 ? -6.863 -29.781 -23.312 1 98.62 70 VAL B O 1
ATOM 3225 N N . PRO B 1 71 ? -8.742 -29.25 -24.375 1 98.56 71 PRO B N 1
ATOM 3226 C CA . PRO B 1 71 ? -8.031 -29.156 -25.656 1 98.56 71 PRO B CA 1
ATOM 3227 C C . PRO B 1 71 ? -7.121 -27.938 -25.734 1 98.56 71 PRO B C 1
ATOM 3229 O O . PRO B 1 71 ? -7.469 -26.875 -25.234 1 98.56 71 PRO B O 1
ATOM 3232 N N . THR B 1 72 ? -5.977 -28.047 -26.375 1 98.31 72 THR B N 1
ATOM 3233 C CA . THR B 1 72 ? -5.051 -26.938 -26.578 1 98.31 72 THR B CA 1
ATOM 3234 C C . THR B 1 72 ? -5.02 -26.531 -28.047 1 98.31 72 THR B C 1
ATOM 3236 O O . THR B 1 72 ? -5.48 -27.266 -28.922 1 98.31 72 THR B O 1
ATOM 3239 N N . GLN B 1 73 ? -4.535 -25.391 -28.266 1 97.56 73 GLN B N 1
ATOM 3240 C CA . GLN B 1 73 ? -4.582 -24.797 -29.594 1 97.56 73 GLN B CA 1
ATOM 3241 C C . GLN B 1 73 ? -3.744 -25.594 -30.594 1 97.56 73 GLN B C 1
ATOM 3243 O O . GLN B 1 73 ? -3.953 -25.5 -31.797 1 97.56 73 GLN B O 1
ATOM 3248 N N . ASP B 1 74 ? -2.791 -26.375 -30.156 1 97.62 74 ASP B N 1
ATOM 3249 C CA . ASP B 1 74 ? -1.943 -27.141 -31.062 1 97.62 74 ASP B CA 1
ATOM 3250 C C . ASP B 1 74 ? -2.482 -28.547 -31.266 1 97.62 74 ASP B C 1
ATOM 3252 O O . ASP B 1 74 ? -1.798 -29.406 -31.828 1 97.62 74 ASP B O 1
ATOM 3256 N N . GLY B 1 75 ? -3.668 -28.844 -30.734 1 97.56 75 GLY B N 1
ATOM 3257 C CA . GLY B 1 75 ? -4.344 -30.094 -31 1 97.56 75 GLY B CA 1
ATOM 3258 C C . GLY B 1 75 ? -4.141 -31.125 -29.906 1 97.56 75 GLY B C 1
ATOM 3259 O O . GLY B 1 75 ? -4.73 -32.219 -29.953 1 97.56 75 GLY B O 1
ATOM 3260 N N . ALA B 1 76 ? -3.355 -30.828 -28.938 1 98 76 ALA B N 1
ATOM 3261 C CA . ALA B 1 76 ? -3.146 -31.719 -27.797 1 98 76 ALA B CA 1
ATOM 3262 C C . ALA B 1 76 ? -4.242 -31.547 -26.75 1 98 76 ALA B C 1
ATOM 3264 O O . ALA B 1 76 ? -5.27 -30.922 -27.016 1 98 76 ALA B O 1
ATOM 3265 N N . THR B 1 77 ? -4.07 -32.312 -25.688 1 98.38 77 THR B N 1
ATOM 3266 C CA . THR B 1 77 ? -4.934 -32.188 -24.516 1 98.38 77 THR B CA 1
ATOM 3267 C C . THR B 1 77 ? -4.102 -32.062 -23.234 1 98.38 77 THR B C 1
ATOM 3269 O O . THR B 1 77 ? -3.043 -32.688 -23.141 1 98.38 77 THR B O 1
ATOM 3272 N N . ILE B 1 78 ? -4.566 -31.297 -22.328 1 98.75 78 ILE B N 1
ATOM 3273 C CA . ILE B 1 78 ? -3.936 -31.234 -21.016 1 98.75 78 ILE B CA 1
ATOM 3274 C C . ILE B 1 78 ? -4.973 -31.5 -19.922 1 98.75 78 ILE B C 1
ATOM 3276 O O . ILE B 1 78 ? -6.18 -31.469 -20.188 1 98.75 78 ILE B O 1
ATOM 3280 N N . ARG B 1 79 ? -4.52 -31.75 -18.75 1 98.62 79 ARG B N 1
ATOM 3281 C CA . ARG B 1 79 ? -5.398 -32.031 -17.625 1 98.62 79 ARG B CA 1
ATOM 3282 C C . ARG B 1 79 ? -5.566 -30.812 -16.719 1 98.62 79 ARG B C 1
ATOM 3284 O O . ARG B 1 79 ? -4.633 -30.031 -16.562 1 98.62 79 ARG B O 1
ATOM 3291 N N . VAL B 1 80 ? -6.746 -30.703 -16.25 1 98.88 80 VAL B N 1
ATOM 3292 C CA . VAL B 1 80 ? -6.992 -29.75 -15.18 1 98.88 80 VAL B CA 1
ATOM 3293 C C . VAL B 1 80 ? -7.762 -30.438 -14.055 1 98.88 80 VAL B C 1
ATOM 3295 O O . VAL B 1 80 ? -8.5 -31.391 -14.289 1 98.88 80 VAL B O 1
ATOM 3298 N N . LYS B 1 81 ? -7.512 -30.031 -12.883 1 98.88 81 LYS B N 1
ATOM 3299 C CA . LYS B 1 81 ? -8.32 -30.406 -11.734 1 98.88 81 LYS B CA 1
ATOM 3300 C C . LYS B 1 81 ? -9.234 -29.266 -11.297 1 98.88 81 LYS B C 1
ATOM 3302 O O . LYS B 1 81 ? -8.781 -28.141 -11.133 1 98.88 81 LYS B O 1
ATOM 3307 N N . VAL B 1 82 ? -10.477 -29.562 -11.148 1 98.88 82 VAL B N 1
ATOM 3308 C CA . VAL B 1 82 ? -11.469 -28.547 -10.805 1 98.88 82 VAL B CA 1
ATOM 3309 C C . VAL B 1 82 ? -11.914 -28.734 -9.359 1 98.88 82 VAL B C 1
ATOM 3311 O O . VAL B 1 82 ? -12.156 -29.859 -8.914 1 98.88 82 VAL B O 1
ATOM 3314 N N . TYR B 1 83 ? -11.961 -27.703 -8.578 1 98.88 83 TYR B N 1
ATOM 3315 C CA . TYR B 1 83 ? -12.406 -27.656 -7.188 1 98.88 83 TYR B CA 1
ATOM 3316 C C . TYR B 1 83 ? -13.68 -26.844 -7.051 1 98.88 83 TYR B C 1
ATOM 3318 O O . TYR B 1 83 ? -13.703 -25.656 -7.383 1 98.88 83 TYR B O 1
ATOM 3326 N N . GLN B 1 84 ? -14.688 -27.438 -6.609 1 98.69 84 GLN B N 1
ATOM 3327 C CA . GLN B 1 84 ? -15.992 -26.797 -6.48 1 98.69 84 GLN B CA 1
ATOM 3328 C C . GLN B 1 84 ? -16.484 -26.844 -5.031 1 98.69 84 GLN B C 1
ATOM 3330 O O . GLN B 1 84 ? -16.359 -27.859 -4.355 1 98.69 84 GLN B O 1
ATOM 3335 N N . PRO B 1 85 ? -17 -25.734 -4.574 1 98.19 85 PRO B N 1
ATOM 3336 C CA . PRO B 1 85 ? -17.562 -25.781 -3.227 1 98.19 85 PRO B CA 1
ATOM 3337 C C . PRO B 1 85 ? -18.812 -26.672 -3.139 1 98.19 85 PRO B C 1
ATOM 3339 O O . PRO B 1 85 ? -19.734 -26.531 -3.938 1 98.19 85 PRO B O 1
ATOM 3342 N N . VAL B 1 86 ? -18.797 -27.5 -2.15 1 97.19 86 VAL B N 1
ATOM 3343 C CA . VAL B 1 86 ? -19.922 -28.422 -1.956 1 97.19 86 VAL B CA 1
ATOM 3344 C C . VAL B 1 86 ? -21.172 -27.625 -1.556 1 97.19 86 VAL B C 1
ATOM 3346 O O . VAL B 1 86 ? -22.281 -28 -1.909 1 97.19 86 VAL B O 1
ATOM 3349 N N . SER B 1 87 ? -20.984 -26.516 -0.859 1 93.31 87 SER B N 1
ATOM 3350 C CA . SER B 1 87 ? -22.078 -25.672 -0.402 1 93.31 87 SER B CA 1
ATOM 3351 C C . SER B 1 87 ? -22.812 -25.031 -1.577 1 93.31 87 SER B C 1
ATOM 3353 O O . SER B 1 87 ? -23.922 -24.5 -1.412 1 93.31 87 SER B O 1
ATOM 3355 N N . GLY B 1 88 ? -22.281 -25.109 -2.764 1 88.56 88 GLY B N 1
ATOM 3356 C CA . GLY B 1 88 ? -22.875 -24.5 -3.938 1 88.56 88 GLY B CA 1
ATOM 3357 C C . GLY B 1 88 ? -22.484 -23.047 -4.117 1 88.56 88 GLY B C 1
ATOM 3358 O O . GLY B 1 88 ? -21.703 -22.516 -3.328 1 88.56 88 GLY B O 1
ATOM 3359 N N . ALA B 1 89 ? -23.016 -22.531 -5.188 1 88.31 89 ALA B N 1
ATOM 3360 C CA . ALA B 1 89 ? -22.688 -21.156 -5.52 1 88.31 89 ALA B CA 1
ATOM 3361 C C . ALA B 1 89 ? -23.375 -20.188 -4.566 1 88.31 89 ALA B C 1
ATOM 3363 O O . ALA B 1 89 ? -24.547 -20.391 -4.203 1 88.31 89 ALA B O 1
ATOM 3364 N N . PRO B 1 90 ? -22.656 -19.188 -4.066 1 89.81 90 PRO B N 1
ATOM 3365 C CA . PRO B 1 90 ? -23.328 -18.141 -3.295 1 89.81 90 PRO B CA 1
ATOM 3366 C C . PRO B 1 90 ? -24.25 -17.281 -4.148 1 89.81 90 PRO B C 1
ATOM 3368 O O . PRO B 1 90 ? -24.359 -17.5 -5.359 1 89.81 90 PRO B O 1
ATOM 3371 N N . GLU B 1 91 ? -24.922 -16.359 -3.398 1 88.44 91 GLU B N 1
ATOM 3372 C CA . GLU B 1 91 ? -25.703 -15.359 -4.137 1 88.44 91 GLU B CA 1
ATOM 3373 C C . GLU B 1 91 ? -24.828 -14.594 -5.117 1 88.44 91 GLU B C 1
ATOM 3375 O O . GLU B 1 91 ? -23.75 -14.117 -4.754 1 88.44 91 GLU B O 1
ATOM 3380 N N . GLY B 1 92 ? -25.188 -14.578 -6.383 1 91.06 92 GLY B N 1
ATOM 3381 C CA . GLY B 1 92 ? -24.422 -13.898 -7.41 1 91.06 92 GLY B CA 1
ATOM 3382 C C . GLY B 1 92 ? -23.484 -14.82 -8.172 1 91.06 92 GLY B C 1
ATOM 3383 O O . GLY B 1 92 ? -22.938 -14.438 -9.203 1 91.06 92 GLY B O 1
ATOM 3384 N N . GLY B 1 93 ? -23.312 -16.062 -7.629 1 96.25 93 GLY B N 1
ATOM 3385 C CA . GLY B 1 93 ? -22.516 -17.062 -8.328 1 96.25 93 GLY B CA 1
ATOM 3386 C C . GLY B 1 93 ? -21.109 -17.203 -7.777 1 96.25 93 GLY B C 1
ATOM 3387 O O . GLY B 1 93 ? -20.688 -16.422 -6.914 1 96.25 93 GLY B O 1
ATOM 3388 N N . SER B 1 94 ? -20.391 -18.156 -8.195 1 98.19 94 SER B N 1
ATOM 3389 C CA . SER B 1 94 ? -19.031 -18.438 -7.75 1 98.19 94 SER B CA 1
ATOM 3390 C C . SER B 1 94 ? -18.016 -17.797 -8.688 1 98.19 94 SER B C 1
ATOM 3392 O O . SER B 1 94 ? -18.047 -18.031 -9.898 1 98.19 94 SER B O 1
ATOM 3394 N N . PRO B 1 95 ? -17.141 -17 -8.133 1 98.44 95 PRO B N 1
ATOM 3395 C CA . PRO B 1 95 ? -16.047 -16.547 -9 1 98.44 95 PRO B CA 1
ATOM 3396 C C . PRO B 1 95 ? -15.18 -17.703 -9.508 1 98.44 95 PRO B C 1
ATOM 3398 O O . PRO B 1 95 ? -15.281 -18.828 -8.992 1 98.44 95 PRO B O 1
ATOM 3401 N N . LEU B 1 96 ? -14.445 -17.484 -10.555 1 98.88 96 LEU B N 1
ATOM 3402 C CA . LEU B 1 96 ? -13.547 -18.469 -11.156 1 98.88 96 LEU B CA 1
ATOM 3403 C C . LEU B 1 96 ? -12.086 -18.094 -10.898 1 98.88 96 LEU B C 1
ATOM 3405 O O . LEU B 1 96 ? -11.664 -16.984 -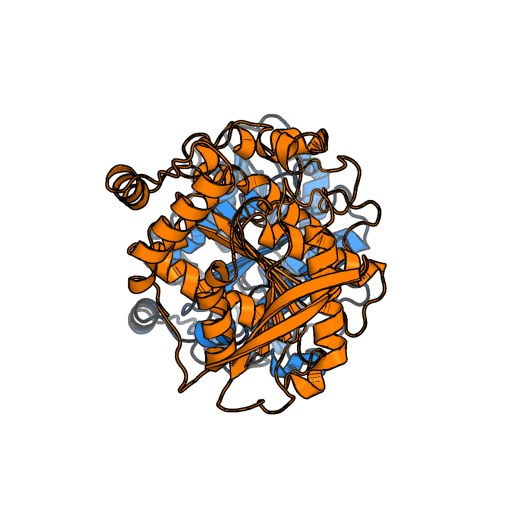11.188 1 98.88 96 LEU B O 1
ATOM 3409 N N . ILE B 1 97 ? -11.344 -19 -10.273 1 98.94 97 ILE B N 1
ATOM 3410 C CA . ILE B 1 97 ? -9.93 -18.797 -9.992 1 98.94 97 ILE B CA 1
ATOM 3411 C C . ILE B 1 97 ? -9.094 -19.844 -10.719 1 98.94 97 ILE B C 1
ATOM 3413 O O . ILE B 1 97 ? -9.25 -21.031 -10.484 1 98.94 97 ILE B O 1
ATOM 3417 N N . MET B 1 98 ? -8.234 -19.359 -11.633 1 98.94 98 MET B N 1
ATOM 3418 C CA . MET B 1 98 ? -7.258 -20.219 -12.297 1 98.94 98 MET B CA 1
ATOM 3419 C C . MET B 1 98 ? -5.938 -20.234 -11.539 1 98.94 98 MET B C 1
ATOM 3421 O O . MET B 1 98 ? -5.418 -19.172 -11.172 1 98.94 98 MET B O 1
ATOM 3425 N N . MET B 1 99 ? -5.422 -21.422 -11.312 1 98.94 99 MET B N 1
ATOM 3426 C CA . MET B 1 99 ? -4.141 -21.5 -10.617 1 98.94 99 MET B CA 1
ATOM 3427 C C . MET B 1 99 ? -3.096 -22.203 -11.477 1 98.94 99 MET B C 1
ATOM 3429 O O . MET B 1 99 ? -3.398 -23.188 -12.148 1 98.94 99 MET B O 1
ATOM 3433 N N . TYR B 1 100 ? -1.914 -21.625 -11.484 1 98.94 100 TYR B N 1
ATOM 3434 C CA . TYR B 1 100 ? -0.78 -22.141 -12.242 1 98.94 100 TYR B CA 1
ATOM 3435 C C . TYR B 1 100 ? 0.389 -22.469 -11.312 1 98.94 100 TYR B C 1
ATOM 3437 O O . TYR B 1 100 ? 0.824 -21.609 -10.539 1 98.94 100 TYR B O 1
ATOM 3445 N N . HIS B 1 101 ? 0.848 -23.656 -11.398 1 98.06 101 HIS B N 1
ATOM 3446 C CA . HIS B 1 101 ? 1.829 -24.109 -10.422 1 98.06 101 HIS B CA 1
ATOM 3447 C C . HIS B 1 101 ? 3.211 -23.547 -10.719 1 98.06 101 HIS B C 1
ATOM 3449 O O . HIS B 1 101 ? 3.48 -23.109 -11.844 1 98.06 101 HIS B O 1
ATOM 3455 N N . GLU B 1 102 ? 4.008 -23.562 -9.688 1 96.19 102 GLU B N 1
ATOM 3456 C CA . GLU B 1 102 ? 5.41 -23.156 -9.742 1 96.19 102 GLU B CA 1
ATOM 3457 C C . GLU B 1 102 ? 6.262 -24.219 -10.43 1 96.19 102 GLU B C 1
ATOM 3459 O O . GLU B 1 102 ? 5.73 -25.188 -10.984 1 96.19 102 GLU B O 1
ATOM 3464 N N . GLY B 1 103 ? 7.668 -23.938 -10.461 1 93.88 103 GLY B N 1
ATOM 3465 C CA . GLY B 1 103 ? 8.555 -24.984 -10.938 1 93.88 103 GLY B CA 1
ATOM 3466 C C . GLY B 1 103 ? 9.398 -24.562 -12.125 1 93.88 103 GLY B C 1
ATOM 3467 O O . GLY B 1 103 ? 9.945 -25.406 -12.836 1 93.88 103 GLY B O 1
ATOM 3468 N N . GLY B 1 104 ? 9.492 -23.312 -12.375 1 94.25 104 GLY B N 1
ATOM 3469 C CA . GLY B 1 104 ? 10.344 -22.812 -13.445 1 94.25 104 GLY B CA 1
ATOM 3470 C C . GLY B 1 104 ? 9.969 -23.359 -14.812 1 94.25 104 GLY B C 1
ATOM 3471 O O . GLY B 1 104 ? 10.844 -23.656 -15.625 1 94.25 104 GLY B O 1
ATOM 3472 N N . TRP B 1 105 ? 8.727 -23.719 -14.969 1 96.56 105 TRP B N 1
ATOM 3473 C CA . TRP B 1 105 ? 8.164 -24.234 -16.219 1 96.56 105 TRP B CA 1
ATOM 3474 C C . TRP B 1 105 ? 8.703 -25.609 -16.547 1 96.56 105 TRP B C 1
ATOM 3476 O O . TRP B 1 105 ? 8.422 -26.156 -17.609 1 96.56 105 TRP B O 1
ATOM 3486 N N . CYS B 1 106 ? 9.508 -26.234 -15.617 1 94.62 106 CYS B N 1
ATOM 3487 C CA . CYS B 1 106 ? 10.172 -27.5 -15.945 1 94.62 106 CYS B CA 1
ATOM 3488 C C . CYS B 1 106 ? 9.781 -28.594 -14.961 1 94.62 106 CYS B C 1
ATOM 3490 O O . CYS B 1 106 ? 9.992 -29.781 -15.234 1 94.62 106 CYS B O 1
ATOM 3492 N N . VAL B 1 107 ? 9.312 -28.172 -13.836 1 92.81 107 VAL B N 1
ATOM 3493 C CA . VAL B 1 107 ? 8.867 -29.141 -12.836 1 92.81 107 VAL B CA 1
ATOM 3494 C C . VAL B 1 107 ? 7.535 -28.688 -12.242 1 92.81 107 VAL B C 1
ATOM 3496 O O . VAL B 1 107 ? 7.148 -27.531 -12.383 1 92.81 107 VAL B O 1
ATOM 3499 N N . GLY B 1 108 ? 6.809 -29.625 -11.547 1 94.69 108 GLY B N 1
ATOM 3500 C CA . GLY B 1 108 ? 5.531 -29.328 -10.914 1 94.69 108 GLY B CA 1
ATOM 3501 C C . GLY B 1 108 ? 4.383 -30.141 -11.477 1 94.69 108 GLY B C 1
ATOM 3502 O O . GLY B 1 108 ? 4.508 -30.75 -12.539 1 94.69 108 GLY B O 1
ATOM 3503 N N . ASP B 1 109 ? 3.355 -30.125 -10.773 1 95.75 109 ASP B N 1
ATOM 3504 C CA . ASP B 1 109 ? 2.154 -30.859 -11.164 1 95.75 109 ASP B CA 1
ATOM 3505 C C . ASP B 1 109 ? 0.929 -30.344 -10.414 1 95.75 109 ASP B C 1
ATOM 3507 O O . ASP B 1 109 ? 0.97 -29.266 -9.805 1 95.75 109 ASP B O 1
ATOM 3511 N N . LEU B 1 110 ? -0.128 -31.031 -10.492 1 96.06 110 LEU B N 1
ATOM 3512 C CA . LEU B 1 110 ? -1.421 -30.578 -9.984 1 96.06 110 LEU B CA 1
ATOM 3513 C C . LEU B 1 110 ? -1.418 -30.531 -8.461 1 96.06 110 LEU B C 1
ATOM 3515 O O . LEU B 1 110 ? -2.289 -29.906 -7.859 1 96.06 110 LEU B O 1
ATOM 3519 N N . THR B 1 111 ? -0.483 -31.141 -7.832 1 95.69 111 THR B N 1
ATOM 3520 C CA . THR B 1 111 ? -0.482 -31.156 -6.375 1 95.69 111 THR B CA 1
ATOM 3521 C C . THR B 1 111 ? -0.005 -29.828 -5.812 1 95.69 111 THR B C 1
ATOM 3523 O O . THR B 1 111 ? -0.265 -29.516 -4.648 1 95.69 111 THR B O 1
ATOM 3526 N N . ASP B 1 112 ? 0.69 -29.047 -6.605 1 96.06 112 ASP B N 1
ATOM 3527 C CA . ASP B 1 112 ? 1.331 -27.828 -6.129 1 96.06 112 ASP B CA 1
ATOM 3528 C C . ASP B 1 112 ? 0.294 -26.812 -5.656 1 96.06 112 ASP B C 1
ATOM 3530 O O . ASP B 1 112 ? 0.518 -26.094 -4.68 1 96.06 112 ASP B O 1
ATOM 3534 N N . GLU B 1 113 ? -0.847 -26.766 -6.309 1 97.38 113 GLU B N 1
ATOM 3535 C CA . GLU B 1 113 ? -1.825 -25.734 -5.992 1 97.38 113 GLU B CA 1
ATOM 3536 C C . GLU B 1 113 ? -3.047 -26.328 -5.293 1 97.38 113 GLU B C 1
ATOM 3538 O O . GLU B 1 113 ? -4.059 -25.641 -5.113 1 97.38 113 GLU B O 1
ATOM 3543 N N . ASP B 1 114 ? -2.973 -27.594 -4.871 1 97.88 114 ASP B N 1
ATOM 3544 C CA . ASP B 1 114 ? -4.078 -28.266 -4.199 1 97.88 114 ASP B CA 1
ATOM 3545 C C . ASP B 1 114 ? -4.559 -27.453 -2.994 1 97.88 114 ASP B C 1
ATOM 3547 O O . ASP B 1 114 ? -5.754 -27.188 -2.854 1 97.88 114 ASP B O 1
ATOM 3551 N N . GLN B 1 115 ? -3.637 -27.141 -2.199 1 97.69 115 GLN B N 1
ATOM 3552 C CA . GLN B 1 115 ? -3.98 -26.438 -0.964 1 97.69 115 GLN B CA 1
ATOM 3553 C C . GLN B 1 115 ? -4.68 -25.109 -1.256 1 97.69 115 GLN B C 1
ATOM 3555 O O . GLN B 1 115 ? -5.699 -24.797 -0.642 1 97.69 115 GLN B O 1
ATOM 3560 N N . ASN B 1 116 ? -4.129 -24.328 -2.152 1 98.69 116 ASN B N 1
ATOM 3561 C CA . ASN B 1 116 ? -4.73 -23.047 -2.492 1 98.69 116 ASN B CA 1
ATOM 3562 C C . ASN B 1 116 ? -6.133 -23.219 -3.066 1 98.69 116 ASN B C 1
ATOM 3564 O O . ASN B 1 116 ? -7.066 -22.531 -2.654 1 98.69 116 ASN B O 1
ATOM 3568 N N . CYS B 1 117 ? -6.266 -24.125 -4.008 1 98.88 117 CYS B N 1
ATOM 3569 C CA . CYS B 1 117 ? -7.559 -24.344 -4.652 1 98.88 117 CYS B CA 1
ATOM 3570 C C . CYS B 1 117 ? -8.602 -24.797 -3.646 1 98.88 117 CYS B C 1
ATOM 3572 O O . CYS B 1 117 ? -9.742 -24.312 -3.662 1 98.88 117 CYS B O 1
ATOM 3574 N N . ARG B 1 118 ? -8.219 -25.75 -2.768 1 98.81 118 ARG B N 1
ATOM 3575 C CA . ARG B 1 118 ? -9.125 -26.203 -1.72 1 98.81 118 ARG B CA 1
ATOM 3576 C C . ARG B 1 118 ? -9.516 -25.047 -0.799 1 98.81 118 ARG B C 1
ATOM 3578 O O . ARG B 1 118 ? -10.688 -24.875 -0.455 1 98.81 118 ARG B O 1
ATOM 3585 N N . MET B 1 119 ? -8.547 -24.234 -0.425 1 98.81 119 MET B N 1
ATOM 3586 C CA . MET B 1 119 ? -8.758 -23.109 0.478 1 98.81 119 MET B CA 1
ATOM 3587 C C . MET B 1 119 ? -9.695 -22.078 -0.142 1 98.81 119 MET B C 1
ATOM 3589 O O . MET B 1 119 ? -10.664 -21.656 0.496 1 98.81 119 MET B O 1
ATOM 3593 N N . PHE B 1 120 ? -9.477 -21.734 -1.402 1 98.75 120 PHE B N 1
ATOM 3594 C CA . PHE B 1 120 ? -10.305 -20.734 -2.066 1 98.75 120 PHE B CA 1
ATOM 3595 C C . PHE B 1 120 ? -11.719 -21.25 -2.285 1 98.75 120 PHE B C 1
ATOM 3597 O O . PHE B 1 120 ? -12.688 -20.5 -2.131 1 98.75 120 PHE B O 1
ATOM 3604 N N . ALA B 1 121 ? -11.828 -22.5 -2.689 1 98.75 121 ALA B N 1
ATOM 3605 C CA . ALA B 1 121 ? -13.156 -23.094 -2.877 1 98.75 121 ALA B CA 1
ATOM 3606 C C . ALA B 1 121 ? -13.938 -23.109 -1.564 1 98.75 121 ALA B C 1
ATOM 3608 O O . ALA B 1 121 ? -15.109 -22.75 -1.527 1 98.75 121 ALA B O 1
ATOM 3609 N N . ARG B 1 122 ? -13.258 -23.5 -0.5 1 98.38 122 ARG B N 1
ATOM 3610 C CA . ARG B 1 122 ? -13.906 -23.625 0.801 1 98.38 122 ARG B CA 1
ATOM 3611 C C . ARG B 1 122 ? -14.258 -22.266 1.372 1 98.38 122 ARG B C 1
ATOM 3613 O O . ARG B 1 122 ? -15.398 -22.031 1.783 1 98.38 122 ARG B O 1
ATOM 3620 N N . ASP B 1 123 ? -13.328 -21.359 1.364 1 98 123 ASP B N 1
ATOM 3621 C CA . ASP B 1 123 ? -13.445 -20.156 2.184 1 98 123 ASP B CA 1
ATOM 3622 C C . ASP B 1 123 ? -14.023 -19 1.374 1 98 123 ASP B C 1
ATOM 3624 O O . ASP B 1 123 ? -14.57 -18.047 1.941 1 98 123 ASP B O 1
ATOM 3628 N N . LEU B 1 124 ? -13.938 -19.062 -0.011 1 97.56 124 LEU B N 1
ATOM 3629 C CA . LEU B 1 124 ? -14.398 -17.953 -0.84 1 97.56 124 LEU B CA 1
ATOM 3630 C C . LEU B 1 124 ? -15.531 -18.391 -1.759 1 97.56 124 LEU B C 1
ATOM 3632 O O . LEU B 1 124 ? -16 -17.609 -2.584 1 97.56 124 LEU B O 1
ATOM 3636 N N . SER B 1 125 ? -15.875 -19.625 -1.665 1 97.94 125 SER B N 1
ATOM 3637 C CA . SER B 1 125 ? -16.906 -20.203 -2.512 1 97.94 125 SER B CA 1
ATOM 3638 C C . SER B 1 125 ? -16.578 -20.031 -3.99 1 97.94 125 SER B C 1
ATOM 3640 O O . SER B 1 125 ? -17.469 -19.734 -4.793 1 97.94 125 SER B O 1
ATOM 3642 N N . ALA B 1 126 ? -15.359 -20.172 -4.305 1 98.56 126 ALA B N 1
ATOM 3643 C CA . ALA B 1 126 ? -14.898 -20.047 -5.688 1 98.56 126 ALA B CA 1
ATOM 3644 C C . ALA B 1 126 ? -14.82 -21.422 -6.359 1 98.56 126 ALA B C 1
ATOM 3646 O O . ALA B 1 126 ? -14.688 -22.438 -5.688 1 98.56 126 ALA B O 1
ATOM 3647 N N . VAL B 1 127 ? -14.961 -21.406 -7.633 1 98.88 127 VAL B N 1
ATOM 3648 C CA . VAL B 1 127 ? -14.547 -22.547 -8.445 1 98.88 127 VAL B CA 1
ATOM 3649 C C . VAL B 1 127 ? -13.102 -22.359 -8.914 1 98.88 127 VAL B C 1
ATOM 3651 O O . VAL B 1 127 ? -12.773 -21.312 -9.492 1 98.88 127 VAL B O 1
ATOM 3654 N N . CYS B 1 128 ? -12.312 -23.328 -8.555 1 98.94 128 CYS B N 1
ATOM 3655 C CA . CYS B 1 128 ? -10.906 -23.203 -8.914 1 98.94 128 CYS B CA 1
ATOM 3656 C C . CYS B 1 128 ? -10.516 -24.234 -9.969 1 98.94 128 CYS B C 1
ATOM 3658 O O . CYS B 1 128 ? -11 -25.359 -9.945 1 98.94 128 CYS B O 1
ATOM 3660 N N . VAL B 1 129 ? -9.719 -23.828 -10.898 1 98.94 129 VAL B N 1
ATOM 3661 C CA . VAL B 1 129 ? -9.148 -24.719 -11.914 1 98.94 129 VAL B CA 1
ATOM 3662 C C . VAL B 1 129 ? -7.629 -24.719 -11.797 1 98.94 129 VAL B C 1
ATOM 3664 O O . VAL B 1 129 ? -6.98 -23.688 -11.969 1 98.94 129 VAL B O 1
ATOM 3667 N N . ASN B 1 130 ? -7.133 -25.812 -11.422 1 98.81 130 ASN B N 1
ATOM 3668 C CA . ASN B 1 130 ? -5.711 -26.125 -11.312 1 98.81 130 ASN B CA 1
ATOM 3669 C C . ASN B 1 130 ? -5.164 -26.75 -12.594 1 98.81 130 ASN B C 1
ATOM 3671 O O . ASN B 1 130 ? -5.578 -27.844 -12.984 1 98.81 130 ASN B O 1
ATOM 3675 N N . VAL B 1 131 ? -4.184 -26.078 -13.211 1 98.94 131 VAL B N 1
ATOM 3676 C CA . VAL B 1 131 ? -3.826 -26.422 -14.586 1 98.94 131 VAL B CA 1
ATOM 3677 C C . VAL B 1 131 ? -2.514 -27.203 -14.602 1 98.94 131 VAL B C 1
ATOM 3679 O O . VAL B 1 131 ? -1.523 -26.781 -14 1 98.94 131 VAL B O 1
ATOM 3682 N N . GLU B 1 132 ? -2.5 -28.312 -15.242 1 98.62 132 GLU B N 1
ATOM 3683 C CA . GLU B 1 132 ? -1.288 -29.094 -15.484 1 98.62 132 GLU B CA 1
ATOM 3684 C C . GLU B 1 132 ? -0.702 -28.797 -16.859 1 98.62 132 GLU B C 1
ATOM 3686 O O . GLU B 1 132 ? -0.688 -29.656 -17.75 1 98.62 132 GLU B O 1
ATOM 3691 N N . TYR B 1 133 ? -0.161 -27.609 -16.953 1 98.81 133 TYR B N 1
ATOM 3692 C CA . TYR B 1 133 ? 0.382 -27.203 -18.25 1 98.81 133 TYR B CA 1
ATOM 3693 C C . TYR B 1 133 ? 1.625 -28.016 -18.594 1 98.81 133 TYR B C 1
ATOM 3695 O O . TYR B 1 133 ? 2.268 -28.578 -17.719 1 98.81 133 TYR B O 1
ATOM 3703 N N . ARG B 1 134 ? 1.96 -28.141 -19.875 1 98.56 134 ARG B N 1
ATOM 3704 C CA . ARG B 1 134 ? 3.086 -28.953 -20.344 1 98.56 134 ARG B CA 1
ATOM 3705 C C . ARG B 1 134 ? 4.414 -28.281 -20 1 98.56 134 ARG B C 1
ATOM 3707 O O . ARG B 1 134 ? 4.504 -27.047 -19.953 1 98.56 134 ARG B O 1
ATOM 3714 N N . LEU B 1 135 ? 5.43 -29.062 -19.797 1 97.94 135 LEU B N 1
ATOM 3715 C CA . LEU B 1 135 ? 6.68 -28.578 -19.219 1 97.94 135 LEU B CA 1
ATOM 3716 C C . LEU B 1 135 ? 7.828 -28.719 -20.203 1 97.94 135 LEU B C 1
ATOM 3718 O O . LEU B 1 135 ? 7.789 -29.578 -21.094 1 97.94 135 LEU B O 1
ATOM 3722 N N . ALA B 1 136 ? 8.734 -27.844 -20.078 1 97.12 136 ALA B N 1
ATOM 3723 C CA . ALA B 1 136 ? 10.031 -28 -20.75 1 97.12 136 ALA B CA 1
ATOM 3724 C C . ALA B 1 136 ? 10.898 -29.031 -20.016 1 97.12 136 ALA B C 1
ATOM 3726 O O . ALA B 1 136 ? 10.719 -29.266 -18.828 1 97.12 136 ALA B O 1
ATOM 3727 N N . PRO B 1 137 ? 11.789 -29.734 -20.719 1 95.88 137 PRO B N 1
ATOM 3728 C CA . PRO B 1 137 ? 12.242 -29.453 -22.078 1 95.88 137 PRO B CA 1
ATOM 3729 C C . PRO B 1 137 ? 11.375 -30.109 -23.141 1 95.88 137 PRO B C 1
ATOM 3731 O O . PRO B 1 137 ? 11.523 -29.828 -24.328 1 95.88 137 PRO B O 1
ATOM 3734 N N . GLU B 1 138 ? 10.453 -31.031 -22.75 1 97.25 138 GLU B N 1
ATOM 3735 C CA . GLU B 1 138 ? 9.617 -31.703 -23.734 1 97.25 138 GLU B CA 1
ATOM 3736 C C . GLU B 1 138 ? 8.789 -30.703 -24.547 1 97.25 138 GLU B C 1
ATOM 3738 O O . GLU B 1 138 ? 8.57 -30.891 -25.734 1 97.25 138 GLU B O 1
ATOM 3743 N N . HIS B 1 139 ? 8.297 -29.703 -23.922 1 97.88 139 HIS B N 1
ATOM 3744 C CA . HIS B 1 139 ? 7.523 -28.625 -24.5 1 97.88 139 HIS B CA 1
ATOM 3745 C C . HIS B 1 139 ? 8.094 -27.266 -24.109 1 97.88 139 HIS B C 1
ATOM 3747 O O . HIS B 1 139 ? 7.762 -26.719 -23.062 1 97.88 139 HIS B O 1
ATOM 3753 N N . ARG B 1 140 ? 8.773 -26.703 -24.953 1 97.88 140 ARG B N 1
ATOM 3754 C CA . ARG B 1 140 ? 9.5 -25.453 -24.672 1 97.88 140 ARG B CA 1
ATOM 3755 C C . ARG B 1 140 ? 8.586 -24.25 -24.828 1 97.88 140 ARG B C 1
ATOM 3757 O O . ARG B 1 140 ? 7.445 -24.375 -25.266 1 97.88 140 ARG B O 1
ATOM 3764 N N . PHE B 1 141 ? 9.078 -23.078 -24.453 1 97.62 141 PHE B N 1
ATOM 3765 C CA . PHE B 1 141 ? 8.391 -21.812 -24.594 1 97.62 141 PHE B CA 1
ATOM 3766 C C . PHE B 1 141 ? 7.883 -21.609 -26.016 1 97.62 141 PHE B C 1
ATOM 3768 O O . PHE B 1 141 ? 8.586 -21.922 -26.984 1 97.62 141 PHE B O 1
ATOM 3775 N N . PRO B 1 142 ? 6.688 -21.188 -26 1 98.19 142 PRO B N 1
ATOM 3776 C CA . PRO B 1 142 ? 5.734 -20.719 -25 1 98.19 142 PRO B CA 1
ATOM 3777 C C . PRO B 1 142 ? 4.594 -21.703 -24.75 1 98.19 142 PRO B C 1
ATOM 3779 O O . PRO B 1 142 ? 3.492 -21.297 -24.375 1 98.19 142 PRO B O 1
ATOM 3782 N N . VAL B 1 143 ? 4.809 -22.938 -24.953 1 98.62 143 VAL B N 1
ATOM 3783 C CA . VAL B 1 143 ? 3.76 -23.953 -24.984 1 98.62 143 VAL B CA 1
ATOM 3784 C C . VAL B 1 143 ? 3 -23.953 -23.656 1 98.62 143 VAL B C 1
ATOM 3786 O O . VAL B 1 143 ? 1.768 -23.953 -23.641 1 98.62 143 VAL B O 1
ATOM 3789 N N . GLY B 1 144 ? 3.744 -23.984 -22.562 1 98.5 144 GLY B N 1
ATOM 3790 C CA . GLY B 1 144 ? 3.104 -23.984 -21.266 1 98.5 144 GLY B CA 1
ATOM 3791 C C . GLY B 1 144 ? 2.191 -22.797 -21.047 1 98.5 144 GLY B C 1
ATOM 3792 O O . GLY B 1 144 ? 1.109 -22.938 -20.469 1 98.5 144 GLY B O 1
ATOM 3793 N N . ILE B 1 145 ? 2.613 -21.609 -21.516 1 98.69 145 ILE B N 1
ATOM 3794 C CA . ILE B 1 145 ? 1.814 -20.406 -21.375 1 98.69 145 ILE B CA 1
ATOM 3795 C C . ILE B 1 145 ? 0.556 -20.516 -22.234 1 98.69 145 ILE B C 1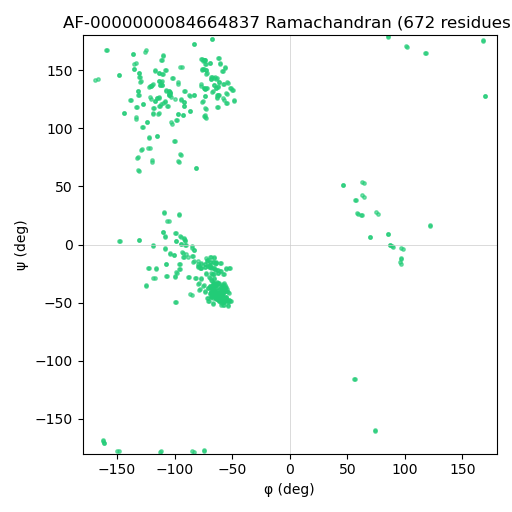
ATOM 3797 O O . ILE B 1 145 ? -0.542 -20.172 -21.781 1 98.69 145 ILE B O 1
ATOM 3801 N N . ASN B 1 146 ? 0.725 -20.984 -23.453 1 98.75 146 ASN B N 1
ATOM 3802 C CA . ASN B 1 146 ? -0.418 -21.219 -24.328 1 98.75 146 ASN B CA 1
ATOM 3803 C C . ASN B 1 146 ? -1.41 -22.203 -23.719 1 98.75 146 ASN B C 1
ATOM 3805 O O . ASN B 1 146 ? -2.623 -22.016 -23.828 1 98.75 146 ASN B O 1
ATOM 3809 N N . ASP B 1 147 ? -0.857 -23.281 -23.109 1 98.88 147 ASP B N 1
ATOM 3810 C CA . ASP B 1 147 ? -1.709 -24.234 -22.406 1 98.88 147 ASP B CA 1
ATOM 3811 C C . ASP B 1 147 ? -2.562 -23.547 -21.344 1 98.88 147 ASP B C 1
ATOM 3813 O O . ASP B 1 147 ? -3.76 -23.812 -21.234 1 98.88 147 ASP B O 1
ATOM 3817 N N . CYS B 1 148 ? -1.937 -22.703 -20.609 1 98.94 148 CYS B N 1
ATOM 3818 C CA . CYS B 1 148 ? -2.623 -21.984 -19.531 1 98.94 148 CYS B CA 1
ATOM 3819 C C . CYS B 1 148 ? -3.701 -21.062 -20.078 1 98.94 148 CYS B C 1
ATOM 3821 O O . CYS B 1 148 ? -4.785 -20.969 -19.516 1 98.94 148 CYS B O 1
ATOM 3823 N N . TRP B 1 149 ? -3.439 -20.359 -21.156 1 98.88 149 TRP B N 1
ATOM 3824 C CA . TRP B 1 149 ? -4.449 -19.531 -21.812 1 98.88 149 TRP B CA 1
ATOM 3825 C C . TRP B 1 149 ? -5.617 -20.391 -22.297 1 98.88 149 TRP B C 1
ATOM 3827 O O . TRP B 1 149 ? -6.781 -20.047 -22.078 1 98.88 149 TRP B O 1
ATOM 3837 N N . ASP B 1 150 ? -5.293 -21.516 -22.953 1 98.88 150 ASP B N 1
ATOM 3838 C CA . ASP B 1 150 ? -6.328 -22.406 -23.453 1 98.88 150 ASP B CA 1
ATOM 3839 C C . ASP B 1 150 ? -7.211 -22.938 -22.328 1 98.88 150 ASP B C 1
ATOM 3841 O O . ASP B 1 150 ? -8.43 -23.016 -22.469 1 98.88 150 ASP B O 1
ATOM 3845 N N . ALA B 1 151 ? -6.574 -23.281 -21.234 1 98.94 151 ALA B N 1
ATOM 3846 C CA . ALA B 1 151 ? -7.332 -23.75 -20.062 1 98.94 151 ALA B CA 1
ATOM 3847 C C . ALA B 1 151 ? -8.258 -22.641 -19.547 1 98.94 151 ALA B C 1
ATOM 3849 O O . ALA B 1 151 ? -9.383 -22.922 -19.141 1 98.94 151 ALA B O 1
ATOM 3850 N N . LEU B 1 152 ? -7.766 -21.438 -19.516 1 98.94 152 LEU B N 1
ATOM 3851 C CA . LEU B 1 152 ? -8.57 -20.281 -19.078 1 98.94 152 LEU B CA 1
ATOM 3852 C C . LEU B 1 152 ? -9.789 -20.125 -19.984 1 98.94 152 LEU B C 1
ATOM 3854 O O . LEU B 1 152 ? -10.914 -20.047 -19.5 1 98.94 152 LEU B O 1
ATOM 3858 N N . VAL B 1 153 ? -9.578 -20.094 -21.266 1 98.88 153 VAL B N 1
ATOM 3859 C CA . VAL B 1 153 ? -10.656 -19.906 -22.234 1 98.88 153 VAL B CA 1
ATOM 3860 C C . VAL B 1 153 ? -11.648 -21.062 -22.125 1 98.88 153 VAL B C 1
ATOM 3862 O O . VAL B 1 153 ? -12.859 -20.844 -22.125 1 98.88 153 VAL B O 1
ATOM 3865 N N . TRP B 1 154 ? -11.133 -22.266 -22.016 1 98.88 154 TRP B N 1
ATOM 3866 C CA . TRP B 1 154 ? -11.977 -23.453 -21.844 1 98.88 154 TRP B CA 1
ATOM 3867 C C . TRP B 1 154 ? -12.852 -23.312 -20.609 1 98.88 154 TRP B C 1
ATOM 3869 O O . TRP B 1 154 ? -14.047 -23.609 -20.641 1 98.88 154 TRP B O 1
ATOM 3879 N N . SER B 1 155 ? -12.258 -22.891 -19.531 1 98.94 155 SER B N 1
ATOM 3880 C CA . SER B 1 155 ? -12.977 -22.766 -18.266 1 98.94 155 SER B CA 1
ATOM 3881 C C . SER B 1 155 ? -14.094 -21.734 -18.375 1 98.94 155 SER B C 1
ATOM 3883 O O . SER B 1 155 ? -15.18 -21.922 -17.812 1 98.94 155 SER B O 1
ATOM 3885 N N . ILE B 1 156 ? -13.812 -20.594 -19 1 98.81 156 ILE B N 1
ATOM 3886 C CA . ILE B 1 156 ? -14.82 -19.562 -19.203 1 98.81 156 ILE B CA 1
ATOM 3887 C C . ILE B 1 156 ? -15.961 -20.109 -20.047 1 98.81 156 ILE B C 1
ATOM 3889 O O . ILE B 1 156 ? -17.141 -19.969 -19.703 1 98.81 156 ILE B O 1
ATOM 3893 N N . LYS B 1 157 ? -15.648 -20.797 -21.141 1 98.5 157 LYS B N 1
ATOM 3894 C CA . LYS B 1 157 ? -16.641 -21.344 -22.062 1 98.5 157 LYS B CA 1
ATOM 3895 C C . LYS B 1 157 ? -17.516 -22.391 -21.375 1 98.5 157 LYS B C 1
ATOM 3897 O O . LYS B 1 157 ? -18.703 -22.516 -21.672 1 98.5 157 LYS B O 1
ATOM 3902 N N . ASN B 1 158 ? -16.922 -23.094 -20.484 1 98.62 158 ASN B N 1
ATOM 3903 C CA . ASN B 1 158 ? -17.625 -24.188 -19.812 1 98.62 158 ASN B CA 1
ATOM 3904 C C . ASN B 1 158 ? -18.016 -23.812 -18.391 1 98.62 158 ASN B C 1
ATOM 3906 O O . ASN B 1 158 ? -18.156 -24.672 -17.531 1 98.62 158 ASN B O 1
ATOM 3910 N N . SER B 1 159 ? -18.078 -22.562 -18.094 1 98.25 159 SER B N 1
ATOM 3911 C CA . SER B 1 159 ? -18.297 -22.078 -16.734 1 98.25 159 SER B CA 1
ATOM 3912 C C . SER B 1 159 ? -19.594 -22.625 -16.156 1 98.25 159 SER B C 1
ATOM 3914 O O . SER B 1 159 ? -19.688 -22.906 -14.961 1 98.25 159 SER B O 1
ATOM 3916 N N . ASP B 1 160 ? -20.641 -22.797 -16.984 1 96.81 160 ASP B N 1
ATOM 3917 C CA . ASP B 1 160 ? -21.922 -23.344 -16.516 1 96.81 160 ASP B CA 1
ATOM 3918 C C . ASP B 1 160 ? -21.734 -24.766 -15.977 1 96.81 160 ASP B C 1
ATOM 3920 O O . ASP B 1 160 ? -22.203 -25.078 -14.883 1 96.81 160 ASP B O 1
ATOM 3924 N N . MET B 1 161 ? -21.078 -25.5 -16.734 1 96.62 161 MET B N 1
ATOM 3925 C CA . MET B 1 161 ? -20.812 -26.875 -16.328 1 96.62 161 MET B CA 1
ATOM 3926 C C . MET B 1 161 ? -19.969 -26.922 -15.062 1 96.62 161 MET B C 1
ATOM 3928 O O . MET B 1 161 ? -20.172 -27.781 -14.203 1 96.62 161 MET B O 1
ATOM 3932 N N . LEU B 1 162 ? -19.109 -25.984 -14.898 1 98 162 LEU B N 1
ATOM 3933 C CA . LEU B 1 162 ? -18.188 -25.938 -13.766 1 98 162 LEU B CA 1
ATOM 3934 C C . LEU B 1 162 ? -18.859 -25.312 -12.547 1 98 162 LEU B C 1
ATOM 3936 O O . LEU B 1 162 ? -18.328 -25.391 -11.43 1 98 162 LEU B O 1
ATOM 3940 N N . GLY B 1 163 ? -19.984 -24.656 -12.758 1 97.44 163 GLY B N 1
ATOM 3941 C CA . GLY B 1 163 ? -20.625 -23.953 -11.672 1 97.44 163 GLY B CA 1
ATOM 3942 C C . GLY B 1 163 ? -19.953 -22.641 -11.32 1 97.44 163 GLY B C 1
ATOM 3943 O O . GLY B 1 163 ? -19.969 -22.219 -10.164 1 97.44 163 GLY B O 1
ATOM 3944 N N . ALA B 1 164 ? -19.312 -22.062 -12.25 1 98.31 164 ALA B N 1
ATOM 3945 C CA . ALA B 1 164 ? -18.578 -20.812 -12.031 1 98.31 164 ALA B CA 1
ATOM 3946 C C . ALA B 1 164 ? -19.297 -19.641 -12.695 1 98.31 164 ALA B C 1
ATOM 3948 O O . ALA B 1 164 ? -20.016 -19.812 -13.688 1 98.31 164 ALA B O 1
ATOM 3949 N N . THR B 1 165 ? -19.141 -18.516 -12.117 1 98.31 165 THR B N 1
ATOM 3950 C CA . THR B 1 165 ? -19.625 -17.25 -12.672 1 98.31 165 THR B CA 1
ATOM 3951 C C . THR B 1 165 ? -18.469 -16.266 -12.859 1 98.31 165 THR B C 1
ATOM 3953 O O . THR B 1 165 ? -18.281 -15.367 -12.031 1 98.31 165 THR B O 1
ATOM 3956 N N . PRO B 1 166 ? -17.766 -16.406 -13.992 1 98.06 166 PRO B N 1
ATOM 3957 C CA . PRO B 1 166 ? -16.547 -15.602 -14.203 1 98.06 166 PRO B CA 1
ATOM 3958 C C . PRO B 1 166 ? -16.828 -14.102 -14.125 1 98.06 166 PRO B C 1
ATOM 3960 O O . PRO B 1 166 ? -15.93 -13.328 -13.766 1 98.06 166 PRO B O 1
ATOM 3963 N N . SER B 1 167 ? -18.047 -13.664 -14.391 1 96.19 167 SER B N 1
ATOM 3964 C CA . SER B 1 167 ? -18.359 -12.234 -14.359 1 96.19 167 SER B CA 1
ATOM 3965 C C . SER B 1 167 ? -18.344 -11.703 -12.93 1 96.19 167 SER B C 1
ATOM 3967 O O . SER B 1 167 ? -18.281 -10.492 -12.719 1 96.19 167 SER B O 1
ATOM 3969 N N . ARG B 1 168 ? -18.422 -12.562 -11.961 1 95.81 168 ARG B N 1
ATOM 3970 C CA . ARG B 1 168 ? -18.328 -12.188 -10.555 1 95.81 168 ARG B CA 1
ATOM 3971 C C . ARG B 1 168 ? -16.891 -11.922 -10.141 1 95.81 168 ARG B C 1
ATOM 3973 O O . ARG B 1 168 ? -16.641 -11.188 -9.18 1 95.81 168 ARG B O 1
ATOM 3980 N N . GLY B 1 169 ? -16.062 -12.562 -10.789 1 97.75 169 GLY B N 1
ATOM 3981 C CA . GLY B 1 169 ? -14.625 -12.461 -10.562 1 97.75 169 GLY B CA 1
ATOM 3982 C C . GLY B 1 169 ? -13.828 -13.523 -11.305 1 97.75 169 GLY B C 1
ATOM 3983 O O . GLY B 1 169 ? -14.188 -14.703 -11.281 1 97.75 169 GLY B O 1
ATOM 3984 N N . LEU B 1 170 ? -12.883 -13.078 -12.016 1 98.81 170 LEU B N 1
ATOM 3985 C CA . LEU B 1 170 ? -11.977 -13.969 -12.727 1 98.81 170 LEU B CA 1
ATOM 3986 C C . LEU B 1 170 ? -10.523 -13.688 -12.336 1 98.81 170 LEU B C 1
ATOM 3988 O O . LEU B 1 170 ? -9.961 -12.664 -12.727 1 98.81 170 LEU B O 1
ATOM 3992 N N . ILE B 1 171 ? -10.016 -14.602 -11.547 1 98.94 171 ILE B N 1
ATOM 3993 C CA . ILE B 1 171 ? -8.672 -14.414 -11.008 1 98.94 171 ILE B CA 1
ATOM 3994 C C . ILE B 1 171 ? -7.723 -15.445 -11.602 1 98.94 171 ILE B C 1
ATOM 3996 O O . ILE B 1 171 ? -8.094 -16.609 -11.766 1 98.94 171 ILE B O 1
ATOM 4000 N N . VAL B 1 172 ? -6.531 -15.008 -11.961 1 99 172 VAL B N 1
ATOM 4001 C CA . VAL B 1 172 ? -5.426 -15.898 -12.297 1 99 172 VAL B CA 1
ATOM 4002 C C . VAL B 1 172 ? -4.32 -15.766 -11.258 1 99 172 VAL B C 1
ATOM 4004 O O . VAL B 1 172 ? -4.059 -14.664 -10.758 1 99 172 VAL B O 1
ATOM 4007 N N . GLY B 1 173 ? -3.711 -16.891 -10.898 1 98.88 173 GLY B N 1
ATOM 4008 C CA . GLY B 1 173 ? -2.701 -16.781 -9.859 1 98.88 173 GLY B CA 1
ATOM 4009 C C . GLY B 1 173 ? -1.728 -17.938 -9.852 1 98.88 173 GLY B C 1
ATOM 4010 O O . GLY B 1 173 ? -1.953 -18.953 -10.523 1 98.88 173 GLY B O 1
ATOM 4011 N N . GLY B 1 174 ? -0.673 -17.781 -9.133 1 98.75 174 GLY B N 1
ATOM 4012 C CA . GLY B 1 174 ? 0.35 -18.797 -8.938 1 98.75 174 GLY B CA 1
ATOM 4013 C C . GLY B 1 174 ? 1.614 -18.25 -8.297 1 98.75 174 GLY B C 1
ATOM 4014 O O . GLY B 1 174 ? 1.699 -17.062 -7.988 1 98.75 174 GLY B O 1
ATOM 4015 N N . SER B 1 175 ? 2.541 -19.156 -8.023 1 98.5 175 SER B N 1
ATOM 4016 C CA . SER B 1 175 ? 3.822 -18.781 -7.43 1 98.5 175 SER B CA 1
ATOM 4017 C C . SER B 1 175 ? 4.965 -18.969 -8.422 1 98.5 175 SER B C 1
ATOM 4019 O O . SER B 1 175 ? 4.938 -19.875 -9.25 1 98.5 175 SER B O 1
ATOM 4021 N N . SER B 1 176 ? 5.949 -18.109 -8.305 1 97.5 176 SER B N 1
ATOM 4022 C CA . SER B 1 176 ? 7.16 -18.234 -9.109 1 97.5 176 SER B CA 1
ATOM 4023 C C . SER B 1 176 ? 6.828 -18.25 -10.602 1 97.5 176 SER B C 1
ATOM 4025 O O . SER B 1 176 ? 6.195 -17.328 -11.109 1 97.5 176 SER B O 1
ATOM 4027 N N . ALA B 1 177 ? 7.121 -19.422 -11.336 1 97.44 177 ALA B N 1
ATOM 4028 C CA . ALA B 1 177 ? 6.773 -19.531 -12.75 1 97.44 177 ALA B CA 1
ATOM 4029 C C . ALA B 1 177 ? 5.27 -19.375 -12.953 1 97.44 177 ALA B C 1
ATOM 4031 O O . ALA B 1 177 ? 4.832 -18.734 -13.914 1 97.44 177 ALA B O 1
ATOM 4032 N N . GLY B 1 178 ? 4.496 -19.891 -12.031 1 98.62 178 GLY B N 1
ATOM 4033 C CA . GLY B 1 178 ? 3.049 -19.734 -12.094 1 98.62 178 GLY B CA 1
ATOM 4034 C C . GLY B 1 178 ? 2.594 -18.297 -11.938 1 98.62 178 GLY B C 1
ATOM 4035 O O . GLY B 1 178 ? 1.631 -17.875 -12.586 1 98.62 178 GLY B O 1
ATOM 4036 N N . GLY B 1 179 ? 3.242 -17.578 -11.016 1 98.81 179 GLY B N 1
ATOM 4037 C CA . GLY B 1 179 ? 2.977 -16.156 -10.914 1 98.81 179 GLY B CA 1
ATOM 4038 C C . GLY B 1 179 ? 3.314 -15.383 -12.18 1 98.81 179 GLY B C 1
ATOM 4039 O O . GLY B 1 179 ? 2.594 -14.461 -12.562 1 98.81 179 GLY B O 1
ATOM 4040 N N . GLY B 1 180 ? 4.426 -15.773 -12.805 1 98.44 180 GLY B N 1
ATOM 4041 C CA . GLY B 1 180 ? 4.766 -15.203 -14.094 1 98.44 180 GLY B CA 1
ATOM 4042 C C . GLY B 1 180 ? 3.709 -15.445 -15.156 1 98.44 180 GLY B C 1
ATOM 4043 O O . GLY B 1 180 ? 3.352 -14.539 -15.906 1 98.44 180 GLY B O 1
ATOM 4044 N N . ILE B 1 181 ? 3.209 -16.656 -15.203 1 98.81 181 ILE B N 1
ATOM 4045 C CA . ILE B 1 181 ? 2.146 -17 -16.141 1 98.81 181 ILE B CA 1
ATOM 4046 C C . ILE B 1 181 ? 0.92 -16.125 -15.875 1 98.81 181 ILE B C 1
ATOM 4048 O O . ILE B 1 181 ? 0.319 -15.594 -16.812 1 98.81 181 ILE B O 1
ATOM 4052 N N . ALA B 1 182 ? 0.57 -15.984 -14.617 1 98.94 182 ALA B N 1
ATOM 4053 C CA . ALA B 1 182 ? -0.586 -15.18 -14.234 1 98.94 182 ALA B CA 1
ATOM 4054 C C . ALA B 1 182 ? -0.432 -13.742 -14.719 1 98.94 182 ALA B C 1
ATOM 4056 O O . ALA B 1 182 ? -1.374 -13.156 -15.258 1 98.94 182 ALA B O 1
ATOM 4057 N N . ALA B 1 183 ? 0.757 -13.164 -14.531 1 98.94 183 ALA B N 1
ATOM 4058 C CA . ALA B 1 183 ? 1.019 -11.797 -14.977 1 98.94 183 ALA B CA 1
ATOM 4059 C C . ALA B 1 183 ? 0.859 -11.672 -16.484 1 98.94 183 ALA B C 1
ATOM 4061 O O . ALA B 1 183 ? 0.248 -10.719 -16.984 1 98.94 183 ALA B O 1
ATOM 4062 N N . VAL B 1 184 ? 1.382 -12.633 -17.203 1 98.88 184 VAL B N 1
ATOM 4063 C CA . VAL B 1 184 ? 1.309 -12.641 -18.656 1 98.88 184 VAL B CA 1
ATOM 4064 C C . VAL B 1 184 ? -0.151 -12.727 -19.094 1 98.88 184 VAL B C 1
ATOM 4066 O O . VAL B 1 184 ? -0.587 -11.969 -19.969 1 98.88 184 VAL B O 1
ATOM 4069 N N . LEU B 1 185 ? -0.894 -13.625 -18.469 1 98.94 185 LEU B N 1
ATOM 4070 C CA . LEU B 1 185 ? -2.283 -13.82 -18.875 1 98.94 185 LEU B CA 1
ATOM 4071 C C . LEU B 1 185 ? -3.119 -12.578 -18.562 1 98.94 185 LEU B C 1
ATOM 4073 O O . LEU B 1 185 ? -4.059 -12.258 -19.281 1 98.94 185 LEU B O 1
ATOM 4077 N N . ALA B 1 186 ? -2.816 -11.906 -17.469 1 98.88 186 ALA B N 1
ATOM 4078 C CA . ALA B 1 186 ? -3.523 -10.672 -17.125 1 98.88 186 ALA B CA 1
ATOM 4079 C C . ALA B 1 186 ? -3.354 -9.625 -18.234 1 98.88 186 ALA B C 1
ATOM 4081 O O . ALA B 1 186 ? -4.324 -8.984 -18.641 1 98.88 186 ALA B O 1
ATOM 4082 N N . VAL B 1 187 ? -2.162 -9.477 -18.75 1 98.75 187 VAL B N 1
ATOM 4083 C CA . VAL B 1 187 ? -1.893 -8.523 -19.812 1 98.75 187 VAL B CA 1
ATOM 4084 C C . VAL B 1 187 ? -2.564 -8.992 -21.109 1 98.75 187 VAL B C 1
ATOM 4086 O O . VAL B 1 187 ? -3.182 -8.195 -21.812 1 98.75 187 VAL B O 1
ATOM 4089 N N . MET B 1 188 ? -2.473 -10.289 -21.375 1 98.69 188 MET B N 1
ATOM 4090 C CA . MET B 1 188 ? -3.088 -10.859 -22.578 1 98.69 188 MET B CA 1
ATOM 4091 C C . MET B 1 188 ? -4.598 -10.641 -22.562 1 98.69 188 MET B C 1
ATOM 4093 O O . MET B 1 188 ? -5.195 -10.383 -23.609 1 98.69 188 MET B O 1
ATOM 4097 N N . SER B 1 189 ? -5.211 -10.852 -21.422 1 98.75 189 SER B N 1
ATOM 4098 C CA . SER B 1 189 ? -6.645 -10.617 -21.281 1 98.75 189 SER B CA 1
ATOM 4099 C C . SER B 1 189 ? -7.027 -9.227 -21.781 1 98.75 189 SER B C 1
ATOM 4101 O O . SER B 1 189 ? -7.988 -9.078 -22.531 1 98.75 189 SER B O 1
ATOM 4103 N N . ARG B 1 190 ? -6.305 -8.219 -21.344 1 98.12 190 ARG B N 1
ATOM 4104 C CA . ARG B 1 190 ? -6.527 -6.844 -21.781 1 98.12 190 ARG B CA 1
ATOM 4105 C C . ARG B 1 190 ? -6.293 -6.711 -23.281 1 98.12 190 ARG B C 1
ATOM 4107 O O . ARG B 1 190 ? -7.156 -6.207 -24.016 1 98.12 190 ARG B O 1
ATOM 4114 N N . ASP B 1 191 ? -5.211 -7.246 -23.766 1 98.38 191 ASP B N 1
ATOM 4115 C CA . ASP B 1 191 ? -4.789 -7.062 -25.156 1 98.38 191 ASP B CA 1
ATOM 4116 C C . ASP B 1 191 ? -5.75 -7.754 -26.125 1 98.38 191 ASP B C 1
ATOM 4118 O O . ASP B 1 191 ? -5.996 -7.254 -27.219 1 98.38 191 ASP B O 1
ATOM 4122 N N . ARG B 1 192 ? -6.25 -8.93 -25.703 1 98.12 192 ARG B N 1
ATOM 4123 C CA . ARG B 1 192 ? -7.074 -9.734 -26.594 1 98.12 192 ARG B CA 1
ATOM 4124 C C . ARG B 1 192 ? -8.555 -9.461 -26.375 1 98.12 192 ARG B C 1
ATOM 4126 O O . ARG B 1 192 ? -9.414 -10.062 -27.031 1 98.12 192 ARG B O 1
ATOM 4133 N N . GLY B 1 193 ? -8.859 -8.609 -25.5 1 98.25 193 GLY B N 1
ATOM 4134 C CA . GLY B 1 193 ? -10.25 -8.273 -25.219 1 98.25 193 GLY B CA 1
ATOM 4135 C C . GLY B 1 193 ? -11.055 -9.445 -24.703 1 98.25 193 GLY B C 1
ATOM 4136 O O . GLY B 1 193 ? -12.164 -9.711 -25.172 1 98.25 193 GLY B O 1
ATOM 4137 N N . LEU B 1 194 ? -10.414 -10.227 -23.781 1 98.5 194 LEU B N 1
ATOM 4138 C CA . LEU B 1 194 ? -11.102 -11.359 -23.188 1 98.5 194 LEU B CA 1
ATOM 4139 C C . LEU B 1 194 ? -12.383 -10.906 -22.484 1 98.5 194 LEU B C 1
ATOM 4141 O O . LEU B 1 194 ? -12.398 -9.883 -21.812 1 98.5 194 LEU B O 1
ATOM 4145 N N . GLU B 1 195 ? -13.461 -11.688 -22.656 1 97.88 195 GLU B N 1
ATOM 4146 C CA . GLU B 1 195 ? -14.75 -11.414 -22.031 1 97.88 195 GLU B CA 1
ATOM 4147 C C . GLU B 1 195 ? -15.305 -12.656 -21.344 1 97.88 195 GLU B C 1
ATOM 4149 O O . GLU B 1 195 ? -15.539 -13.672 -21.984 1 97.88 195 GLU B O 1
ATOM 4154 N N . PRO B 1 196 ? -15.688 -12.523 -20.094 1 98.25 196 PRO B N 1
ATOM 4155 C CA . PRO B 1 196 ? -15.297 -11.414 -19.219 1 98.25 196 PRO B CA 1
ATOM 4156 C C . PRO B 1 196 ? -13.789 -11.32 -19.016 1 98.25 196 PRO B C 1
ATOM 4158 O O . PRO B 1 196 ? -13.07 -12.305 -19.234 1 98.25 196 PRO B O 1
ATOM 4161 N N . PRO B 1 197 ? -13.273 -10.172 -18.703 1 98.62 197 PRO B N 1
ATOM 4162 C CA . PRO B 1 197 ? -11.828 -10.016 -18.516 1 98.62 197 PRO B CA 1
ATOM 4163 C C . PRO B 1 197 ? -11.336 -10.641 -17.203 1 98.62 197 PRO B C 1
ATOM 4165 O O . PRO B 1 197 ? -12.125 -10.883 -16.297 1 98.62 197 PRO B O 1
ATOM 4168 N N . ILE B 1 198 ? -10.062 -10.914 -17.188 1 98.88 198 ILE B N 1
ATOM 4169 C CA . ILE B 1 198 ? -9.414 -11.164 -15.906 1 98.88 198 ILE B CA 1
ATOM 4170 C C . ILE B 1 198 ? -9.516 -9.922 -15.023 1 98.88 198 ILE B C 1
ATOM 4172 O O . ILE B 1 198 ? -9.164 -8.82 -15.445 1 98.88 198 ILE B O 1
ATOM 4176 N N . THR B 1 199 ? -10.016 -10.125 -13.75 1 98.44 199 THR B N 1
ATOM 4177 C CA . THR B 1 199 ? -10.258 -8.984 -12.875 1 98.44 199 THR B CA 1
ATOM 4178 C C . THR B 1 199 ? -9.211 -8.922 -11.766 1 98.44 199 THR B C 1
ATOM 4180 O O . THR B 1 199 ? -9.078 -7.906 -11.086 1 98.44 199 THR B O 1
ATOM 4183 N N . GLY B 1 200 ? -8.484 -10 -11.523 1 98.75 200 GLY B N 1
ATOM 4184 C CA . GLY B 1 200 ? -7.469 -10.062 -10.484 1 98.75 200 GLY B CA 1
ATOM 4185 C C . GLY B 1 200 ? -6.312 -10.977 -10.828 1 98.75 200 GLY B C 1
ATOM 4186 O O . GLY B 1 200 ? -6.504 -12.008 -11.477 1 98.75 200 GLY B O 1
ATOM 4187 N N . GLN B 1 201 ? -5.145 -10.68 -10.422 1 98.94 201 GLN B N 1
ATOM 4188 C CA . GLN B 1 201 ? -3.961 -11.523 -10.539 1 98.94 201 GLN B CA 1
ATOM 4189 C C . GLN B 1 201 ? -3.271 -11.695 -9.188 1 98.94 201 GLN B C 1
ATOM 4191 O O . GLN B 1 201 ? -2.996 -10.719 -8.5 1 98.94 201 GLN B O 1
ATOM 4196 N N . TYR B 1 202 ? -3.16 -12.938 -8.758 1 98.94 202 TYR B N 1
ATOM 4197 C CA . TYR B 1 202 ? -2.41 -13.305 -7.566 1 98.94 202 TYR B CA 1
ATOM 4198 C C . TYR B 1 202 ? -0.974 -13.672 -7.914 1 98.94 202 TYR B C 1
ATOM 4200 O O . TYR B 1 202 ? -0.726 -14.695 -8.555 1 98.94 202 TYR B O 1
ATOM 4208 N N . LEU B 1 203 ? -0.006 -12.836 -7.492 1 98.94 203 LEU B N 1
ATOM 4209 C CA . LEU B 1 203 ? 1.396 -12.953 -7.875 1 98.94 203 LEU B CA 1
ATOM 4210 C C . LEU B 1 203 ? 2.268 -13.266 -6.664 1 98.94 203 LEU B C 1
ATOM 4212 O O . LEU B 1 203 ? 2.744 -12.352 -5.984 1 98.94 203 LEU B O 1
ATOM 4216 N N . SER B 1 204 ? 2.496 -14.531 -6.438 1 98.81 204 SER B N 1
ATOM 4217 C CA . SER B 1 204 ? 3.34 -14.992 -5.344 1 98.81 204 SER B CA 1
ATOM 4218 C C . SER B 1 204 ? 4.762 -15.273 -5.824 1 98.81 204 SER B C 1
ATOM 4220 O O . SER B 1 204 ? 4.984 -16.188 -6.629 1 98.81 204 SER B O 1
ATOM 4222 N N . VAL B 1 205 ? 5.766 -14.484 -5.395 1 98.5 205 VAL B N 1
ATOM 4223 C CA . VAL B 1 205 ? 7.176 -14.57 -5.746 1 98.5 205 VAL B CA 1
ATOM 4224 C C . VAL B 1 205 ? 7.324 -14.75 -7.254 1 98.5 205 VAL B C 1
ATOM 4226 O O . VAL B 1 205 ? 8.055 -15.633 -7.715 1 98.5 205 VAL B O 1
ATOM 4229 N N . PRO B 1 206 ? 6.695 -13.914 -8.031 1 98.5 206 PRO B N 1
ATOM 4230 C CA . PRO B 1 206 ? 6.531 -14.141 -9.469 1 98.5 206 PRO B CA 1
ATOM 4231 C C . PRO B 1 206 ? 7.816 -13.891 -10.258 1 98.5 206 PRO B C 1
ATOM 4233 O O . PRO B 1 206 ? 8.648 -13.086 -9.844 1 98.5 206 PRO B O 1
ATOM 4236 N N . VAL B 1 207 ? 7.973 -14.562 -11.336 1 96.25 207 VAL B N 1
ATOM 4237 C CA . VAL B 1 207 ? 8.961 -14.242 -12.359 1 96.25 207 VAL B CA 1
ATOM 4238 C C . VAL B 1 207 ? 8.375 -13.227 -13.344 1 96.25 207 VAL B C 1
ATOM 4240 O O . VAL B 1 207 ? 7.426 -13.523 -14.07 1 96.25 207 VAL B O 1
ATOM 4243 N N . ILE B 1 208 ? 8.945 -12.016 -13.383 1 95.69 208 ILE B N 1
ATOM 4244 C CA . ILE B 1 208 ? 8.258 -10.922 -14.047 1 95.69 208 ILE B CA 1
ATOM 4245 C C . ILE B 1 208 ? 9.164 -10.305 -15.109 1 95.69 208 ILE B C 1
ATOM 4247 O O . ILE B 1 208 ? 8.695 -9.82 -16.141 1 95.69 208 ILE B O 1
ATOM 4251 N N . MET B 1 209 ? 10.422 -10.258 -14.844 1 96.06 209 MET B N 1
ATOM 4252 C CA . MET B 1 209 ? 11.344 -9.492 -15.672 1 96.06 209 MET B CA 1
ATOM 4253 C C . MET B 1 209 ? 12.688 -10.203 -15.789 1 96.06 209 MET B C 1
ATOM 4255 O O . MET B 1 209 ? 13.422 -10.328 -14.812 1 96.06 209 MET B O 1
ATOM 4259 N N . PRO B 1 210 ? 13.008 -10.664 -17.047 1 92.94 210 PRO B N 1
ATOM 4260 C CA . PRO B 1 210 ? 14.336 -11.258 -17.219 1 92.94 210 PRO B CA 1
ATOM 4261 C C . PRO B 1 210 ? 15.469 -10.266 -16.984 1 92.94 210 PRO B C 1
ATOM 4263 O O . PRO B 1 210 ? 15.352 -9.094 -17.344 1 92.94 210 PRO B O 1
ATOM 4266 N N . GLU B 1 211 ? 16.5 -10.742 -16.391 1 91.5 211 GLU B N 1
ATOM 4267 C CA . GLU B 1 211 ? 17.641 -9.898 -16.016 1 91.5 211 GLU B CA 1
ATOM 4268 C C . GLU B 1 211 ? 18.188 -9.156 -17.234 1 91.5 211 GLU B C 1
ATOM 4270 O O . GLU B 1 211 ? 18.594 -7.996 -17.109 1 91.5 211 GLU B O 1
ATOM 4275 N N . GLU B 1 212 ? 18.203 -9.758 -18.375 1 91.81 212 GLU B N 1
ATOM 4276 C CA . GLU B 1 212 ? 18.812 -9.195 -19.578 1 91.81 212 GLU B CA 1
ATOM 4277 C C . GLU B 1 212 ? 17.984 -8.039 -20.125 1 91.81 212 GLU B C 1
ATOM 4279 O O . GLU B 1 212 ? 18.438 -7.281 -20.984 1 91.81 212 GLU B O 1
ATOM 4284 N N . ASN B 1 213 ? 16.766 -7.914 -19.656 1 96.31 213 ASN B N 1
ATOM 4285 C CA . ASN B 1 213 ? 15.852 -6.91 -20.203 1 96.31 213 ASN B CA 1
ATOM 4286 C C . ASN B 1 213 ? 15.625 -5.762 -19.219 1 96.31 213 ASN B C 1
ATOM 4288 O O . ASN B 1 213 ? 14.766 -4.914 -19.453 1 96.31 213 ASN B O 1
ATOM 4292 N N . VAL B 1 214 ? 16.359 -5.719 -18.094 1 97.31 214 VAL B N 1
ATOM 4293 C CA . VAL B 1 214 ? 16.188 -4.648 -17.125 1 97.31 214 VAL B CA 1
ATOM 4294 C C . VAL B 1 214 ? 16.547 -3.305 -17.766 1 97.31 214 VAL B C 1
ATOM 4296 O O . VAL B 1 214 ? 17.656 -3.117 -18.266 1 97.31 214 VAL B O 1
ATOM 4299 N N . PRO B 1 215 ? 15.57 -2.41 -17.828 1 97.31 215 PRO B N 1
ATOM 4300 C CA . PRO B 1 215 ? 15.914 -1.09 -18.359 1 97.31 215 PRO B CA 1
ATOM 4301 C C . PRO B 1 215 ? 17.094 -0.454 -17.641 1 97.31 215 PRO B C 1
ATOM 4303 O O . PRO B 1 215 ? 17.188 -0.538 -16.406 1 97.31 215 PRO B O 1
ATOM 4306 N N . PRO B 1 216 ? 17.984 0.175 -18.344 1 97 216 PRO B N 1
ATOM 4307 C CA . PRO B 1 216 ? 19.203 0.735 -17.75 1 97 216 PRO B CA 1
ATOM 4308 C C . PRO B 1 216 ? 18.891 1.679 -16.578 1 97 216 PRO B C 1
ATOM 4310 O O . PRO B 1 216 ? 19.609 1.661 -15.57 1 97 216 PRO B O 1
ATOM 4313 N N . HIS B 1 217 ? 17.906 2.445 -16.688 1 95.12 217 HIS B N 1
ATOM 4314 C CA . HIS B 1 217 ? 17.594 3.443 -15.672 1 95.12 217 HIS B CA 1
ATOM 4315 C C . HIS B 1 217 ? 17.078 2.791 -14.398 1 95.12 217 HIS B C 1
ATOM 4317 O O . HIS B 1 217 ? 17 3.436 -13.352 1 95.12 217 HIS B O 1
ATOM 4323 N N . LEU B 1 218 ? 16.719 1.508 -14.414 1 96.25 218 LEU B N 1
ATOM 4324 C CA . LEU B 1 218 ? 16.203 0.794 -13.25 1 96.25 218 LEU B CA 1
ATOM 4325 C C . LEU B 1 218 ? 17.234 -0.195 -12.727 1 96.25 218 LEU B C 1
ATOM 4327 O O . LEU B 1 218 ? 17.016 -0.851 -11.703 1 96.25 218 LEU B O 1
ATOM 4331 N N . ALA B 1 219 ? 18.391 -0.329 -13.398 1 95.94 219 ALA B N 1
ATOM 4332 C CA . ALA B 1 219 ? 19.406 -1.327 -13.078 1 95.94 219 ALA B CA 1
ATOM 4333 C C . ALA B 1 219 ? 19.859 -1.204 -11.625 1 95.94 219 ALA B C 1
ATOM 4335 O O . ALA B 1 219 ? 20.078 -2.213 -10.945 1 95.94 219 ALA B O 1
ATOM 4336 N N . HIS B 1 220 ? 19.938 0.036 -11.125 1 94.12 220 HIS B N 1
ATOM 4337 C CA . HIS B 1 220 ? 20.406 0.273 -9.766 1 94.12 220 HIS B CA 1
ATOM 4338 C C . HIS B 1 220 ? 19.406 -0.233 -8.734 1 94.12 220 HIS B C 1
ATOM 4340 O O . HIS B 1 220 ? 19.75 -0.425 -7.566 1 94.12 220 HIS B O 1
ATOM 4346 N N . LEU B 1 221 ? 18.156 -0.452 -9.102 1 95.88 221 LEU B N 1
ATOM 4347 C CA . LEU B 1 221 ? 17.109 -0.923 -8.203 1 95.88 221 LEU B CA 1
ATOM 4348 C C . LEU B 1 221 ? 16.938 -2.436 -8.305 1 95.88 221 LEU B C 1
ATOM 4350 O O . LEU B 1 221 ? 16.25 -3.049 -7.484 1 95.88 221 LEU B O 1
ATOM 4354 N N . TYR B 1 222 ? 17.453 -3.037 -9.367 1 95.75 222 TYR B N 1
ATOM 4355 C CA . TYR B 1 222 ? 17.375 -4.465 -9.648 1 95.75 222 TYR B CA 1
ATOM 4356 C C . TYR B 1 222 ? 18.609 -5.195 -9.148 1 95.75 222 TYR B C 1
ATOM 4358 O O . TYR B 1 222 ? 19.453 -5.633 -9.945 1 95.75 222 TYR B O 1
ATOM 4366 N N . GLN B 1 223 ? 18.719 -5.445 -7.82 1 94.75 223 GLN B N 1
ATOM 4367 C CA . GLN B 1 223 ? 19.969 -5.914 -7.238 1 94.75 223 GLN B CA 1
ATOM 4368 C C . GLN B 1 223 ? 19.812 -7.316 -6.652 1 94.75 223 GLN B C 1
ATOM 4370 O O . GLN B 1 223 ? 20.797 -8.039 -6.477 1 94.75 223 GLN B O 1
ATOM 4375 N N . SER B 1 224 ? 18.609 -7.691 -6.375 1 95.44 224 SER B N 1
ATOM 4376 C CA . SER B 1 224 ? 18.391 -8.914 -5.605 1 95.44 224 SER B CA 1
ATOM 4377 C C . SER B 1 224 ? 18.75 -10.148 -6.414 1 95.44 224 SER B C 1
ATOM 4379 O O . SER B 1 224 ? 19.109 -11.188 -5.848 1 95.44 224 SER B O 1
ATOM 4381 N N . ARG B 1 225 ? 18.641 -10.102 -7.766 1 92.75 225 ARG B N 1
ATOM 4382 C CA . ARG B 1 225 ? 18.922 -11.25 -8.617 1 92.75 225 ARG B CA 1
ATOM 4383 C C . ARG B 1 225 ? 20.297 -11.828 -8.328 1 92.75 225 ARG B C 1
ATOM 4385 O O . ARG B 1 225 ? 20.469 -13.047 -8.25 1 92.75 225 ARG B O 1
ATOM 4392 N N . ARG B 1 226 ? 21.266 -10.992 -8.133 1 89 226 ARG B N 1
ATOM 4393 C CA . ARG B 1 226 ? 22.641 -11.422 -7.883 1 89 226 ARG B CA 1
ATOM 4394 C C . ARG B 1 226 ? 23.016 -11.211 -6.422 1 89 226 ARG B C 1
ATOM 4396 O O . ARG B 1 226 ? 23.828 -11.961 -5.875 1 89 226 ARG B O 1
ATOM 4403 N N . GLY B 1 227 ? 22.391 -10.273 -5.797 1 90.31 227 GLY B N 1
ATOM 4404 C CA . GLY B 1 227 ? 22.75 -9.898 -4.441 1 90.31 227 GLY B CA 1
ATOM 4405 C C . GLY B 1 227 ? 22.203 -10.852 -3.393 1 90.31 227 GLY B C 1
ATOM 4406 O O . GLY B 1 227 ? 22.812 -11.047 -2.342 1 90.31 227 GLY B O 1
ATOM 4407 N N . ASN B 1 228 ? 20.984 -11.328 -3.582 1 92.25 228 ASN B N 1
ATOM 4408 C CA . ASN B 1 228 ? 20.375 -12.258 -2.639 1 92.25 228 ASN B CA 1
ATOM 4409 C C . ASN B 1 228 ? 20.859 -13.688 -2.877 1 92.25 228 ASN B C 1
ATOM 4411 O O . ASN B 1 228 ? 20.047 -14.57 -3.211 1 92.25 228 ASN B O 1
ATOM 4415 N N . SER B 1 229 ? 22.062 -13.992 -2.674 1 84.56 229 SER B N 1
ATOM 4416 C CA . SER B 1 229 ? 22.703 -15.258 -3.018 1 84.56 229 SER B CA 1
ATOM 4417 C C . SER B 1 229 ? 22.5 -16.297 -1.928 1 84.56 229 SER B C 1
ATOM 4419 O O . SER B 1 229 ? 22.828 -17.469 -2.109 1 84.56 229 SER B O 1
ATOM 4421 N N . ASN B 1 230 ? 21.828 -15.953 -0.833 1 84.81 230 ASN B N 1
ATOM 4422 C CA . ASN B 1 230 ? 21.672 -16.859 0.297 1 84.81 230 ASN B CA 1
ATOM 4423 C C . ASN B 1 230 ? 20.312 -17.562 0.281 1 84.81 230 ASN B C 1
ATOM 4425 O O . ASN B 1 230 ? 19.969 -18.281 1.22 1 84.81 230 ASN B O 1
ATOM 4429 N N . ASP B 1 231 ? 19.516 -17.344 -0.699 1 91.81 231 ASP B N 1
ATOM 4430 C CA . ASP B 1 231 ? 18.234 -18.047 -0.792 1 91.81 231 ASP B CA 1
ATOM 4431 C C . ASP B 1 231 ? 18.438 -19.547 -0.938 1 91.81 231 ASP B C 1
ATOM 4433 O O . ASP B 1 231 ? 19.141 -20 -1.843 1 91.81 231 ASP B O 1
ATOM 4437 N N . PRO B 1 232 ? 17.844 -20.281 -0.117 1 90.75 232 PRO B N 1
ATOM 4438 C CA . PRO B 1 232 ? 18.141 -21.703 -0.078 1 90.75 232 PRO B CA 1
ATOM 4439 C C . PRO B 1 232 ? 17.562 -22.469 -1.266 1 90.75 232 PRO B C 1
ATOM 4441 O O . PRO B 1 232 ? 17.953 -23.609 -1.535 1 90.75 232 PRO B O 1
ATOM 4444 N N . ILE B 1 233 ? 16.656 -21.922 -1.948 1 89.5 233 ILE B N 1
ATOM 4445 C CA . ILE B 1 233 ? 15.984 -22.641 -3.021 1 89.5 233 ILE B CA 1
ATOM 4446 C C . ILE B 1 233 ? 16.578 -22.234 -4.367 1 89.5 233 ILE B C 1
ATOM 4448 O O . ILE B 1 233 ? 17.031 -23.094 -5.137 1 89.5 233 ILE B O 1
ATOM 4452 N N . ILE B 1 234 ? 16.719 -20.953 -4.676 1 85.56 234 ILE B N 1
ATOM 4453 C CA . ILE B 1 234 ? 17.125 -20.453 -5.984 1 85.56 234 ILE B CA 1
ATOM 4454 C C . ILE B 1 234 ? 18.641 -20.531 -6.113 1 85.56 234 ILE B C 1
ATOM 4456 O O . ILE B 1 234 ? 19.172 -20.656 -7.223 1 85.56 234 ILE B O 1
ATOM 4460 N N . LYS B 1 235 ? 19.375 -20.438 -4.992 1 75.75 235 LYS B N 1
ATOM 4461 C CA . LYS B 1 235 ? 20.828 -20.484 -5.047 1 75.75 235 LYS B CA 1
ATOM 4462 C C . LYS B 1 235 ? 21.297 -21.719 -5.809 1 75.75 235 LYS B C 1
ATOM 4464 O O . LYS B 1 235 ? 22.406 -21.734 -6.355 1 75.75 235 LYS B O 1
ATOM 4469 N N . GLU B 1 236 ? 20.484 -22.578 -5.879 1 65.06 236 GLU B N 1
ATOM 4470 C CA . GLU B 1 236 ? 20.828 -23.844 -6.531 1 65.06 236 GLU B CA 1
ATOM 4471 C C . GLU B 1 236 ? 20.641 -23.75 -8.039 1 65.06 236 GLU B C 1
ATOM 4473 O O . GLU B 1 236 ? 21.156 -24.578 -8.789 1 65.06 236 GLU B O 1
ATOM 4478 N N . LEU B 1 237 ? 20.031 -22.656 -8.367 1 71.12 237 LEU B N 1
ATOM 4479 C CA . LEU B 1 237 ? 19.781 -22.484 -9.789 1 71.12 237 LEU B CA 1
ATOM 4480 C C . LEU B 1 237 ? 20.844 -21.578 -10.422 1 71.12 237 LEU B C 1
ATOM 4482 O O . LEU B 1 237 ? 20.953 -20.406 -10.07 1 71.12 237 LEU B O 1
ATOM 4486 N N . LYS B 1 238 ? 21.734 -22.234 -11.219 1 67.56 238 LYS B N 1
ATOM 4487 C CA . LYS B 1 238 ? 22.766 -21.453 -11.914 1 67.56 238 LYS B CA 1
ATOM 4488 C C . LYS B 1 238 ? 22.125 -20.453 -12.891 1 67.56 238 LYS B C 1
ATOM 4490 O O . LYS B 1 238 ? 21.141 -20.766 -13.547 1 67.56 238 LYS B O 1
ATOM 4495 N N . PRO B 1 239 ? 22.641 -19.281 -12.859 1 71.56 239 PRO B N 1
ATOM 4496 C CA . PRO B 1 239 ? 22.141 -18.297 -13.828 1 71.56 239 PRO B CA 1
ATOM 4497 C C . PRO B 1 239 ? 22.078 -18.844 -15.25 1 71.56 239 PRO B C 1
ATOM 4499 O O . PRO B 1 239 ? 23.031 -19.484 -15.703 1 71.56 239 PRO B O 1
ATOM 4502 N N . GLY B 1 240 ? 20.953 -18.797 -15.852 1 77.94 240 GLY B N 1
ATOM 4503 C CA . GLY B 1 240 ? 20.828 -19.172 -17.25 1 77.94 240 GLY B CA 1
ATOM 4504 C C . GLY B 1 240 ? 20.375 -20.609 -17.453 1 77.94 240 GLY B C 1
ATOM 4505 O O . GLY B 1 240 ? 19.984 -21 -18.547 1 77.94 240 GLY B O 1
ATOM 4506 N N . MET B 1 241 ? 20.438 -21.406 -16.438 1 79 241 MET B N 1
ATOM 4507 C CA . MET B 1 241 ? 20.109 -22.828 -16.547 1 79 241 MET B CA 1
ATOM 4508 C C . MET B 1 241 ? 18.656 -23.016 -16.969 1 79 241 MET B C 1
ATOM 4510 O O . MET B 1 241 ? 18.359 -23.812 -17.859 1 79 241 MET B O 1
ATOM 4514 N N . LEU B 1 242 ? 17.781 -22.312 -16.344 1 85.38 242 LEU B N 1
ATOM 4515 C CA . LEU B 1 242 ? 16.359 -22.422 -16.672 1 85.38 242 LEU B CA 1
ATOM 4516 C C . LEU B 1 242 ? 16.094 -21.938 -18.094 1 85.38 242 LEU B C 1
ATOM 4518 O O . LEU B 1 242 ? 15.328 -22.562 -18.828 1 85.38 242 LEU B O 1
ATOM 4522 N N . GLU B 1 243 ? 16.719 -20.891 -18.453 1 89.44 243 GLU B N 1
ATOM 4523 C CA . GLU B 1 243 ? 16.531 -20.328 -19.797 1 89.44 243 GLU B CA 1
ATOM 4524 C C . GLU B 1 243 ? 17 -21.297 -20.875 1 89.44 243 GLU B C 1
ATOM 4526 O O . GLU B 1 243 ? 16.406 -21.391 -21.938 1 89.44 243 GLU B O 1
ATOM 4531 N N . ALA B 1 244 ? 18.078 -21.953 -20.516 1 88.88 244 ALA B N 1
ATOM 4532 C CA . ALA B 1 244 ? 18.641 -22.891 -21.484 1 88.88 244 ALA B CA 1
ATOM 4533 C C . ALA B 1 244 ? 17.672 -24.047 -21.734 1 88.88 244 ALA B C 1
ATOM 4535 O O . ALA B 1 244 ? 17.578 -24.547 -22.859 1 88.88 244 ALA B O 1
ATOM 4536 N N . VAL B 1 245 ? 16.953 -24.422 -20.75 1 91.62 245 VAL B N 1
ATOM 4537 C CA . VAL B 1 245 ? 16.047 -25.562 -20.844 1 91.62 245 VAL B CA 1
ATOM 4538 C C . VAL B 1 245 ? 14.695 -25.109 -21.391 1 91.62 245 VAL B C 1
ATOM 4540 O O . VAL B 1 245 ? 14.125 -25.75 -22.266 1 91.62 245 VAL B O 1
ATOM 4543 N N . TYR B 1 246 ? 14.188 -23.984 -20.938 1 94.75 246 TYR B N 1
ATOM 4544 C CA . TYR B 1 246 ? 12.867 -23.469 -21.25 1 94.75 246 TYR B CA 1
ATOM 4545 C C . TYR B 1 246 ? 12.859 -22.797 -22.625 1 94.75 246 TYR B C 1
ATOM 4547 O O . TYR B 1 246 ? 11.867 -22.859 -23.359 1 94.75 246 TYR B O 1
ATOM 4555 N N . GLY B 1 247 ? 13.961 -22.156 -23.016 1 95.94 247 GLY B N 1
ATOM 4556 C CA . GLY B 1 247 ? 14.164 -21.562 -24.328 1 95.94 247 GLY B CA 1
ATOM 4557 C C . GLY B 1 247 ? 13.211 -20.422 -24.609 1 95.94 247 GLY B C 1
ATOM 4558 O O . GLY B 1 247 ? 12.547 -20.391 -25.656 1 95.94 247 GLY B O 1
ATOM 4559 N N . PRO B 1 248 ? 13.148 -19.453 -23.719 1 96.25 248 PRO B N 1
ATOM 4560 C CA . PRO B 1 248 ? 12.242 -18.328 -23.969 1 96.25 248 PRO B CA 1
ATOM 4561 C C . PRO B 1 248 ? 12.742 -17.406 -25.078 1 96.25 248 PRO B C 1
ATOM 4563 O O . PRO B 1 248 ? 13.953 -17.328 -25.312 1 96.25 248 PRO B O 1
ATOM 4566 N N . ASP B 1 249 ? 11.844 -16.781 -25.859 1 96.31 249 ASP B N 1
ATOM 4567 C CA . ASP B 1 249 ? 12.156 -15.656 -26.734 1 96.31 249 ASP B CA 1
ATOM 4568 C C . ASP B 1 249 ? 12.359 -14.383 -25.922 1 96.31 249 ASP B C 1
ATOM 4570 O O . ASP B 1 249 ? 11.406 -13.844 -25.359 1 96.31 249 ASP B O 1
ATOM 4574 N N . PRO B 1 250 ? 13.555 -13.938 -25.891 1 93.81 250 PRO B N 1
ATOM 4575 C CA . PRO B 1 250 ? 13.867 -12.82 -25 1 93.81 250 PRO B CA 1
ATOM 4576 C C . PRO B 1 250 ? 13.055 -11.562 -25.328 1 93.81 250 PRO B C 1
ATOM 4578 O O . PRO B 1 250 ? 12.906 -10.688 -24.469 1 93.81 250 PRO B O 1
ATOM 4581 N N . LYS B 1 251 ? 12.484 -11.484 -26.422 1 94.31 251 LYS B N 1
ATOM 4582 C CA . LYS B 1 251 ? 11.781 -10.273 -26.828 1 94.31 251 LYS B CA 1
ATOM 4583 C C . LYS B 1 251 ? 10.266 -10.445 -26.703 1 94.31 251 LYS B C 1
ATOM 4585 O O . LYS B 1 251 ? 9.508 -9.492 -26.891 1 94.31 251 LYS B O 1
ATOM 4590 N N . SER B 1 252 ? 9.875 -11.641 -26.422 1 96.94 252 SER B N 1
ATOM 4591 C CA . SER B 1 252 ? 8.445 -11.922 -26.359 1 96.94 252 SER B CA 1
ATOM 4592 C C . SER B 1 252 ? 7.816 -11.344 -25.094 1 96.94 252 SER B C 1
ATOM 4594 O O . SER B 1 252 ? 8.328 -11.547 -23.984 1 96.94 252 SER B O 1
ATOM 4596 N N . PRO B 1 253 ? 6.656 -10.656 -25.219 1 96.38 253 PRO B N 1
ATOM 4597 C CA . PRO B 1 253 ? 5.945 -10.195 -24.016 1 96.38 253 PRO B CA 1
ATOM 4598 C C . PRO B 1 253 ? 5.457 -11.352 -23.141 1 96.38 253 PRO B C 1
ATOM 4600 O O . PRO B 1 253 ? 5.098 -11.141 -21.984 1 96.38 253 PRO B O 1
ATOM 4603 N N . LEU B 1 254 ? 5.422 -12.555 -23.672 1 97.88 254 LEU B N 1
ATOM 4604 C CA . LEU B 1 254 ? 5.043 -13.719 -22.891 1 97.88 254 LEU B CA 1
ATOM 4605 C C . LEU B 1 254 ? 6.156 -14.109 -21.922 1 97.88 254 LEU B C 1
ATOM 4607 O O . LEU B 1 254 ? 5.926 -14.859 -20.969 1 97.88 254 LEU B O 1
ATOM 4611 N N . TRP B 1 255 ? 7.375 -13.641 -22.203 1 97.12 255 TRP B N 1
ATOM 4612 C CA . TRP B 1 255 ? 8.539 -13.891 -21.359 1 97.12 255 TRP B CA 1
ATOM 4613 C C . TRP B 1 255 ? 8.836 -12.688 -20.469 1 97.12 255 TRP B C 1
ATOM 4615 O O . TRP B 1 255 ? 9.352 -12.844 -19.359 1 97.12 255 TRP B O 1
ATOM 4625 N N . ASP B 1 256 ? 8.477 -11.523 -20.922 1 97.56 256 ASP B N 1
ATOM 4626 C CA . ASP B 1 256 ? 8.82 -10.258 -20.281 1 97.56 256 ASP B CA 1
ATOM 4627 C C . ASP B 1 256 ? 7.586 -9.359 -20.141 1 97.56 256 ASP B C 1
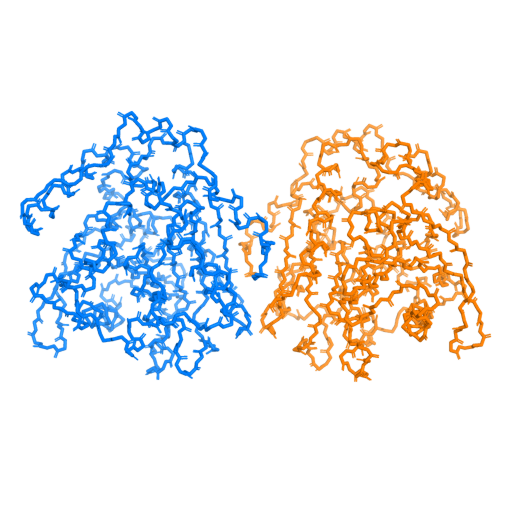ATOM 4629 O O . ASP B 1 256 ? 7.48 -8.336 -20.812 1 97.56 256 ASP B O 1
ATOM 4633 N N . PRO B 1 257 ? 6.727 -9.719 -19.172 1 98 257 PRO B N 1
ATOM 4634 C CA . PRO B 1 257 ? 5.523 -8.898 -19 1 98 257 PRO B CA 1
ATOM 4635 C C . PRO B 1 257 ? 5.82 -7.516 -18.422 1 98 257 PRO B C 1
ATOM 4637 O O . PRO B 1 257 ? 5.012 -6.598 -18.562 1 98 257 PRO B O 1
ATOM 4640 N N . PHE B 1 258 ? 6.938 -7.273 -17.797 1 98.44 258 PHE B N 1
ATOM 4641 C CA . PHE B 1 258 ? 7.297 -5.98 -17.234 1 98.44 258 PHE B CA 1
ATOM 4642 C C . PHE B 1 258 ? 7.434 -4.93 -18.328 1 98.44 258 PHE B C 1
ATOM 4644 O O . PHE B 1 258 ? 6.934 -3.811 -18.188 1 98.44 258 PHE B O 1
ATOM 4651 N N . ASN B 1 259 ? 8.125 -5.336 -19.406 1 98.38 259 ASN B N 1
ATOM 4652 C CA . ASN B 1 259 ? 8.422 -4.387 -20.469 1 98.38 259 ASN B CA 1
ATOM 4653 C C . ASN B 1 259 ? 7.406 -4.477 -21.609 1 98.38 259 ASN B C 1
ATOM 4655 O O . ASN B 1 259 ? 7.723 -4.18 -22.75 1 98.38 259 ASN B O 1
ATOM 4659 N N . HIS B 1 260 ? 6.215 -4.93 -21.297 1 98.19 260 HIS B N 1
ATOM 4660 C CA . HIS B 1 260 ? 5.191 -5.023 -22.344 1 98.19 260 HIS B CA 1
ATOM 4661 C C . HIS B 1 260 ? 5.086 -3.721 -23.125 1 98.19 260 HIS B C 1
ATOM 4663 O O . HIS B 1 260 ? 5.016 -2.641 -22.531 1 98.19 260 HIS B O 1
ATOM 4669 N N . PRO B 1 261 ? 5.055 -3.75 -24.438 1 97.06 261 PRO B N 1
ATOM 4670 C CA . PRO B 1 261 ? 5.156 -2.541 -25.25 1 97.06 261 PRO B CA 1
ATOM 4671 C C . PRO B 1 261 ? 3.955 -1.613 -25.078 1 97.06 261 PRO B C 1
ATOM 4673 O O . PRO B 1 261 ? 4.078 -0.398 -25.266 1 97.06 261 PRO B O 1
ATOM 4676 N N . ASP B 1 262 ? 2.824 -2.15 -24.703 1 97.69 262 ASP B N 1
ATOM 4677 C CA . ASP B 1 262 ? 1.618 -1.332 -24.625 1 97.69 262 ASP B CA 1
ATOM 4678 C C . ASP B 1 262 ? 1.345 -0.891 -23.188 1 97.69 262 ASP B C 1
ATOM 4680 O O . ASP B 1 262 ? 0.243 -0.438 -22.875 1 97.69 262 ASP B O 1
ATOM 4684 N N . GLY B 1 263 ? 2.234 -1.11 -22.359 1 98 263 GLY B N 1
ATOM 4685 C CA . GLY B 1 263 ? 2.08 -0.693 -20.984 1 98 263 GLY B CA 1
ATOM 4686 C C . GLY B 1 263 ? 1.102 -1.553 -20.203 1 98 263 GLY B C 1
ATOM 4687 O O . GLY B 1 263 ? 0.845 -2.699 -20.578 1 98 263 GLY B O 1
ATOM 4688 N N . HIS B 1 264 ? 0.568 -0.982 -19.031 1 98.62 264 HIS B N 1
ATOM 4689 C CA . HIS B 1 264 ? -0.178 -1.846 -18.109 1 98.62 264 HIS B CA 1
ATOM 4690 C C . HIS B 1 264 ? -1.51 -1.214 -17.719 1 98.62 264 HIS B C 1
ATOM 4692 O O . HIS B 1 264 ? -2.219 -1.733 -16.859 1 98.62 264 HIS B O 1
ATOM 4698 N N . LYS B 1 265 ? -1.829 -0.01 -18.344 1 98.12 265 LYS B N 1
ATOM 4699 C CA . LYS B 1 265 ? -3.146 0.561 -18.078 1 98.12 265 LYS B CA 1
ATOM 4700 C C . LYS B 1 265 ? -4.254 -0.442 -18.406 1 98.12 265 LYS B C 1
ATOM 4702 O O . LYS B 1 265 ? -4.223 -1.098 -19.438 1 98.12 265 LYS B O 1
ATOM 4707 N N . GLY B 1 266 ? -5.164 -0.622 -17.484 1 97.81 266 GLY B N 1
ATOM 4708 C CA . GLY B 1 266 ? -6.328 -1.456 -17.734 1 97.81 266 GLY B CA 1
ATOM 4709 C C . GLY B 1 266 ? -6.105 -2.914 -17.391 1 97.81 266 GLY B C 1
ATOM 4710 O O . GLY B 1 266 ? -7.02 -3.732 -17.5 1 97.81 266 GLY B O 1
ATOM 4711 N N . VAL B 1 267 ? -4.926 -3.279 -16.938 1 98.31 267 VAL B N 1
ATOM 4712 C CA . VAL B 1 267 ? -4.66 -4.652 -16.531 1 98.31 267 VAL B CA 1
ATOM 4713 C C . VAL B 1 267 ? -5.312 -4.918 -15.172 1 98.31 267 VAL B C 1
ATOM 4715 O O . VAL B 1 267 ? -5.652 -3.98 -14.445 1 98.31 267 VAL B O 1
ATOM 4718 N N . ALA B 1 268 ? -5.559 -6.137 -14.844 1 98.5 268 ALA B N 1
ATOM 4719 C CA . ALA B 1 268 ? -6.258 -6.59 -13.641 1 98.5 268 ALA B CA 1
ATOM 4720 C C . ALA B 1 268 ? -5.555 -6.098 -12.383 1 98.5 268 ALA B C 1
ATOM 4722 O O . ALA B 1 268 ? -4.332 -5.934 -12.367 1 98.5 268 ALA B O 1
ATOM 4723 N N . ASN B 1 269 ? -6.371 -5.867 -11.281 1 98.56 269 ASN B N 1
ATOM 4724 C CA . ASN B 1 269 ? -5.789 -5.609 -9.969 1 98.56 269 ASN B CA 1
ATOM 4725 C C . ASN B 1 269 ? -4.852 -6.738 -9.547 1 98.56 269 ASN B C 1
ATOM 4727 O O . ASN B 1 269 ? -5.016 -7.883 -9.977 1 98.56 269 ASN B O 1
ATOM 4731 N N . ALA B 1 270 ? -3.869 -6.391 -8.719 1 98.81 270 ALA B N 1
ATOM 4732 C CA . ALA B 1 270 ? -2.838 -7.387 -8.438 1 98.81 270 ALA B CA 1
ATOM 4733 C C . ALA B 1 270 ? -2.584 -7.508 -6.938 1 98.81 270 ALA B C 1
ATOM 4735 O O . ALA B 1 270 ? -2.523 -6.5 -6.23 1 98.81 270 ALA B O 1
ATOM 4736 N N . PHE B 1 271 ? -2.553 -8.703 -6.449 1 98.88 271 PHE B N 1
ATOM 4737 C CA . PHE B 1 271 ? -2.102 -9.016 -5.102 1 98.88 271 PHE B CA 1
ATOM 4738 C C . PHE B 1 271 ? -0.724 -9.672 -5.129 1 98.88 271 PHE B C 1
ATOM 4740 O O . PHE B 1 271 ? -0.548 -10.734 -5.727 1 98.88 271 PHE B O 1
ATOM 4747 N N . PHE B 1 272 ? 0.291 -9 -4.465 1 98.88 272 PHE B N 1
ATOM 4748 C CA . PHE B 1 272 ? 1.667 -9.484 -4.426 1 98.88 272 PHE B CA 1
ATOM 4749 C C . PHE B 1 272 ? 1.99 -10.086 -3.062 1 98.88 272 PHE B C 1
ATOM 4751 O O . PHE B 1 272 ? 1.675 -9.492 -2.029 1 98.88 272 PHE B O 1
ATOM 4758 N N . GLN B 1 273 ? 2.562 -11.227 -3.037 1 98.88 273 GLN B N 1
ATOM 4759 C CA . GLN B 1 273 ? 3.336 -11.727 -1.906 1 98.88 273 GLN B CA 1
ATOM 4760 C C . GLN B 1 273 ? 4.809 -11.883 -2.271 1 98.88 273 GLN B C 1
ATOM 4762 O O . GLN B 1 273 ? 5.164 -12.703 -3.115 1 98.88 273 GLN B O 1
ATOM 4767 N N . VAL B 1 274 ? 5.641 -11.07 -1.674 1 98.69 274 VAL B N 1
ATOM 4768 C CA . VAL B 1 274 ? 7.059 -10.969 -2.008 1 98.69 274 VAL B CA 1
ATOM 4769 C C . VAL B 1 274 ? 7.902 -11.336 -0.791 1 98.69 274 VAL B C 1
ATOM 4771 O O . VAL B 1 274 ? 7.562 -10.984 0.34 1 98.69 274 VAL B O 1
ATOM 4774 N N . VAL B 1 275 ? 8.961 -12.094 -0.996 1 98.62 275 VAL B N 1
ATOM 4775 C CA . VAL B 1 275 ? 9.82 -12.523 0.101 1 98.62 275 VAL B CA 1
ATOM 4776 C C . VAL B 1 275 ? 11.18 -11.836 -0.016 1 98.62 275 VAL B C 1
ATOM 4778 O O . VAL B 1 275 ? 11.727 -11.711 -1.114 1 98.62 275 VAL B O 1
ATOM 4781 N N . GLY B 1 276 ? 11.719 -11.367 1.097 1 98.31 276 GLY B N 1
ATOM 4782 C CA . GLY B 1 276 ? 12.836 -10.445 1.149 1 98.31 276 GLY B CA 1
ATOM 4783 C C . GLY B 1 276 ? 14.133 -11.039 0.621 1 98.31 276 GLY B C 1
ATOM 4784 O O . GLY B 1 276 ? 14.906 -10.359 -0.046 1 98.31 276 GLY B O 1
ATOM 4785 N N . LEU B 1 277 ? 14.367 -12.305 0.833 1 97.38 277 LEU B N 1
ATOM 4786 C CA . LEU B 1 277 ? 15.633 -12.969 0.505 1 97.38 277 LEU B CA 1
ATOM 4787 C C . LEU B 1 277 ? 15.594 -13.539 -0.91 1 97.38 277 LEU B C 1
ATOM 4789 O O . LEU B 1 277 ? 16.578 -14.125 -1.371 1 97.38 277 LEU B O 1
ATOM 4793 N N . ASP B 1 278 ? 14.484 -13.375 -1.598 1 97.12 278 ASP B N 1
ATOM 4794 C CA . ASP B 1 278 ? 14.258 -13.945 -2.924 1 97.12 278 ASP B CA 1
ATOM 4795 C C . ASP B 1 278 ? 15.062 -13.203 -3.984 1 97.12 278 ASP B C 1
ATOM 4797 O O . ASP B 1 278 ? 14.977 -11.977 -4.098 1 97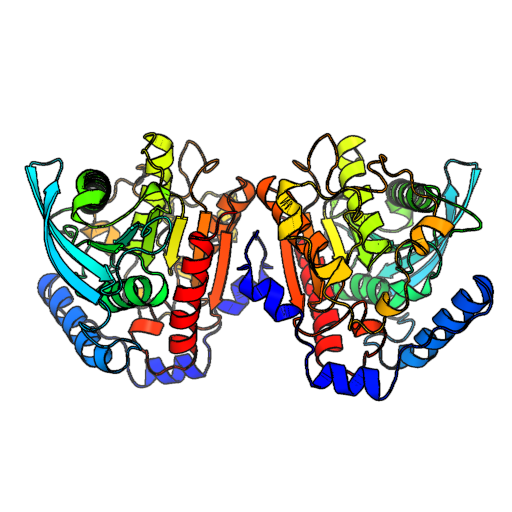.12 278 ASP B O 1
ATOM 4801 N N . PRO B 1 279 ? 15.859 -13.898 -4.816 1 95.56 279 PRO B N 1
ATOM 4802 C CA . PRO B 1 279 ? 16.5 -13.242 -5.965 1 95.56 279 PRO B CA 1
ATOM 4803 C C . PRO B 1 279 ? 15.492 -12.547 -6.879 1 95.56 279 PRO B C 1
ATOM 4805 O O . PRO B 1 279 ? 15.852 -11.617 -7.605 1 95.56 279 PRO B O 1
ATOM 4808 N N . LEU B 1 280 ? 14.203 -12.945 -6.812 1 96.19 280 LEU B N 1
ATOM 4809 C CA . LEU B 1 280 ? 13.164 -12.375 -7.66 1 96.19 280 LEU B CA 1
ATOM 4810 C C . LEU B 1 280 ? 12.508 -11.172 -6.984 1 96.19 280 LEU B C 1
ATOM 4812 O O . LEU B 1 280 ? 11.555 -10.602 -7.512 1 96.19 280 LEU B O 1
ATOM 4816 N N . ARG B 1 281 ? 12.992 -10.742 -5.789 1 97.62 281 ARG B N 1
ATOM 4817 C CA . ARG B 1 281 ? 12.344 -9.711 -4.984 1 97.62 281 ARG B CA 1
ATOM 4818 C C . ARG B 1 281 ? 12.195 -8.414 -5.773 1 97.62 281 ARG B C 1
ATOM 4820 O O . ARG B 1 281 ? 11.086 -7.871 -5.875 1 97.62 281 ARG B O 1
ATOM 4827 N N . ASP B 1 282 ? 13.289 -7.918 -6.363 1 97.62 282 ASP B N 1
ATOM 4828 C CA . ASP B 1 282 ? 13.289 -6.57 -6.926 1 97.62 282 ASP B CA 1
ATOM 4829 C C . ASP B 1 282 ? 12.391 -6.488 -8.156 1 97.62 282 ASP B C 1
ATOM 4831 O O . ASP B 1 282 ? 11.75 -5.461 -8.391 1 97.62 282 ASP B O 1
ATOM 4835 N N . GLU B 1 283 ? 12.336 -7.527 -8.977 1 97.31 283 GLU B N 1
ATOM 4836 C CA . GLU B 1 283 ? 11.453 -7.477 -10.141 1 97.31 283 GLU B CA 1
ATOM 4837 C C . GLU B 1 283 ? 9.992 -7.406 -9.719 1 97.31 283 GLU B C 1
ATOM 4839 O O . GLU B 1 283 ? 9.172 -6.77 -10.391 1 97.31 283 GLU B O 1
ATOM 4844 N N . ALA B 1 284 ? 9.633 -8.086 -8.594 1 98.44 284 ALA B N 1
ATOM 4845 C CA . ALA B 1 284 ? 8.266 -7.98 -8.078 1 98.44 284 ALA B CA 1
ATOM 4846 C C . ALA B 1 284 ? 7.988 -6.574 -7.547 1 98.44 284 ALA B C 1
ATOM 4848 O O . ALA B 1 284 ? 6.926 -6.008 -7.812 1 98.44 284 ALA B O 1
ATOM 4849 N N . VAL B 1 285 ? 8.93 -5.98 -6.797 1 98.25 285 VAL B N 1
ATOM 4850 C CA . VAL B 1 285 ? 8.797 -4.633 -6.258 1 98.25 285 VAL B CA 1
ATOM 4851 C C . VAL B 1 285 ? 8.641 -3.629 -7.398 1 98.25 285 VAL B C 1
ATOM 4853 O O . VAL B 1 285 ? 7.777 -2.752 -7.352 1 98.25 285 VAL B O 1
ATOM 4856 N N . LEU B 1 286 ? 9.422 -3.773 -8.414 1 98.19 286 LEU B N 1
ATOM 4857 C CA . LEU B 1 286 ? 9.383 -2.873 -9.562 1 98.19 286 LEU B CA 1
ATOM 4858 C C . LEU B 1 286 ? 8.086 -3.041 -10.344 1 98.19 286 LEU B C 1
ATOM 4860 O O . LEU B 1 286 ? 7.547 -2.07 -10.875 1 98.19 286 LEU B O 1
ATOM 4864 N N . TYR B 1 287 ? 7.641 -4.32 -10.422 1 98.69 287 TYR B N 1
ATOM 4865 C CA . TYR B 1 287 ? 6.383 -4.539 -11.125 1 98.69 287 TYR B CA 1
ATOM 4866 C C . TYR B 1 287 ? 5.219 -3.91 -10.375 1 98.69 287 TYR B C 1
ATOM 4868 O O . TYR B 1 287 ? 4.297 -3.361 -10.984 1 98.69 287 TYR B O 1
ATOM 4876 N N . ASP B 1 288 ? 5.203 -3.986 -9.055 1 98.44 288 ASP B N 1
ATOM 4877 C CA . ASP B 1 288 ? 4.223 -3.283 -8.227 1 98.44 288 ASP B CA 1
ATOM 4878 C C . ASP B 1 288 ? 4.211 -1.79 -8.547 1 98.44 288 ASP B C 1
ATOM 4880 O O . ASP B 1 288 ? 3.146 -1.207 -8.773 1 98.44 288 ASP B O 1
ATOM 4884 N N . TRP B 1 289 ? 5.375 -1.22 -8.57 1 97.94 289 TRP B N 1
ATOM 4885 C CA . TRP B 1 289 ? 5.531 0.194 -8.891 1 97.94 289 TRP B CA 1
ATOM 4886 C C . TRP B 1 289 ? 4.945 0.506 -10.266 1 97.94 289 TRP B C 1
ATOM 4888 O O . TRP B 1 289 ? 4.188 1.468 -10.422 1 97.94 289 TRP B O 1
ATOM 4898 N N . LYS B 1 290 ? 5.258 -0.28 -11.234 1 97.94 290 LYS B N 1
ATOM 4899 C CA . LYS B 1 290 ? 4.809 -0.067 -12.609 1 97.94 290 LYS B CA 1
ATOM 4900 C C . LYS B 1 290 ? 3.287 -0.126 -12.703 1 97.94 290 LYS B C 1
ATOM 4902 O O . LYS B 1 290 ? 2.67 0.705 -13.375 1 97.94 290 LYS B O 1
ATOM 4907 N N . LEU B 1 291 ? 2.703 -1.134 -12.078 1 98.5 291 LEU B N 1
ATOM 4908 C CA . LEU B 1 291 ? 1.252 -1.283 -12.086 1 98.5 291 LEU B CA 1
ATOM 4909 C C . LEU B 1 291 ? 0.578 -0.09 -11.414 1 98.5 291 LEU B C 1
ATOM 4911 O O . LEU B 1 291 ? -0.374 0.476 -11.961 1 98.5 291 LEU B O 1
ATOM 4915 N N . ARG B 1 292 ? 1.07 0.346 -10.305 1 98 292 ARG B N 1
ATOM 4916 C CA . ARG B 1 292 ? 0.484 1.466 -9.578 1 98 292 ARG B CA 1
ATOM 4917 C C . ARG B 1 292 ? 0.556 2.75 -10.398 1 98 292 ARG B C 1
ATOM 4919 O O . ARG B 1 292 ? -0.42 3.498 -10.477 1 98 292 ARG B O 1
ATOM 4926 N N . LYS B 1 293 ? 1.683 2.99 -10.992 1 97.19 293 LYS B N 1
ATOM 4927 C CA . LYS B 1 293 ? 1.845 4.18 -11.82 1 97.19 293 LYS B CA 1
ATOM 4928 C C . LYS B 1 293 ? 0.852 4.184 -12.984 1 97.19 293 LYS B C 1
ATOM 4930 O O . LYS B 1 293 ? 0.497 5.242 -13.5 1 97.19 293 LYS B O 1
ATOM 4935 N N . SER B 1 294 ? 0.402 2.975 -13.32 1 98 294 SER B N 1
ATOM 4936 C CA . SER B 1 294 ? -0.533 2.83 -14.43 1 98 294 SER B CA 1
ATOM 4937 C C . SER B 1 294 ? -1.979 2.891 -13.945 1 98 294 SER B C 1
ATOM 4939 O O . SER B 1 294 ? -2.908 2.666 -14.727 1 98 294 SER B O 1
ATOM 4941 N N . GLY B 1 295 ? -2.215 3.156 -12.688 1 97.44 295 GLY B N 1
ATOM 4942 C CA . GLY B 1 295 ? -3.555 3.271 -12.133 1 97.44 295 GLY B CA 1
ATOM 4943 C C . GLY B 1 295 ? -4.148 1.937 -11.727 1 97.44 295 GLY B C 1
ATOM 4944 O O . GLY B 1 295 ? -5.352 1.839 -11.477 1 97.44 295 GLY B O 1
ATOM 4945 N N . VAL B 1 296 ? -3.346 0.854 -11.734 1 98.06 296 VAL B N 1
ATOM 4946 C CA . VAL B 1 296 ? -3.777 -0.468 -11.289 1 98.06 296 VAL B CA 1
ATOM 4947 C C . VAL B 1 296 ? -3.666 -0.566 -9.766 1 98.06 296 VAL B C 1
ATOM 4949 O O . VAL B 1 296 ? -2.637 -0.208 -9.188 1 98.06 296 VAL B O 1
ATOM 4952 N N . LEU B 1 297 ? -4.742 -0.98 -9.133 1 98.06 297 LEU B N 1
ATOM 4953 C CA . LEU B 1 297 ? -4.691 -1.154 -7.684 1 98.06 297 LEU B CA 1
ATOM 4954 C C . LEU B 1 297 ? -3.906 -2.408 -7.312 1 98.06 297 LEU B C 1
ATOM 4956 O O . LEU B 1 297 ? -4.031 -3.443 -7.973 1 98.06 297 LEU B O 1
ATOM 4960 N N . THR B 1 298 ? -3.039 -2.271 -6.348 1 98.31 298 THR B N 1
ATOM 4961 C CA . THR B 1 298 ? -2.25 -3.414 -5.898 1 98.31 298 THR B CA 1
ATOM 4962 C C . THR B 1 298 ? -2.322 -3.559 -4.383 1 98.31 298 THR B C 1
ATOM 4964 O O . THR B 1 298 ? -2.469 -2.566 -3.666 1 98.31 298 THR B O 1
ATOM 4967 N N . ARG B 1 299 ? -2.406 -4.719 -3.922 1 98.25 299 ARG B N 1
ATOM 4968 C CA . ARG B 1 299 ? -2.111 -5.121 -2.551 1 98.25 299 ARG B CA 1
ATOM 4969 C C . ARG B 1 299 ? -0.772 -5.844 -2.467 1 98.25 299 ARG B C 1
ATOM 4971 O O . ARG B 1 299 ? -0.462 -6.688 -3.312 1 98.25 299 ARG B O 1
ATOM 4978 N N . PHE B 1 300 ? 0.13 -5.438 -1.529 1 98.38 300 PHE B N 1
ATOM 4979 C CA . PHE B 1 300 ? 1.521 -5.875 -1.511 1 98.38 300 PHE B CA 1
ATOM 4980 C C . PHE B 1 300 ? 1.933 -6.305 -0.108 1 98.38 300 PHE B C 1
ATOM 4982 O O . PHE B 1 300 ? 1.83 -5.527 0.841 1 98.38 300 PHE B O 1
ATOM 4989 N N . GLU B 1 301 ? 2.303 -7.574 0.058 1 98.5 301 GLU B N 1
ATOM 4990 C CA . GLU B 1 301 ? 2.84 -8.102 1.308 1 98.5 301 GLU B CA 1
ATOM 4991 C C . GLU B 1 301 ? 4.301 -8.508 1.153 1 98.5 301 GLU B C 1
ATOM 4993 O O . GLU B 1 301 ? 4.656 -9.234 0.221 1 98.5 301 GLU B O 1
ATOM 4998 N N . LEU B 1 302 ? 5.152 -7.977 2.031 1 98.44 302 LEU B N 1
ATOM 4999 C CA . LEU B 1 302 ? 6.574 -8.305 2.043 1 98.44 302 LEU B CA 1
ATOM 5000 C C . LEU B 1 302 ? 6.934 -9.133 3.271 1 98.44 302 LEU B C 1
ATOM 5002 O O . LEU B 1 302 ? 6.645 -8.734 4.402 1 98.44 302 LEU B O 1
ATOM 5006 N N . TYR B 1 303 ? 7.457 -10.273 3.111 1 98.75 303 TYR B N 1
ATOM 5007 C CA . TYR B 1 303 ? 7.945 -11.133 4.184 1 98.75 303 TYR B CA 1
ATOM 5008 C C . TYR B 1 303 ? 9.461 -11.039 4.312 1 98.75 303 TYR B C 1
ATOM 5010 O O . TYR B 1 303 ? 10.195 -11.82 3.703 1 98.75 303 TYR B O 1
ATOM 5018 N N . SER B 1 30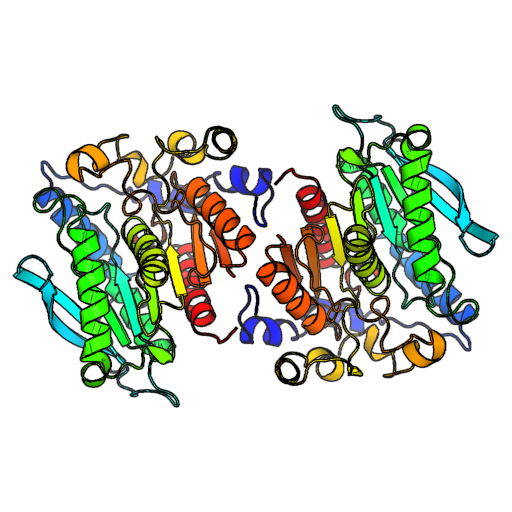4 ? 9.852 -10.086 5.117 1 98.25 304 SER B N 1
ATOM 5019 C CA . SER B 1 304 ? 11.273 -9.773 5.281 1 98.25 304 SER B CA 1
ATOM 5020 C C . SER B 1 304 ? 12.031 -10.945 5.891 1 98.25 304 SER B C 1
ATOM 5022 O O . SER B 1 304 ? 11.555 -11.578 6.832 1 98.25 304 SER B O 1
ATOM 5024 N N . GLY B 1 305 ? 13.148 -11.227 5.316 1 98.06 305 GLY B N 1
ATOM 5025 C CA . GLY B 1 305 ? 14.07 -12.203 5.871 1 98.06 305 GLY B CA 1
ATOM 5026 C C . GLY B 1 305 ? 13.781 -13.617 5.426 1 98.06 305 GLY B C 1
ATOM 5027 O O . GLY B 1 305 ? 14.492 -14.555 5.793 1 98.06 305 GLY B O 1
ATOM 5028 N N . TYR B 1 306 ? 12.766 -13.844 4.629 1 98.44 306 TYR B N 1
ATOM 5029 C CA . TYR B 1 306 ? 12.391 -15.18 4.176 1 98.44 306 TYR B CA 1
ATOM 5030 C C . TYR B 1 306 ? 12.656 -15.344 2.682 1 98.44 306 TYR B C 1
ATOM 5032 O O . TYR B 1 306 ? 12.797 -14.352 1.961 1 98.44 306 TYR B O 1
ATOM 5040 N N . GLY B 1 307 ? 12.773 -16.594 2.24 1 97.5 307 GLY B N 1
ATOM 5041 C CA . GLY B 1 307 ? 13.242 -16.844 0.888 1 97.5 307 GLY B CA 1
ATOM 5042 C C . GLY B 1 307 ? 12.172 -17.438 -0.015 1 97.5 307 GLY B C 1
ATOM 5043 O O . GLY B 1 307 ? 11.023 -17.594 0.401 1 97.5 307 GLY B O 1
ATOM 5044 N N . HIS B 1 308 ? 12.586 -17.703 -1.261 1 97.12 308 HIS B N 1
ATOM 5045 C CA . HIS B 1 308 ? 11.727 -18.188 -2.33 1 97.12 308 HIS B CA 1
ATOM 5046 C C . HIS B 1 308 ? 10.992 -19.453 -1.913 1 97.12 308 HIS B C 1
ATOM 5048 O O . HIS B 1 308 ? 11.609 -20.406 -1.429 1 97.12 308 HIS B O 1
ATOM 5054 N N . MET B 1 309 ? 9.609 -19.469 -1.925 1 97.06 309 MET B N 1
ATOM 5055 C CA . MET B 1 309 ? 8.742 -20.609 -1.66 1 97.06 309 MET B CA 1
ATOM 5056 C C . MET B 1 309 ? 8.938 -21.125 -0.239 1 97.06 309 MET B C 1
ATOM 5058 O O . MET B 1 309 ? 8.711 -22.297 0.036 1 97.06 309 MET B O 1
ATOM 5062 N N . PHE B 1 310 ? 9.383 -20.344 0.729 1 97.94 310 PHE B N 1
ATOM 5063 C CA . PHE B 1 310 ? 9.672 -20.797 2.082 1 97.94 310 PHE B CA 1
ATOM 5064 C C . PHE B 1 310 ? 8.445 -21.453 2.707 1 97.94 310 PHE B C 1
ATOM 5066 O O . PHE B 1 310 ? 8.562 -22.438 3.441 1 97.94 310 PHE B O 1
ATOM 5073 N N . TRP B 1 311 ? 7.207 -21.031 2.443 1 97.94 311 TRP B N 1
ATOM 5074 C CA . TRP B 1 311 ? 6 -21.469 3.129 1 97.94 311 TRP B CA 1
ATOM 5075 C C . TRP B 1 311 ? 5.641 -22.906 2.725 1 97.94 311 TRP B C 1
ATOM 5077 O O . TRP B 1 311 ? 4.957 -23.609 3.467 1 97.94 311 TRP B O 1
ATOM 5087 N N . THR B 1 312 ? 6.094 -23.312 1.504 1 96.5 312 THR B N 1
ATOM 5088 C CA . THR B 1 312 ? 5.828 -24.672 1.054 1 96.5 312 THR B CA 1
ATOM 5089 C C . THR B 1 312 ? 6.918 -25.625 1.545 1 96.5 312 THR B C 1
ATOM 5091 O O . THR B 1 312 ? 6.664 -26.812 1.753 1 96.5 312 THR B O 1
ATOM 5094 N N . ASN B 1 313 ? 8.109 -25.141 1.748 1 96.44 313 ASN B N 1
ATOM 5095 C CA . ASN B 1 313 ? 9.25 -26 2.053 1 96.44 313 ASN B CA 1
ATOM 5096 C C . ASN B 1 313 ? 9.531 -26.047 3.553 1 96.44 313 ASN B C 1
ATOM 5098 O O . ASN B 1 313 ? 10.141 -27 4.043 1 96.44 313 ASN B O 1
ATOM 5102 N N . TRP B 1 314 ? 9.148 -25.094 4.277 1 97.88 314 TRP B N 1
ATOM 5103 C CA . TRP B 1 314 ? 9.219 -25.062 5.734 1 97.88 314 TRP B CA 1
ATOM 5104 C C . TRP B 1 314 ? 7.891 -24.625 6.336 1 97.88 314 TRP B C 1
ATOM 5106 O O . TRP B 1 314 ? 7.812 -23.594 7.004 1 97.88 314 TRP B O 1
ATOM 5116 N N . PRO B 1 315 ? 6.855 -25.453 6.121 1 97.75 315 PRO B N 1
ATOM 5117 C CA . PRO B 1 315 ? 5.484 -25.094 6.488 1 97.75 315 PRO B CA 1
ATOM 5118 C C . PRO B 1 315 ? 5.277 -25.031 8 1 97.75 315 PRO B C 1
ATOM 5120 O O . PRO B 1 315 ? 4.254 -24.531 8.469 1 97.75 315 PRO B O 1
ATOM 5123 N N . GLU B 1 316 ? 6.215 -25.5 8.789 1 96.44 316 GLU B N 1
ATOM 5124 C CA . GLU B 1 316 ? 6.09 -25.516 10.242 1 96.44 316 GLU B CA 1
ATOM 5125 C C . GLU B 1 316 ? 6.336 -24.125 10.836 1 96.44 316 GLU B C 1
ATOM 5127 O O . GLU B 1 316 ? 6.035 -23.891 12.008 1 96.44 316 GLU B O 1
ATOM 5132 N N . LEU B 1 317 ? 6.922 -23.266 10.062 1 98.12 317 LEU B N 1
ATOM 5133 C CA . LEU B 1 317 ? 7.219 -21.922 10.555 1 98.12 317 LEU B CA 1
ATOM 5134 C C . LEU B 1 317 ? 5.934 -21.125 10.773 1 98.12 317 LEU B C 1
ATOM 5136 O O . LEU B 1 317 ? 4.996 -21.219 9.977 1 98.12 317 LEU B O 1
ATOM 5140 N N . GLU B 1 318 ? 5.922 -20.328 11.828 1 98.06 318 GLU B N 1
ATOM 5141 C CA . GLU B 1 318 ? 4.797 -19.422 12.07 1 98.06 318 GLU B CA 1
ATOM 5142 C C . GLU B 1 318 ? 4.57 -18.5 10.883 1 98.06 318 GLU B C 1
ATOM 5144 O O . GLU B 1 318 ? 3.43 -18.219 10.508 1 98.06 318 GLU B O 1
ATOM 5149 N N . LYS B 1 319 ? 5.668 -18.031 10.297 1 98.62 319 LYS B N 1
ATOM 5150 C CA . LYS B 1 319 ? 5.574 -17.109 9.156 1 98.62 319 LYS B CA 1
ATOM 5151 C C . LYS B 1 319 ? 4.961 -17.812 7.949 1 98.62 319 LYS B C 1
ATOM 5153 O O . LYS B 1 319 ? 4.301 -17.172 7.129 1 98.62 319 LYS B O 1
ATOM 5158 N N . SER B 1 320 ? 5.164 -19.141 7.852 1 98.62 320 SER B N 1
ATOM 5159 C CA . SER B 1 320 ? 4.535 -19.891 6.777 1 98.62 320 SER B CA 1
ATOM 5160 C C . SER B 1 320 ? 3.018 -19.922 6.938 1 98.62 320 SER B C 1
ATOM 5162 O O . SER B 1 320 ? 2.279 -19.75 5.965 1 98.62 320 SER B O 1
ATOM 5164 N N . THR B 1 321 ? 2.602 -20.141 8.172 1 98 321 THR B N 1
ATOM 5165 C CA . THR B 1 321 ? 1.172 -20.094 8.461 1 98 321 THR B CA 1
ATOM 5166 C C . THR B 1 321 ? 0.603 -18.719 8.117 1 98 321 THR B C 1
ATOM 5168 O O . THR B 1 321 ? -0.447 -18.609 7.477 1 98 321 THR B O 1
ATOM 5171 N N . LYS B 1 322 ? 1.298 -17.688 8.523 1 98.44 322 LYS B N 1
ATOM 5172 C CA . LYS B 1 322 ? 0.868 -16.312 8.234 1 98.44 322 LYS B CA 1
ATOM 5173 C C . LYS B 1 322 ? 0.803 -16.078 6.727 1 98.44 322 LYS B C 1
ATOM 5175 O O . LYS B 1 322 ? -0.117 -15.414 6.238 1 98.44 322 LYS B O 1
ATOM 5180 N N . PHE B 1 323 ? 1.797 -16.562 6.023 1 98.75 323 PHE B N 1
ATOM 5181 C CA . PHE B 1 323 ? 1.831 -16.422 4.574 1 98.75 323 PHE B CA 1
ATOM 5182 C C . PHE B 1 323 ? 0.556 -16.969 3.945 1 98.75 323 PHE B C 1
ATOM 5184 O O . PHE B 1 323 ? -0.078 -16.297 3.127 1 98.75 323 PHE B O 1
ATOM 5191 N N . VAL B 1 324 ? 0.146 -18.141 4.344 1 98.69 324 VAL B N 1
ATOM 5192 C CA . VAL B 1 324 ? -1.026 -18.797 3.781 1 98.69 324 VAL B CA 1
ATOM 5193 C C . VAL B 1 324 ? -2.289 -18.047 4.18 1 98.69 324 VAL B C 1
ATOM 5195 O O . VAL B 1 324 ? -3.188 -17.844 3.355 1 98.69 324 VAL B O 1
ATOM 5198 N N . GLN B 1 325 ? -2.361 -17.625 5.406 1 98.5 325 GLN B N 1
ATOM 5199 C CA . GLN B 1 325 ? -3.494 -16.828 5.855 1 98.5 325 GLN B CA 1
ATOM 5200 C C . GLN B 1 325 ? -3.607 -15.539 5.043 1 98.5 325 GLN B C 1
ATOM 5202 O O . GLN B 1 325 ? -4.707 -15.141 4.645 1 98.5 325 GLN B O 1
ATOM 5207 N N . ASP B 1 326 ? -2.463 -14.93 4.836 1 98.75 326 ASP B N 1
ATOM 5208 C CA . ASP B 1 326 ? -2.438 -13.695 4.051 1 98.75 326 ASP B CA 1
ATOM 5209 C C . ASP B 1 326 ? -2.844 -13.961 2.604 1 98.75 326 ASP B C 1
ATOM 5211 O O . ASP B 1 326 ? -3.438 -13.094 1.953 1 98.75 326 ASP B O 1
ATOM 5215 N N . THR B 1 327 ? -2.496 -15.156 2.059 1 98.88 327 THR B N 1
ATOM 5216 C CA . THR B 1 327 ? -2.924 -15.531 0.715 1 98.88 327 THR B CA 1
ATOM 5217 C C . THR B 1 327 ? -4.441 -15.461 0.592 1 98.88 327 THR B C 1
ATOM 5219 O O . THR B 1 327 ? -4.969 -14.875 -0.355 1 98.88 327 THR B O 1
ATOM 5222 N N . LEU B 1 328 ? -5.105 -16.031 1.553 1 98.75 328 LEU B N 1
ATOM 5223 C CA . LEU B 1 328 ? -6.562 -16.031 1.537 1 98.75 328 LEU B CA 1
ATOM 5224 C C . LEU B 1 328 ? -7.109 -14.602 1.588 1 98.75 328 LEU B C 1
ATOM 5226 O O . LEU B 1 328 ? -8 -14.25 0.812 1 98.75 328 LEU B O 1
ATOM 5230 N N . VAL B 1 329 ? -6.539 -13.781 2.438 1 98.44 329 VAL B N 1
ATOM 5231 C CA . VAL B 1 329 ? -6.996 -12.406 2.602 1 98.44 329 VAL B CA 1
ATOM 5232 C C . VAL B 1 329 ? -6.766 -11.625 1.311 1 98.44 329 VAL B C 1
ATOM 5234 O O . VAL B 1 329 ? -7.633 -10.867 0.872 1 98.44 329 VAL B O 1
ATOM 5237 N N . GLY B 1 330 ? -5.59 -11.766 0.728 1 98.75 330 GLY B N 1
ATOM 5238 C CA . GLY B 1 330 ? -5.266 -11.07 -0.502 1 98.75 330 GLY B CA 1
ATOM 5239 C C . GLY B 1 330 ? -6.145 -11.469 -1.671 1 98.75 330 GLY B C 1
ATOM 5240 O O . GLY B 1 330 ? -6.566 -10.617 -2.455 1 98.75 330 GLY B O 1
ATOM 5241 N N . VAL B 1 331 ? -6.414 -12.758 -1.798 1 98.81 331 VAL B N 1
ATOM 5242 C CA . VAL B 1 331 ? -7.254 -13.219 -2.898 1 98.81 331 VAL B CA 1
ATOM 5243 C C . VAL B 1 331 ? -8.703 -12.789 -2.662 1 98.81 331 VAL B C 1
ATOM 5245 O O . VAL B 1 331 ? -9.414 -12.445 -3.607 1 98.81 331 VAL B O 1
ATOM 5248 N N . LYS B 1 332 ? -9.156 -12.82 -1.422 1 98.19 332 LYS B N 1
ATOM 5249 C CA . LYS B 1 332 ? -10.461 -12.25 -1.099 1 98.19 332 LYS B CA 1
ATOM 5250 C C . LYS B 1 332 ? -10.547 -10.789 -1.535 1 98.19 332 LYS B C 1
ATOM 5252 O O . LYS B 1 332 ? -11.555 -10.359 -2.094 1 98.19 332 LYS B O 1
ATOM 5257 N N . TRP B 1 333 ? -9.5 -10.039 -1.236 1 98.06 333 TRP B N 1
ATOM 5258 C CA . TRP B 1 333 ? -9.445 -8.633 -1.63 1 98.06 333 TRP B CA 1
ATOM 5259 C C . TRP B 1 333 ? -9.609 -8.484 -3.139 1 98.06 333 TRP B C 1
ATOM 5261 O O . TRP B 1 333 ? -10.305 -7.582 -3.605 1 98.06 333 TRP B O 1
ATOM 5271 N N . LEU B 1 334 ? -9 -9.367 -3.945 1 98.44 334 LEU B N 1
ATOM 5272 C CA . LEU B 1 334 ? -9.102 -9.32 -5.402 1 98.44 334 LEU B CA 1
ATOM 5273 C C . LEU B 1 334 ? -10.547 -9.516 -5.855 1 98.44 334 LEU B C 1
ATOM 5275 O O . LEU B 1 334 ? -10.906 -9.141 -6.973 1 98.44 334 LEU B O 1
ATOM 5279 N N . LEU B 1 335 ? -11.367 -10.156 -5.043 1 96.94 335 LEU B N 1
ATOM 5280 C CA . LEU B 1 335 ? -12.734 -10.477 -5.422 1 96.94 335 LEU B CA 1
ATOM 5281 C C . LEU B 1 335 ? -13.695 -9.375 -4.973 1 96.94 335 LEU B C 1
ATOM 5283 O O . LEU B 1 335 ? -14.875 -9.383 -5.34 1 96.94 335 LEU B O 1
ATOM 5287 N N . GLU B 1 336 ? -13.148 -8.477 -4.148 1 92.75 336 GLU B N 1
ATOM 5288 C CA . GLU B 1 336 ? -14.008 -7.387 -3.701 1 92.75 336 GLU B CA 1
ATOM 5289 C C . GLU B 1 336 ? -14.18 -6.34 -4.797 1 92.75 336 GLU B C 1
ATOM 5291 O O . GLU B 1 336 ? -13.25 -6.07 -5.559 1 92.75 336 GLU B O 1
ATOM 5296 N N . LYS B 1 337 ? -15.359 -5.934 -4.93 1 74.38 337 LYS B N 1
ATOM 5297 C CA . LYS B 1 337 ? -15.641 -4.93 -5.945 1 74.38 337 LYS B CA 1
ATOM 5298 C C . LYS B 1 337 ? -15.109 -3.559 -5.531 1 74.38 337 LYS B C 1
ATOM 5300 O O . LYS B 1 337 ? -15.281 -3.143 -4.383 1 74.38 337 LYS B O 1
ATOM 5305 N N . SER B 1 338 ? -14.039 -3.18 -6.27 1 61.22 338 SER B N 1
ATOM 5306 C CA . SER B 1 338 ? -13.492 -1.854 -6.004 1 61.22 338 SER B CA 1
ATOM 5307 C C . SER B 1 338 ? -14.438 -0.759 -6.488 1 61.22 338 SER B C 1
ATOM 5309 O O . SER B 1 338 ? -15.219 -0.973 -7.418 1 61.22 338 SER B O 1
#

Organism: Exserohilum turcicum (strain 28A) (NCBI:txid671987)

Secondary structure (DSSP, 8-state):
--SS-HHHHHHTTSPPHHHHHHHHHS------SSHHHHHHHHHHHHHHHGGGSSS-S--TTTEEEEEEEEE-TTS-EEEEEEEEETT---TT---EEEEE--STTTS--TTTTHHHHHHHHHHH--EEEEEE---TTTS-TTHHHHHHHHHHHHHHHTHHHHT--GGG-EEEEEETHHHHHHHHHHHHHHHHT-SSPP-EEEEES-----GGG--GGGGGG--HHHH-TT-TTGGGS-TTHHHHHH---TT-TTT-STT-TT-STTPPEEEEEEETT-TTHHHHHHHHHHHHHTT--EEEEEETT--TTHHHHSTTSHHHHHHHHHHHHHHHHHHS--/--SS-HHHHHHTTSPPHHHHHHHHHS------SSHHHHHHHHHHHHHHHGGGSSS-S--TTTEEEEEEEEE-TTS-EEEEEEEEETT---TT---EEEEE--STTTS--TTTTHHHHHHHHHHH--EEEEEE---TTTS-TTHHHHHHHHHHHHHHHTHHHHT--GGG-EEEEEETHHHHHHHHHHHHHHHHT-SSPP-EEEEES-----GGG--GGGGGG--HHHH-TT-TTGGGS-TTHHHHHH---TT-TTT-GGG-TT-STTPPEEEEEEETT-TTHHHHHHHHHHHHHTT--EEEEEETT--TTHHHHSTTSHHHHHHHHHHHHHHHHHHS--

Nearest PDB structures (foldseek):
  6kd0-assembly1_A  TM=9.321E-01  e=8.765E-29  Boreostereum vibrans
  5iq0-assembly1_A  TM=7.638E-01  e=4.785E-19  uncultured bacterium
  4j7a-assembly2_C  TM=7.831E-01  e=1.176E-18  uncultured bacterium
  5iq3-assembly1_A  TM=7.538E-01  e=1.176E-18  uncultured bacterium
  5iq2-assembly2_C  TM=7.630E-01  e=1.408E-18  uncultured bacterium

Foldseek 3Di:
DQPDDLVRLQQLQAADPVQVVQCVVPPDDQDDPDLVSSQVSVVVLLLVCLVLAPDSDDDVQFWDKDKDWFAFPVGDIWIKIKIATPVAADVVFAAEEEFEEADLQRHDAQVRCVRVQSCCCRPVVHMYIRTGFHGWPVDAPPRSLRSSLRVLVVCVVCVVVSRGDNVLAYEQEYEAQSLLSRLLQLVVQVVVVPVVGHAEYEHELYQAADPVGPPPVCNVLLDLLPNLCPFSPCVVPPPCNSCVTRVDDNVDCSNHVQVPPVFCAPGHAYEYEARSSENSRSVRVVSCNRCVVNVHHYHYHYHRNHYGPSLSNVVNDPVSVVSVVVSNVRVSVSSDDD/DQPDDLVRLQQLQAADPVQVVQCVVPPDDQDDPDLVSSQVSVVVLLLVCLVLAPDSDDDVQFWDKDKDWFAFPVGDIWIKIKIATPVAAPVVFAAEEEFEEADLQRHDAQVRCVRVQSCCCRPVVHMYIRTGFHGWPVDAPPRSLRSSLRVLVVCVVCVVVSRGDNVLAYEQEYEAQSLLSRLLQLQVQVVVVPVVGHAEYEHELYQAADPVGPPPVCNVLLDLLPNLCPFSPCVVPPPCNSCVTRVDDNVDCSNHVQVPPVFCAPGHAYEYEARSSENSRSVSVVSCNRCVVNVHHYHYHYHRNHYGPSLSNVVNDPVSVVSVVVSNVRVSVSSDDD

Radius of gyration: 27.06 Å; Cα contacts (8 Å, |Δi|>4): 1451; chains: 2; bounding box: 51×80×64 Å

Solvent-accessible surface area (backbone atoms only — not comparable to full-atom values): 34213 Å² total; per-residue (Å²): 89,44,62,49,41,68,63,58,57,60,58,15,42,47,70,31,68,74,49,53,54,48,47,69,73,56,62,75,74,74,60,53,96,45,69,67,43,31,38,51,38,43,51,51,54,47,57,74,45,30,79,56,40,96,54,54,61,90,51,69,88,40,31,43,74,48,80,46,79,38,68,33,93,87,71,51,70,38,48,33,40,36,27,30,27,57,86,44,60,47,93,83,42,4,26,28,35,41,39,31,41,37,47,70,56,49,34,74,46,61,72,70,43,43,46,58,34,51,48,40,8,54,76,66,31,18,23,19,39,35,43,40,52,57,37,21,66,88,34,34,57,60,47,30,56,53,36,49,50,32,47,51,53,50,48,62,76,41,16,72,83,62,54,29,24,46,85,60,25,20,32,30,19,22,33,29,39,7,7,24,46,19,54,30,49,34,49,45,25,53,76,69,62,41,82,72,46,52,47,18,30,39,29,29,53,25,50,41,55,52,78,91,67,57,53,76,92,48,44,87,66,56,46,27,66,73,66,31,61,77,18,70,58,56,58,73,54,56,88,60,52,59,49,69,50,30,47,62,55,88,82,37,48,83,59,23,50,70,72,31,90,84,63,54,62,82,32,38,32,34,30,37,42,38,28,28,15,15,36,50,30,32,45,44,51,52,44,52,27,53,34,29,56,38,27,26,46,52,31,81,44,76,42,61,14,33,34,59,67,40,46,70,76,44,33,82,38,70,65,21,50,50,49,54,54,47,49,54,53,44,54,51,40,50,54,48,80,110,87,45,63,49,42,70,65,59,57,59,58,16,41,48,70,30,68,72,49,52,54,48,48,69,75,55,61,76,74,72,61,51,94,44,70,68,43,31,38,50,39,43,51,50,55,47,57,74,44,29,78,55,40,96,55,52,63,90,50,67,87,39,30,43,74,48,80,48,80,37,67,32,94,86,72,51,72,40,47,32,40,36,26,29,26,58,87,44,58,49,91,84,43,4,26,28,35,41,38,30,41,37,46,69,55,48,33,73,46,61,71,69,44,42,45,58,33,50,48,40,9,55,75,65,32,17,21,20,39,34,46,40,51,57,37,20,66,88,34,35,56,60,47,30,56,51,37,48,51,32,47,51,53,49,47,62,76,40,16,73,84,61,53,29,25,46,83,59,26,20,33,31,18,23,33,28,39,8,7,22,46,21,52,28,48,34,48,45,23,55,74,68,63,41,81,71,45,52,46,18,30,38,30,30,53,25,50,38,53,52,78,91,66,55,52,76,92,48,45,89,66,56,47,27,65,74,65,30,61,78,18,69,60,58,58,74,54,58,88,60,53,60,48,68,48,31,49,64,55,90,82,37,47,82,59,23,49,70,72,31,89,82,62,53,63,80,32,37,32,34,29,38,43,37,27,28,14,15,36,49,30,31,46,46,51,50,45,51,27,54,34,30,54,38,27,25,47,50,32,80,44,75,42,61,14,33,34,59,67,39,46,70,76,45,34,82,38,69,66,22,50,49,50,54,56,48,48,54,52,44,55,52,40,52,52,48,80,112

pLDDT: mean 95.72, std 5.6, range [61.22, 99.0]

Sequence (676 aa):
MAHLTRDEVLKSGEVAPEYRKAFESRPFEIKGSDIHEARATRAAHLERLRHLYPIPGPIPEHVKETMHEVPTQDGATIRVKVYQPVSGAPEGGSPLIMMYHEGGWCVGDLTDEDQNCRMFARDLSAVCVNVEYRLAPEHRFPVGINDCWDALVWSIKNSDMLGATPSRGLIVGGSSAGGGIAAVLAVMSRDRGLEPPITGQYLSVPVIMPEENVPPHLAHLYQSRRGNSNDPIIKELKPGMLEAVYGPDPKSPLWDPFNHPDGHKGVANAFFQVVGLDPLRDEAVLYDWKLRKSGVLTRFELYSGYGHMFWTNWPELEKSTKFVQDTLVGVKWLLEKSMAHLTRDEVLKSGEVAPEYRKAFESRPFEIKGSDIHEARATRAAHLERLRHLYPIPGPIPEHVKETMHEVPTQDGATIRVKVYQPVSGAPEGGSPLIMMYHEGGWCVGDLTDEDQNCRMFARDLSAVCVNVEYRLAPEHRFPVGINDCWDALVWSIKNSDMLGATPSRGLIVGGSSAGGGIAAVLAVMSRDRGLEPPITGQYLSVPVIMPEENVPPHLAHLYQSRRGNSNDPIIKELKPGMLEAVYGPDPKSPLWDPFNHPDGHKGVANAFFQVVGLDPLRDEAVLYDWKLRKSGVLTRFELYSGYGHMFWTNWPELEKSTKFVQDTLVGVKWLLEKS

InterPro domains:
  IPR013094 Alpha/beta hydrolase fold-3 [PF07859] (97-311)
  IPR029058 Alpha/Beta hydrolase fold [G3DSA:3.40.50.1820] (12-336)
  IPR029058 Alpha/Beta hydrolase fold [SSF53474] (48-327)
  IPR050300 GDXG lipolytic enzyme [PTHR48081] (63-312)